Protein AF-0000000080636414 (afdb_homodimer)

Radius of gyration: 21.63 Å; Cα contacts (8 Å, |Δi|>4): 622; chains: 2; bounding box: 52×54×67 Å

Sequence (386 aa):
MEDKDYEIRQLVVDENSPLFDRKGMFYKEFPSDLRQVRYFTLLIVQKAPPEIREVNLLEQQISELIINAIKHGNKGDINKKVKVWYRFTPELAHLIVEDEGEGFKNLEKWNEFHRIRTEAFLRQDFDTLEKYISFRTEESDEMDGGNALFAAIEYWNGGMVYNEKRNAVAVLKTFPKRHRGITIEEIQKMASIMEDKDYEIRQLVVDENSPLFDRKGMFYKEFPSDLRQVRYFTLLIVQKAPPEIREVNLLEQQISELIINAIKHGNKGDINKKVKVWYRFTPELAHLIVEDEGEGFKNLEKWNEFHRIRTEAFLRQDFDTLEKYISFRTEESDEMDGGNALFAAIEYWNGGMVYNEKRNAVAVLKTFPKRHRGITIEEIQKMASI

Structure (mmCIF, N/CA/C/O backbone):
data_AF-0000000080636414-model_v1
#
loop_
_entity.id
_entity.type
_entity.pdbx_description
1 polymer 'ATP-binding region ATPase domain protein'
#
loop_
_atom_site.group_PDB
_atom_site.id
_atom_site.type_symbol
_atom_site.label_atom_id
_atom_site.label_alt_id
_atom_site.label_comp_id
_atom_site.label_asym_id
_atom_site.label_entity_id
_atom_site.label_seq_id
_atom_site.pdbx_PDB_ins_code
_atom_site.Cartn_x
_atom_site.Cartn_y
_atom_site.Cartn_z
_atom_site.occupancy
_atom_site.B_iso_or_equiv
_atom_site.auth_seq_id
_atom_site.auth_comp_id
_atom_site.auth_asym_id
_atom_site.auth_atom_id
_atom_site.pdbx_PDB_model_num
ATOM 1 N N . MET A 1 1 ? 31.141 3.15 15.43 1 27.42 1 MET A N 1
ATOM 2 C CA . MET A 1 1 ? 29.703 3.025 15.188 1 27.42 1 MET A CA 1
ATOM 3 C C . MET A 1 1 ? 29.391 1.775 14.375 1 27.42 1 MET A C 1
ATOM 5 O O . MET A 1 1 ? 29.859 1.633 13.242 1 27.42 1 MET A O 1
ATOM 9 N N . GLU A 1 2 ? 29.453 0.604 14.82 1 35.25 2 GLU A N 1
ATOM 10 C CA . GLU A 1 2 ? 29.453 -0.695 14.148 1 35.25 2 GLU A CA 1
ATOM 11 C C . GLU A 1 2 ? 28.391 -0.757 13.062 1 35.25 2 GLU A C 1
ATOM 13 O O . GLU A 1 2 ? 27.234 -0.375 13.297 1 35.25 2 GLU A O 1
ATOM 18 N N . ASP A 1 3 ? 28.578 -0.566 11.812 1 41.91 3 ASP A N 1
ATOM 19 C CA . ASP A 1 3 ? 27.828 -0.556 10.555 1 41.91 3 ASP A CA 1
ATOM 20 C C . ASP A 1 3 ? 26.734 -1.615 10.57 1 41.91 3 ASP A C 1
ATOM 22 O O . ASP A 1 3 ? 27.016 -2.803 10.383 1 41.91 3 ASP A O 1
ATOM 26 N N . LYS A 1 4 ? 25.875 -1.701 11.555 1 45.22 4 LYS A N 1
ATOM 27 C CA . LYS A 1 4 ? 24.844 -2.721 11.688 1 45.22 4 LYS A CA 1
ATOM 28 C C . LYS A 1 4 ? 24.344 -3.191 10.32 1 45.22 4 LYS A C 1
ATOM 30 O O . LYS A 1 4 ? 24.109 -2.377 9.422 1 45.22 4 LYS A O 1
ATOM 35 N N . ASP A 1 5 ? 24.797 -4.336 9.781 1 53.28 5 ASP A N 1
ATOM 36 C CA . ASP A 1 5 ? 24.703 -5.113 8.547 1 53.28 5 ASP A CA 1
ATOM 37 C C . ASP A 1 5 ? 23.297 -5.059 7.961 1 53.28 5 ASP A C 1
ATOM 39 O O . ASP A 1 5 ? 22.406 -5.809 8.383 1 53.28 5 ASP A O 1
ATOM 43 N N . TYR A 1 6 ? 22.812 -3.863 7.629 1 65.44 6 TYR A N 1
ATOM 44 C CA . TYR A 1 6 ? 21.547 -3.744 6.898 1 65.44 6 TYR A CA 1
ATOM 45 C C . TYR A 1 6 ? 21.594 -4.527 5.594 1 65.44 6 TYR A C 1
ATOM 47 O O . TYR A 1 6 ? 22.469 -4.277 4.746 1 65.44 6 TYR A O 1
ATOM 55 N N . GLU A 1 7 ? 21.172 -5.738 5.641 1 79.25 7 GLU A N 1
ATOM 56 C CA . GLU A 1 7 ? 21.047 -6.496 4.398 1 79.25 7 GLU A CA 1
ATOM 57 C C . GLU A 1 7 ? 19.938 -5.938 3.518 1 79.25 7 GLU A C 1
ATOM 59 O O . GLU A 1 7 ? 18.781 -5.875 3.938 1 79.25 7 GLU A O 1
ATOM 64 N N . ILE A 1 8 ? 20.344 -5.367 2.373 1 91.75 8 ILE A N 1
ATOM 65 C CA . ILE A 1 8 ? 19.391 -4.859 1.387 1 91.75 8 ILE A CA 1
ATOM 66 C C . ILE A 1 8 ? 18.766 -6.027 0.624 1 91.75 8 ILE A C 1
ATOM 68 O O . ILE A 1 8 ? 19.469 -6.773 -0.066 1 91.75 8 ILE A O 1
ATOM 72 N N . ARG A 1 9 ? 17.547 -6.164 0.746 1 92.69 9 ARG A N 1
ATOM 73 C CA . ARG A 1 9 ? 16.844 -7.242 0.067 1 92.69 9 ARG A CA 1
ATOM 74 C C . ARG A 1 9 ? 16.859 -7.047 -1.446 1 92.69 9 ARG A C 1
ATOM 76 O O . ARG A 1 9 ? 16.859 -5.914 -1.932 1 92.69 9 ARG A O 1
ATOM 83 N N . GLN A 1 10 ? 16.922 -8.172 -2.102 1 94.44 10 GLN A N 1
ATOM 84 C CA . GLN A 1 10 ? 16.922 -8.148 -3.561 1 94.44 10 GLN A CA 1
ATOM 85 C C . GLN A 1 10 ? 15.93 -9.164 -4.129 1 94.44 10 GLN A C 1
ATOM 87 O O . GLN A 1 10 ? 15.617 -10.164 -3.48 1 94.44 10 GLN A O 1
ATOM 92 N N . LEU A 1 11 ? 15.414 -8.812 -5.328 1 96.69 11 LEU A N 1
ATOM 93 C CA . LEU A 1 11 ? 14.672 -9.812 -6.082 1 96.69 11 LEU A CA 1
ATOM 94 C C . LEU A 1 11 ? 15.609 -10.922 -6.57 1 96.69 11 LEU A C 1
ATOM 96 O O . LEU A 1 11 ? 16.703 -10.641 -7.055 1 96.69 11 LEU A O 1
ATOM 100 N N . VAL A 1 12 ? 15.133 -12.133 -6.418 1 97.25 12 VAL A N 1
ATOM 101 C CA . VAL A 1 12 ? 15.969 -13.281 -6.773 1 97.25 12 VAL A CA 1
ATOM 102 C C . VAL A 1 12 ? 15.281 -14.094 -7.863 1 97.25 12 VAL A C 1
ATOM 104 O O . VAL A 1 12 ? 14.055 -14.195 -7.898 1 97.25 12 VAL A O 1
ATOM 107 N N . VAL A 1 13 ? 16.125 -14.641 -8.75 1 98.56 13 VAL A N 1
ATOM 108 C CA . VAL A 1 13 ? 15.641 -15.586 -9.742 1 98.56 13 VAL A CA 1
ATOM 109 C C . VAL A 1 13 ? 16.094 -17 -9.383 1 98.56 13 VAL A C 1
ATOM 111 O O . VAL A 1 13 ? 17.297 -17.281 -9.352 1 98.56 13 VAL A O 1
ATOM 114 N N . ASP A 1 14 ? 15.117 -17.812 -9.062 1 98.56 14 ASP A N 1
ATOM 115 C CA . ASP A 1 14 ? 15.406 -19.203 -8.68 1 98.56 14 ASP A CA 1
ATOM 116 C C . ASP A 1 14 ? 14.203 -20.094 -8.938 1 98.56 14 ASP A C 1
ATOM 118 O O . ASP A 1 14 ? 13.305 -20.203 -8.102 1 98.56 14 ASP A O 1
ATOM 122 N N . GLU A 1 15 ? 14.227 -20.844 -10.023 1 97 15 GLU A N 1
ATOM 123 C CA . GLU A 1 15 ? 13.133 -21.719 -10.43 1 97 15 GLU A CA 1
ATOM 124 C C . GLU A 1 15 ? 12.906 -22.844 -9.406 1 97 15 GLU A C 1
ATOM 126 O O . GLU A 1 15 ? 11.805 -23.375 -9.297 1 97 15 GLU A O 1
ATOM 131 N N . ASN A 1 16 ? 13.906 -23.156 -8.672 1 97.62 16 ASN A N 1
ATOM 132 C CA . ASN A 1 16 ? 13.852 -24.297 -7.766 1 97.62 16 ASN A CA 1
ATOM 133 C C . ASN A 1 16 ? 13.594 -23.859 -6.328 1 97.62 16 ASN A C 1
ATOM 135 O O . ASN A 1 16 ? 13.656 -24.672 -5.406 1 97.62 16 ASN A O 1
ATOM 139 N N . SER A 1 17 ? 13.359 -22.609 -6.164 1 98.38 17 SER A N 1
ATOM 140 C CA . SER A 1 17 ? 13.031 -22.141 -4.824 1 98.38 17 SER A CA 1
ATOM 141 C C . SER A 1 17 ? 11.859 -22.922 -4.23 1 98.38 17 SER A C 1
ATOM 143 O O . SER A 1 17 ? 10.883 -23.219 -4.922 1 98.38 17 SER A O 1
ATOM 145 N N . PRO A 1 18 ? 11.945 -23.25 -2.904 1 98 18 PRO A N 1
ATOM 146 C CA . PRO A 1 18 ? 10.812 -23.891 -2.244 1 98 18 PRO A CA 1
ATOM 147 C C . PRO A 1 18 ? 9.539 -23.047 -2.289 1 98 18 PRO A C 1
ATOM 149 O O . PRO A 1 18 ? 8.438 -23.578 -2.105 1 98 18 PRO A O 1
ATOM 152 N N . LEU A 1 19 ? 9.633 -21.781 -2.561 1 98.5 19 LEU A N 1
ATOM 153 C CA . LEU A 1 19 ? 8.469 -20.906 -2.619 1 98.5 19 LEU A CA 1
ATOM 154 C C . LEU A 1 19 ? 7.613 -21.219 -3.842 1 98.5 19 LEU A C 1
ATOM 156 O O . LEU A 1 19 ? 6.465 -20.781 -3.928 1 98.5 19 LEU A O 1
ATOM 160 N N . PHE A 1 20 ? 8.141 -22 -4.762 1 98.69 20 PHE A N 1
ATOM 161 C CA . PHE A 1 20 ? 7.348 -22.359 -5.93 1 98.69 20 PHE A CA 1
ATOM 162 C C . PHE A 1 20 ? 6.66 -23.703 -5.719 1 98.69 20 PHE A C 1
ATOM 164 O O . PHE A 1 20 ? 6.023 -24.234 -6.633 1 98.69 20 PHE A O 1
ATOM 171 N N . ASP A 1 21 ? 6.824 -24.281 -4.504 1 98.19 21 ASP A N 1
ATOM 172 C CA . ASP A 1 21 ? 6.059 -25.484 -4.172 1 98.19 21 ASP A CA 1
ATOM 173 C C . ASP A 1 21 ? 4.57 -25.156 -4.047 1 98.19 21 ASP A C 1
ATOM 175 O O . ASP A 1 21 ? 4.156 -24.438 -3.143 1 98.19 21 ASP A O 1
ATOM 179 N N . ARG A 1 22 ? 3.734 -25.703 -4.828 1 98.38 22 ARG A N 1
ATOM 180 C CA . ARG A 1 22 ? 2.316 -25.375 -4.914 1 98.38 22 ARG A CA 1
ATOM 181 C C . ARG A 1 22 ? 1.474 -26.359 -4.109 1 98.38 22 ARG A C 1
ATOM 183 O O . ARG A 1 22 ? 0.245 -26.25 -4.086 1 98.38 22 ARG A O 1
ATOM 190 N N . LYS A 1 23 ? 2.125 -27.266 -3.494 1 97.38 23 LYS A N 1
ATOM 191 C CA . LYS A 1 23 ? 1.395 -28.297 -2.766 1 97.38 23 LYS A CA 1
ATOM 192 C C . LYS A 1 23 ? 0.493 -27.688 -1.699 1 97.38 23 LYS A C 1
ATOM 194 O O . LYS A 1 23 ? 0.948 -26.891 -0.881 1 97.38 23 LYS A O 1
ATOM 199 N N . GLY A 1 24 ? -0.764 -28.094 -1.68 1 97.31 24 GLY A N 1
ATOM 200 C CA . GLY A 1 24 ? -1.71 -27.672 -0.661 1 97.31 24 GLY A CA 1
ATOM 201 C C . GLY A 1 24 ? -2.205 -26.25 -0.861 1 97.31 24 GLY A C 1
ATOM 202 O O . GLY A 1 24 ? -2.912 -25.703 -0.01 1 97.31 24 GLY A O 1
ATOM 203 N N . MET A 1 25 ? -1.861 -25.672 -1.931 1 98.5 25 MET A N 1
ATOM 204 C CA . MET A 1 25 ? -2.281 -24.297 -2.168 1 98.5 25 MET A CA 1
ATOM 205 C C . MET A 1 25 ? -3.623 -24.25 -2.893 1 98.5 25 MET A C 1
ATOM 207 O O . MET A 1 25 ? -3.93 -25.141 -3.693 1 98.5 25 MET A O 1
ATOM 211 N N . PHE A 1 26 ? -4.414 -23.234 -2.541 1 98.75 26 PHE A N 1
ATOM 212 C CA . PHE A 1 26 ? -5.57 -22.906 -3.367 1 98.75 26 PHE A CA 1
ATOM 213 C C . PHE A 1 26 ? -5.129 -22.328 -4.703 1 98.75 26 PHE A C 1
ATOM 215 O O . PHE A 1 26 ? -3.99 -21.875 -4.848 1 98.75 26 PHE A O 1
ATOM 222 N N . TYR A 1 27 ? -6.043 -22.359 -5.68 1 98.75 27 TYR A N 1
ATOM 223 C CA . TYR A 1 27 ? -5.734 -21.875 -7.023 1 98.75 27 TYR A CA 1
ATOM 224 C C . TYR A 1 27 ? -6.906 -21.094 -7.605 1 98.75 27 TYR A C 1
ATOM 226 O O . TYR A 1 27 ? -8.062 -21.484 -7.438 1 98.75 27 TYR A O 1
ATOM 234 N N . LYS A 1 28 ? -6.59 -19.938 -8.258 1 98.62 28 LYS A N 1
ATOM 235 C CA . LYS A 1 28 ? -7.543 -19.172 -9.055 1 98.62 28 LYS A CA 1
ATOM 236 C C . LYS A 1 28 ? -6.867 -18.562 -10.281 1 98.62 28 LYS A C 1
ATOM 238 O O . LYS A 1 28 ? -5.664 -18.312 -10.266 1 98.62 28 LYS A O 1
ATOM 243 N N . GLU A 1 29 ? -7.523 -18.344 -11.32 1 98.38 29 GLU A N 1
ATOM 244 C CA . GLU A 1 29 ? -7.035 -17.594 -12.477 1 98.38 29 GLU A CA 1
ATOM 245 C C . GLU A 1 29 ? -8.039 -16.547 -12.922 1 98.38 29 GLU A C 1
ATOM 247 O O . GLU A 1 29 ? -9.25 -16.719 -12.75 1 98.38 29 GLU A O 1
ATOM 252 N N . PHE A 1 30 ? -7.605 -15.508 -13.406 1 98 30 PHE A N 1
ATOM 253 C CA . PHE A 1 30 ? -8.406 -14.336 -13.734 1 98 30 PHE A CA 1
ATOM 254 C C . PHE A 1 30 ? -8.008 -13.773 -15.094 1 98 30 PHE A C 1
ATOM 256 O O . PHE A 1 30 ? -6.848 -13.867 -15.5 1 98 30 PHE A O 1
ATOM 263 N N . PRO A 1 31 ? -9 -13.195 -15.828 1 98.12 31 PRO A N 1
ATOM 264 C CA . PRO A 1 31 ? -8.609 -12.43 -17 1 98.12 31 PRO A CA 1
ATOM 265 C C . PRO A 1 31 ? -7.801 -11.18 -16.656 1 98.12 31 PRO A C 1
ATOM 267 O O . PRO A 1 31 ? -7.879 -10.688 -15.523 1 98.12 31 PRO A O 1
ATOM 270 N N . SER A 1 32 ? -7.047 -10.711 -17.609 1 98.06 32 SER A N 1
ATOM 271 C CA . SER A 1 32 ? -6.262 -9.508 -17.391 1 98.06 32 SER A CA 1
ATOM 272 C C . SER A 1 32 ? -7.125 -8.25 -17.516 1 98.06 32 SER A C 1
ATOM 274 O O . SER A 1 32 ? -6.934 -7.449 -18.438 1 98.06 32 SER A O 1
ATOM 276 N N . ASP A 1 33 ? -8 -8.078 -16.562 1 95.56 33 ASP A N 1
ATOM 277 C CA . ASP A 1 33 ? -8.914 -6.941 -16.484 1 95.56 33 ASP A CA 1
ATOM 278 C C . ASP A 1 33 ? -8.656 -6.105 -15.234 1 95.56 33 ASP A C 1
ATOM 280 O O . ASP A 1 33 ? -9.023 -6.496 -14.125 1 95.56 33 ASP A O 1
ATOM 284 N N . LEU A 1 34 ? -8.102 -4.895 -15.492 1 92.25 34 LEU A N 1
ATOM 285 C CA . LEU A 1 34 ? -7.719 -4.027 -14.383 1 92.25 34 LEU A CA 1
ATOM 286 C C . LEU A 1 34 ? -8.938 -3.611 -13.57 1 92.25 34 LEU A C 1
ATOM 288 O O . LEU A 1 34 ? -8.836 -3.357 -12.367 1 92.25 34 LEU A O 1
ATOM 292 N N . ARG A 1 35 ? -10.102 -3.615 -14.211 1 90.19 35 ARG A N 1
ATOM 293 C CA . ARG A 1 35 ? -11.32 -3.152 -13.547 1 90.19 35 ARG A CA 1
ATOM 294 C C . ARG A 1 35 ? -11.805 -4.172 -12.523 1 90.19 35 ARG A C 1
ATOM 296 O O . ARG A 1 35 ? -12.656 -3.859 -11.688 1 90.19 35 ARG A O 1
ATOM 303 N N . GLN A 1 36 ? -11.258 -5.359 -12.531 1 93.25 36 GLN A N 1
ATOM 304 C CA . GLN A 1 36 ? -11.766 -6.426 -11.68 1 93.25 36 GLN A CA 1
ATOM 305 C C . GLN A 1 36 ? -10.734 -6.844 -10.641 1 93.25 36 GLN A C 1
ATOM 307 O O . GLN A 1 36 ? -10.914 -7.848 -9.945 1 93.25 36 GLN A O 1
ATOM 312 N N . VAL A 1 37 ? -9.719 -6.133 -10.508 1 94.44 37 VAL A N 1
ATOM 313 C CA . VAL A 1 37 ? -8.617 -6.531 -9.641 1 94.44 37 VAL A CA 1
ATOM 314 C C . VAL A 1 37 ? -9.102 -6.605 -8.195 1 94.44 37 VAL A C 1
ATOM 316 O O . VAL A 1 37 ? -8.742 -7.527 -7.457 1 94.44 37 VAL A O 1
ATOM 319 N N . ARG A 1 38 ? -9.906 -5.668 -7.797 1 92.31 38 ARG A N 1
ATOM 320 C CA . ARG A 1 38 ? -10.391 -5.668 -6.422 1 92.31 38 ARG A CA 1
ATOM 321 C C . ARG A 1 38 ? -11.219 -6.914 -6.133 1 92.31 38 ARG A C 1
ATOM 323 O O . ARG A 1 38 ? -11.133 -7.488 -5.047 1 92.31 38 ARG A O 1
ATOM 330 N N . TYR A 1 39 ? -11.992 -7.227 -7.055 1 93.19 39 TYR A N 1
ATOM 331 C CA . TYR A 1 39 ? -12.789 -8.445 -6.914 1 93.19 39 TYR A CA 1
ATOM 332 C C . TYR A 1 39 ? -11.891 -9.672 -6.867 1 93.19 39 TYR A C 1
ATOM 334 O O . TYR A 1 39 ? -12.062 -10.547 -6.012 1 93.19 39 TYR A O 1
ATOM 342 N N . PHE A 1 40 ? -10.914 -9.758 -7.777 1 95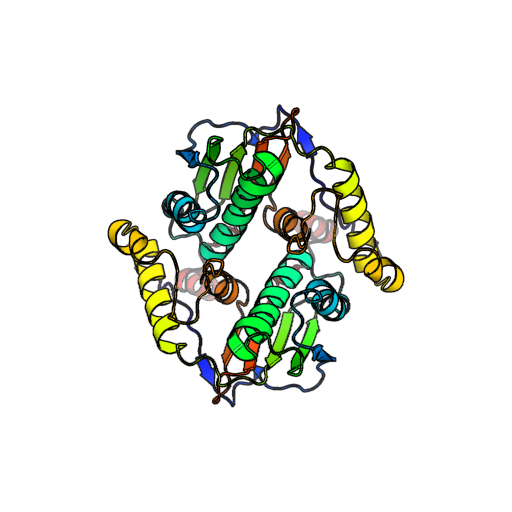.81 40 PHE A N 1
ATOM 343 C CA . PHE A 1 40 ? -9.977 -10.875 -7.812 1 95.81 40 PHE A CA 1
ATOM 344 C C . PHE A 1 40 ? -9.258 -11.023 -6.48 1 95.81 40 PHE A C 1
ATOM 346 O O . PHE A 1 40 ? -9.164 -12.125 -5.938 1 95.81 40 PHE A O 1
ATOM 353 N N . THR A 1 41 ? -8.844 -9.914 -5.977 1 96.5 41 THR A N 1
ATOM 354 C CA . THR A 1 41 ? -8.07 -9.93 -4.734 1 96.5 41 THR A CA 1
ATOM 355 C C . THR A 1 41 ? -8.945 -10.367 -3.564 1 96.5 41 THR A C 1
ATOM 357 O O . THR A 1 41 ? -8.492 -11.102 -2.688 1 96.5 41 THR A O 1
ATOM 360 N N . LEU A 1 42 ? -10.188 -9.93 -3.557 1 95.31 42 LEU A N 1
ATOM 361 C CA . LEU A 1 42 ? -11.117 -10.359 -2.514 1 95.31 42 LEU A CA 1
ATOM 362 C C . LEU A 1 42 ? -11.305 -11.867 -2.533 1 95.31 42 LEU A C 1
ATOM 364 O O . LEU A 1 42 ? -11.312 -12.516 -1.481 1 95.31 42 LEU A O 1
ATOM 368 N N . LEU A 1 43 ? -11.438 -12.453 -3.748 1 97.06 43 LEU A N 1
ATOM 369 C CA . LEU A 1 43 ? -11.633 -13.891 -3.889 1 97.06 43 LEU A CA 1
ATOM 370 C C . LEU A 1 43 ? -10.445 -14.664 -3.314 1 97.06 43 LEU A C 1
ATOM 372 O O . LEU A 1 43 ? -10.594 -15.805 -2.877 1 97.06 43 LEU A O 1
ATOM 376 N N . ILE A 1 44 ? -9.344 -14.031 -3.256 1 98.25 44 ILE A N 1
ATOM 377 C CA . ILE A 1 44 ? -8.133 -14.664 -2.734 1 98.25 44 ILE A CA 1
ATOM 378 C C . ILE A 1 44 ? -8.07 -14.477 -1.22 1 98.25 44 ILE A C 1
ATOM 380 O O . ILE A 1 44 ? -7.977 -15.453 -0.471 1 98.25 44 ILE A O 1
ATOM 384 N N . VAL A 1 45 ? -8.234 -13.25 -0.752 1 97 45 VAL A N 1
ATOM 385 C CA . VAL A 1 45 ? -7.934 -12.906 0.635 1 97 45 VAL A CA 1
ATOM 386 C C . VAL A 1 45 ? -9.039 -13.43 1.546 1 97 45 VAL A C 1
ATOM 388 O O . VAL A 1 45 ? -8.852 -13.555 2.758 1 97 45 VAL A O 1
ATOM 391 N N . GLN A 1 46 ? -10.172 -13.734 0.967 1 95.94 46 GLN A N 1
ATOM 392 C CA . GLN A 1 46 ? -11.273 -14.242 1.781 1 95.94 46 GLN A CA 1
ATOM 393 C C . GLN A 1 46 ? -10.906 -15.57 2.43 1 95.94 46 GLN A C 1
ATOM 395 O O . GLN A 1 46 ? -11.547 -15.992 3.395 1 95.94 46 GLN A O 1
ATOM 400 N N . LYS A 1 47 ? -9.883 -16.25 1.924 1 96.88 47 LYS A N 1
ATOM 401 C CA . LYS A 1 47 ? -9.453 -17.531 2.482 1 96.88 47 LYS A CA 1
ATOM 402 C C . LYS A 1 47 ? -8.5 -17.312 3.66 1 96.88 47 LYS A C 1
ATOM 404 O O . LYS A 1 47 ? -8.141 -18.281 4.348 1 96.88 47 LYS A O 1
ATOM 409 N N . ALA A 1 48 ? -8.102 -16.094 3.912 1 97.31 48 ALA A N 1
ATOM 410 C CA . ALA A 1 48 ? -7.199 -15.82 5.031 1 97.31 48 ALA A CA 1
ATOM 411 C C . ALA A 1 48 ? -7.91 -16.016 6.367 1 97.31 48 ALA A C 1
ATOM 413 O O . ALA A 1 48 ? -9.078 -15.648 6.512 1 97.31 48 ALA A O 1
ATOM 414 N N . PRO A 1 49 ? -7.234 -16.609 7.355 1 96.19 49 PRO A N 1
ATOM 415 C CA . PRO A 1 49 ? -7.852 -16.734 8.68 1 96.19 49 PRO A CA 1
ATOM 416 C C . PRO A 1 49 ? -7.98 -15.398 9.406 1 96.19 49 PRO A C 1
ATOM 418 O O . PRO A 1 49 ? -7.188 -14.484 9.164 1 96.19 49 PRO A O 1
ATOM 421 N N . PRO A 1 50 ? -8.969 -15.312 10.305 1 93.25 50 PRO A N 1
ATOM 422 C CA . PRO A 1 50 ? -9.227 -14.047 11 1 93.25 50 PRO A CA 1
ATOM 423 C C . PRO A 1 50 ? -8.078 -13.625 11.914 1 93.25 50 PRO A C 1
ATOM 425 O O . PRO A 1 50 ? -8.016 -12.469 12.336 1 93.25 50 PRO A O 1
ATOM 428 N N . GLU A 1 51 ? -7.172 -14.5 12.203 1 91.88 51 GLU A N 1
ATOM 429 C CA . GLU A 1 51 ? -6.027 -14.195 13.055 1 91.88 51 GLU A CA 1
ATOM 430 C C . GLU A 1 51 ? -5.082 -13.211 12.383 1 91.88 51 GLU A C 1
ATOM 432 O O . GLU A 1 51 ? -4.281 -12.555 13.055 1 91.88 51 GLU A O 1
ATOM 437 N N . ILE A 1 52 ? -5.156 -13.156 11.047 1 92.75 52 ILE A N 1
ATOM 438 C CA . ILE A 1 52 ? -4.375 -12.148 10.344 1 92.75 52 ILE A CA 1
ATOM 439 C C . ILE A 1 52 ? -5.035 -10.781 10.5 1 92.75 52 ILE A C 1
ATOM 441 O O . ILE A 1 52 ? -6.07 -10.508 9.891 1 92.75 52 ILE A O 1
ATOM 445 N N . ARG A 1 53 ? -4.441 -9.898 11.242 1 87.62 53 ARG A N 1
ATOM 446 C CA . ARG A 1 53 ? -5.07 -8.656 11.68 1 87.62 53 ARG A CA 1
ATOM 447 C C . ARG A 1 53 ? -4.809 -7.535 10.68 1 87.62 53 ARG A C 1
ATOM 449 O O . ARG A 1 53 ? -5.324 -6.426 10.836 1 87.62 53 ARG A O 1
ATOM 456 N N . GLU A 1 54 ? -3.975 -7.789 9.734 1 93.31 54 GLU A N 1
ATOM 457 C CA . GLU A 1 54 ? -3.693 -6.789 8.711 1 93.31 54 GLU A CA 1
ATOM 458 C C . GLU A 1 54 ? -4.16 -7.262 7.336 1 93.31 54 GLU A C 1
ATOM 460 O O . GLU A 1 54 ? -3.414 -7.18 6.359 1 93.31 54 GLU A O 1
ATOM 465 N N . VAL A 1 55 ? -5.328 -7.742 7.25 1 94.75 55 VAL A N 1
ATOM 466 C CA . VAL A 1 55 ? -5.82 -8.391 6.035 1 94.75 55 VAL A CA 1
ATOM 467 C C . VAL A 1 55 ? -5.965 -7.352 4.922 1 94.75 55 VAL A C 1
ATOM 469 O O . VAL A 1 55 ? -5.758 -7.66 3.748 1 94.75 55 VAL A O 1
ATOM 472 N N . ASN A 1 56 ? -6.289 -6.133 5.27 1 95.19 56 ASN A N 1
ATOM 473 C CA . ASN A 1 56 ? -6.43 -5.105 4.242 1 95.19 56 ASN A CA 1
ATOM 474 C C . ASN A 1 56 ? -5.074 -4.688 3.674 1 95.19 56 ASN A C 1
ATOM 476 O O . ASN A 1 56 ? -4.961 -4.395 2.484 1 95.19 56 ASN A O 1
ATOM 480 N N . LEU A 1 57 ? -4.09 -4.633 4.531 1 95.06 57 LEU A N 1
ATOM 481 C CA . LEU A 1 57 ? -2.736 -4.398 4.043 1 95.06 57 LEU A CA 1
ATOM 482 C C . LEU A 1 57 ? -2.271 -5.547 3.156 1 95.06 57 LEU A C 1
ATOM 484 O O . LEU A 1 57 ? -1.674 -5.32 2.102 1 95.06 57 LEU A O 1
ATOM 488 N N . LEU A 1 58 ? -2.541 -6.75 3.59 1 97.19 58 LEU A N 1
ATOM 489 C CA . LEU A 1 58 ? -2.262 -7.934 2.783 1 97.19 58 LEU A CA 1
ATOM 490 C C . LEU A 1 58 ? -2.953 -7.84 1.426 1 97.19 58 LEU A C 1
ATOM 492 O O . LEU A 1 58 ? -2.33 -8.086 0.39 1 97.19 58 LEU A O 1
ATOM 496 N N . GLU A 1 59 ? -4.164 -7.465 1.446 1 96.94 59 GLU A N 1
ATOM 497 C CA . GLU A 1 59 ? -4.953 -7.32 0.227 1 96.94 59 GLU A CA 1
ATOM 498 C C . GLU A 1 59 ? -4.324 -6.301 -0.72 1 96.94 59 GLU A C 1
ATOM 500 O O . GLU A 1 59 ? -4.242 -6.539 -1.928 1 96.94 59 GLU A O 1
ATOM 505 N N . GLN A 1 60 ? -3.914 -5.219 -0.227 1 95.25 60 GLN A N 1
ATOM 506 C CA . GLN A 1 60 ? -3.256 -4.191 -1.028 1 95.25 60 GLN A CA 1
ATOM 507 C C . GLN A 1 60 ? -2.004 -4.742 -1.706 1 95.25 60 GLN A C 1
ATOM 509 O O . GLN A 1 60 ? -1.77 -4.484 -2.889 1 95.25 60 GLN A O 1
ATOM 514 N N . GLN A 1 61 ? -1.262 -5.465 -0.945 1 96.81 61 GLN A N 1
ATOM 515 C CA . GLN A 1 61 ? -0.005 -5.969 -1.489 1 96.81 61 GLN A CA 1
ATOM 516 C C . GLN A 1 61 ? -0.253 -7.086 -2.5 1 96.81 61 GLN A C 1
ATOM 518 O O . GLN A 1 61 ? 0.492 -7.223 -3.473 1 96.81 61 GLN A O 1
ATOM 523 N N . ILE A 1 62 ? -1.279 -7.879 -2.318 1 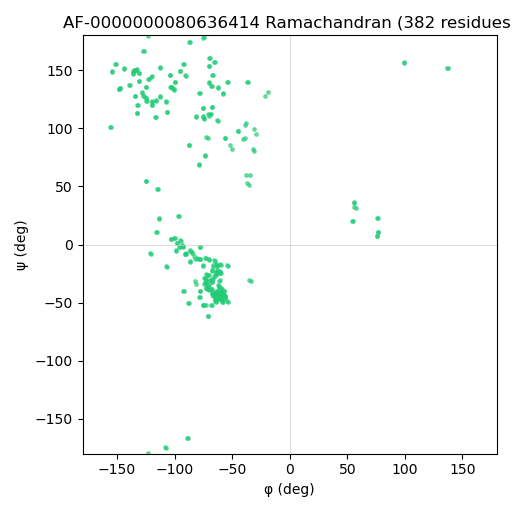98 62 ILE A N 1
ATOM 524 C CA . ILE A 1 62 ? -1.656 -8.891 -3.303 1 98 62 ILE A CA 1
ATOM 525 C C . ILE A 1 62 ? -2.115 -8.203 -4.59 1 98 62 ILE A C 1
ATOM 527 O O . ILE A 1 62 ? -1.735 -8.617 -5.688 1 98 62 ILE A O 1
ATOM 531 N N . SER A 1 63 ? -2.881 -7.195 -4.426 1 95.94 63 SER A N 1
ATOM 532 C CA . SER A 1 63 ? -3.367 -6.461 -5.59 1 95.94 63 SER A CA 1
ATOM 533 C C . SER A 1 63 ? -2.213 -5.902 -6.414 1 95.94 63 SER A C 1
ATOM 535 O O . SER A 1 63 ? -2.287 -5.852 -7.641 1 95.94 63 SER A O 1
ATOM 537 N N . GLU A 1 64 ? -1.185 -5.449 -5.727 1 94.44 64 GLU A N 1
ATOM 538 C CA . GLU A 1 64 ? -0.015 -4.918 -6.422 1 94.44 64 GLU A CA 1
ATOM 539 C C . GLU A 1 64 ? 0.622 -5.977 -7.316 1 94.44 64 GLU A C 1
ATOM 541 O O . GLU A 1 64 ? 1.024 -5.684 -8.445 1 94.44 64 GLU A O 1
ATOM 546 N N . LEU A 1 65 ? 0.706 -7.188 -6.863 1 97.62 65 LEU A N 1
ATOM 547 C CA . LEU A 1 65 ? 1.278 -8.273 -7.652 1 97.62 65 LEU A CA 1
ATOM 548 C C . LEU A 1 65 ? 0.397 -8.594 -8.859 1 97.62 65 LEU A C 1
ATOM 550 O O . LEU A 1 65 ? 0.899 -8.797 -9.961 1 97.62 65 LEU A O 1
ATOM 554 N N . ILE A 1 66 ? -0.876 -8.609 -8.609 1 97.62 66 ILE A N 1
ATOM 555 C CA . ILE A 1 66 ? -1.82 -8.914 -9.68 1 97.62 66 ILE A CA 1
ATOM 556 C C . ILE A 1 66 ? -1.798 -7.801 -10.727 1 97.62 66 ILE A C 1
ATOM 558 O O . ILE A 1 66 ? -1.787 -8.07 -11.93 1 97.62 66 ILE A O 1
ATOM 562 N N . ILE A 1 67 ? -1.792 -6.586 -10.32 1 94.75 67 ILE A N 1
ATOM 563 C CA . ILE A 1 67 ? -1.748 -5.441 -11.227 1 94.75 67 ILE A CA 1
ATOM 564 C C . ILE A 1 67 ? -0.482 -5.508 -12.078 1 94.75 67 ILE A C 1
ATOM 566 O O . ILE A 1 67 ? -0.528 -5.277 -13.289 1 94.75 67 ILE A O 1
ATOM 570 N N . ASN A 1 68 ? 0.678 -5.785 -11.453 1 94.88 68 ASN A N 1
ATOM 571 C CA . ASN A 1 68 ? 1.919 -5.918 -12.211 1 94.88 68 ASN A CA 1
ATOM 572 C C . ASN A 1 68 ? 1.815 -7.012 -13.273 1 94.88 68 ASN A C 1
ATOM 574 O O . ASN A 1 68 ? 2.275 -6.836 -14.398 1 94.88 68 ASN A O 1
ATOM 578 N N . ALA A 1 69 ? 1.224 -8.117 -12.914 1 97.56 69 ALA A N 1
ATOM 579 C CA . ALA A 1 69 ? 1.028 -9.227 -13.844 1 97.56 69 ALA A CA 1
ATOM 580 C C . ALA A 1 69 ? 0.171 -8.797 -15.031 1 97.56 69 ALA A C 1
ATOM 582 O O . ALA A 1 69 ? 0.469 -9.133 -16.172 1 97.56 69 ALA A O 1
ATOM 583 N N . ILE A 1 70 ? -0.881 -8.023 -14.781 1 96.62 70 ILE A N 1
ATOM 584 C CA . ILE A 1 70 ? -1.806 -7.59 -15.82 1 96.62 70 ILE A CA 1
ATOM 585 C C . ILE A 1 70 ? -1.147 -6.512 -16.672 1 96.62 70 ILE A C 1
ATOM 587 O O . ILE A 1 70 ? -1.09 -6.637 -17.906 1 96.62 70 ILE A O 1
ATOM 591 N N . LYS A 1 71 ? -0.615 -5.477 -16.031 1 93.5 71 LYS A N 1
ATOM 592 C CA . LYS A 1 71 ? -0.135 -4.289 -16.734 1 93.5 71 LYS A CA 1
ATOM 593 C C . LYS A 1 71 ? 1.2 -4.559 -17.422 1 93.5 71 LYS A C 1
ATOM 595 O O . LYS A 1 71 ? 1.358 -4.281 -18.625 1 93.5 71 LYS A O 1
ATOM 600 N N . HIS A 1 72 ? 2.156 -5.066 -16.703 1 93.44 72 HIS A N 1
ATOM 601 C CA . HIS A 1 72 ? 3.516 -5.223 -17.219 1 93.44 72 HIS A CA 1
ATOM 602 C C . HIS A 1 72 ? 3.715 -6.602 -17.828 1 93.44 72 HIS A C 1
ATOM 604 O O . HIS A 1 72 ? 4.355 -6.727 -18.875 1 93.44 72 HIS A O 1
ATOM 610 N N . GLY A 1 73 ? 3.178 -7.605 -17.219 1 96.62 73 GLY A N 1
ATOM 611 C CA . GLY A 1 73 ? 3.312 -8.953 -17.734 1 96.62 73 GLY A CA 1
ATOM 612 C C . GLY A 1 73 ? 2.502 -9.195 -19 1 96.62 73 GLY A C 1
ATOM 613 O O . GLY A 1 73 ? 3.064 -9.414 -20.062 1 96.62 73 GLY A O 1
ATOM 614 N N . ASN A 1 74 ? 1.163 -9.023 -18.797 1 97.81 74 ASN A N 1
ATOM 615 C CA . ASN A 1 74 ? 0.257 -9.367 -19.891 1 97.81 74 ASN A CA 1
ATOM 616 C C . ASN A 1 74 ? -0.055 -8.148 -20.766 1 97.81 74 ASN A C 1
ATOM 618 O O . ASN A 1 74 ? -0.797 -8.258 -21.734 1 97.81 74 ASN A O 1
ATOM 622 N N . LYS A 1 75 ? 0.486 -7.004 -20.406 1 94.69 75 LYS A N 1
ATOM 623 C CA . LYS A 1 75 ? 0.38 -5.762 -21.172 1 94.69 75 LYS A CA 1
ATOM 624 C C . LYS A 1 75 ? -1.079 -5.375 -21.391 1 94.69 75 LYS A C 1
ATOM 626 O O . LYS A 1 75 ? -1.445 -4.898 -22.469 1 94.69 75 LYS A O 1
ATOM 631 N N . GLY A 1 76 ? -1.89 -5.723 -20.438 1 94.38 76 GLY A N 1
ATOM 632 C CA . GLY A 1 76 ? -3.281 -5.305 -20.469 1 94.38 76 GLY A CA 1
ATOM 633 C C . GLY A 1 76 ? -4.125 -6.098 -21.453 1 94.38 76 GLY A C 1
ATOM 634 O O . GLY A 1 76 ? -5.258 -5.719 -21.75 1 94.38 76 GLY A O 1
ATOM 635 N N . ASP A 1 77 ? -3.582 -7.227 -22.016 1 97.5 77 ASP A N 1
ATOM 636 C CA . ASP A 1 77 ? -4.344 -8.078 -22.922 1 97.5 77 ASP A CA 1
ATOM 637 C C . ASP A 1 77 ? -5.371 -8.914 -22.156 1 97.5 77 ASP A C 1
ATOM 639 O O . ASP A 1 77 ? -5.016 -9.891 -21.5 1 97.5 77 ASP A O 1
ATOM 643 N N . ILE A 1 78 ? -6.609 -8.602 -22.312 1 96.44 78 ILE A N 1
ATOM 644 C CA . ILE A 1 78 ? -7.703 -9.172 -21.547 1 96.44 78 ILE A CA 1
ATOM 645 C C . ILE A 1 78 ? -7.805 -10.672 -21.812 1 96.44 78 ILE A C 1
ATOM 647 O O . ILE A 1 78 ? -8.391 -11.422 -21.031 1 96.44 78 ILE A O 1
ATOM 651 N N . ASN A 1 79 ? -7.289 -11.141 -22.922 1 97.38 79 ASN A N 1
ATOM 652 C CA . ASN A 1 79 ? -7.363 -12.547 -23.297 1 97.38 79 ASN A CA 1
ATOM 653 C C . ASN A 1 79 ? -6.301 -13.375 -22.578 1 97.38 79 ASN A C 1
ATOM 655 O O . ASN A 1 79 ? -6.359 -14.609 -22.578 1 97.38 79 ASN A O 1
ATOM 659 N N . LYS A 1 80 ? -5.414 -12.703 -21.984 1 98.56 80 LYS A N 1
ATOM 660 C CA . LYS A 1 80 ? -4.402 -13.391 -21.188 1 98.56 80 LYS A CA 1
ATOM 661 C C . LYS A 1 80 ? -4.832 -13.508 -19.719 1 98.56 80 LYS A C 1
ATOM 663 O O . LYS A 1 80 ? -5.613 -12.688 -19.234 1 98.56 80 LYS A O 1
ATOM 668 N N . LYS A 1 81 ? -4.277 -14.477 -19.109 1 98.75 81 LYS A N 1
ATOM 669 C CA . LYS A 1 81 ? -4.723 -14.773 -17.75 1 98.75 81 LYS A CA 1
ATOM 670 C C . LYS A 1 81 ? -3.621 -14.477 -16.734 1 98.75 81 LYS A C 1
ATOM 672 O O . LYS A 1 81 ? -2.438 -14.461 -17.078 1 98.75 81 LYS A O 1
ATOM 677 N N . VAL A 1 82 ? -4.062 -14.164 -15.555 1 98.88 82 VAL A N 1
ATOM 678 C CA . VAL A 1 82 ? -3.219 -14.172 -14.367 1 98.88 82 VAL A CA 1
ATOM 679 C C . VAL A 1 82 ? -3.59 -15.359 -13.477 1 98.88 82 VAL A C 1
ATOM 681 O O . VAL A 1 82 ? -4.754 -15.523 -13.102 1 98.88 82 VAL A O 1
ATOM 684 N N . LYS A 1 83 ? -2.617 -16.203 -13.188 1 98.94 83 LYS A N 1
ATOM 685 C CA . LYS A 1 83 ? -2.801 -17.359 -12.328 1 98.94 83 LYS A CA 1
ATOM 686 C C . LYS A 1 83 ? -2.234 -17.109 -10.93 1 98.94 83 LYS A C 1
ATOM 688 O O . LYS A 1 83 ? -1.121 -16.609 -10.789 1 98.94 83 LYS A O 1
ATOM 693 N N . VAL A 1 84 ? -3.029 -17.5 -9.945 1 98.94 84 VAL A N 1
ATOM 694 C CA 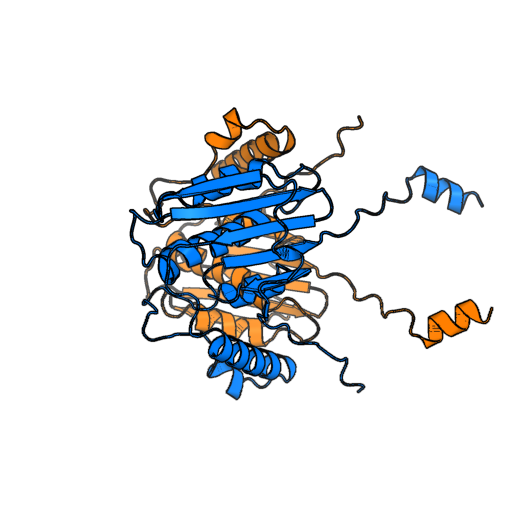. VAL A 1 84 ? -2.602 -17.234 -8.57 1 98.94 84 VAL A CA 1
ATOM 695 C C . VAL A 1 84 ? -2.766 -18.5 -7.73 1 98.94 84 VAL A C 1
ATOM 697 O O . VAL A 1 84 ? -3.855 -19.078 -7.664 1 98.94 84 VAL A O 1
ATOM 700 N N . TRP A 1 85 ? -1.688 -18.969 -7.176 1 98.94 85 TRP A N 1
ATOM 701 C CA . TRP A 1 85 ? -1.699 -19.953 -6.094 1 98.94 85 TRP A CA 1
ATOM 702 C C . TRP A 1 85 ? -1.492 -19.266 -4.742 1 98.94 85 TRP A C 1
ATOM 704 O O . TRP A 1 85 ? -0.698 -18.328 -4.629 1 98.94 85 TRP A O 1
ATOM 714 N N . TYR A 1 86 ? -2.229 -19.734 -3.742 1 98.88 86 TYR A N 1
ATOM 715 C CA . TYR A 1 86 ? -2.135 -19.016 -2.477 1 98.88 86 TYR A CA 1
ATOM 716 C C . TYR A 1 86 ? -2.463 -19.938 -1.303 1 98.88 86 TYR A C 1
ATOM 718 O O . TYR A 1 86 ? -3.25 -20.875 -1.441 1 98.88 86 TYR A O 1
ATOM 726 N N . ARG A 1 87 ? -1.846 -19.641 -0.214 1 98.62 87 ARG A N 1
ATOM 727 C CA . ARG A 1 87 ? -2.072 -20.312 1.063 1 98.62 87 ARG A CA 1
ATOM 728 C C . ARG A 1 87 ? -1.851 -19.344 2.229 1 98.62 87 ARG A C 1
ATOM 730 O O . ARG A 1 87 ? -0.862 -18.609 2.254 1 98.62 87 ARG A O 1
ATOM 737 N N . PHE A 1 88 ? -2.834 -19.422 3.145 1 98.25 88 PHE A N 1
ATOM 738 C CA . PHE A 1 88 ? -2.748 -18.578 4.332 1 98.25 88 PHE A CA 1
ATOM 739 C C . PHE A 1 88 ? -2.832 -19.422 5.602 1 98.25 88 PHE A C 1
ATOM 741 O O . PHE A 1 88 ? -3.613 -20.375 5.668 1 98.25 88 PHE A O 1
ATOM 748 N N . THR A 1 89 ? -2.01 -19.156 6.539 1 97 89 THR A N 1
ATOM 749 C CA . THR A 1 89 ? -2.121 -19.562 7.934 1 97 89 THR A CA 1
ATOM 750 C C . THR A 1 89 ? -2.012 -18.359 8.867 1 97 89 THR A C 1
ATOM 752 O O . THR A 1 89 ? -1.717 -17.25 8.422 1 97 89 THR A O 1
ATOM 755 N N . PRO A 1 90 ? -2.365 -18.516 10.148 1 94.81 90 PRO A N 1
ATOM 756 C CA . PRO A 1 90 ? -2.199 -17.391 11.07 1 94.81 90 PRO A CA 1
ATOM 757 C C . PRO A 1 90 ? -0.777 -16.828 11.07 1 94.81 90 PRO A C 1
ATOM 759 O O . PRO A 1 90 ? -0.572 -15.656 11.375 1 94.81 90 PRO A O 1
ATOM 762 N N . GLU A 1 91 ? 0.216 -17.656 10.539 1 94.81 91 GLU A N 1
ATOM 763 C CA . GLU A 1 91 ? 1.616 -17.266 10.672 1 94.81 91 GLU A CA 1
ATOM 764 C C . GLU A 1 91 ? 2.182 -16.797 9.336 1 94.81 91 GLU A C 1
ATOM 766 O O . GLU A 1 91 ? 3.229 -16.141 9.289 1 94.81 91 GLU A O 1
ATOM 771 N N . LEU A 1 92 ? 1.522 -17.156 8.32 1 96.94 92 LEU A N 1
ATOM 772 C CA . LEU A 1 92 ? 2.176 -16.812 7.062 1 96.94 92 LEU A CA 1
ATOM 773 C C . LEU A 1 92 ? 1.147 -16.609 5.957 1 96.94 92 LEU A C 1
ATOM 775 O O . LEU A 1 92 ? 0.016 -17.078 6.055 1 96.94 92 LEU A O 1
ATOM 779 N N . ALA A 1 93 ? 1.479 -15.859 4.953 1 98.69 93 ALA A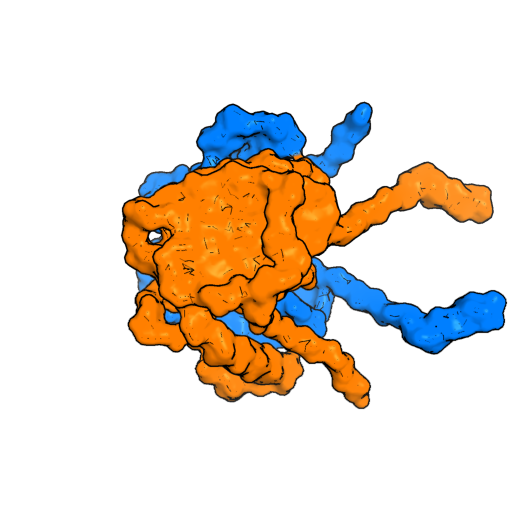 N 1
ATOM 780 C CA . ALA A 1 93 ? 0.849 -15.758 3.639 1 98.69 93 ALA A CA 1
ATOM 781 C C . ALA A 1 93 ? 1.828 -16.125 2.529 1 98.69 93 ALA A C 1
ATOM 783 O O . ALA A 1 93 ? 2.918 -15.555 2.438 1 98.69 93 ALA A O 1
ATOM 784 N N . HIS A 1 94 ? 1.517 -17.125 1.761 1 98.88 94 HIS A N 1
ATOM 785 C CA . HIS A 1 94 ? 2.316 -17.625 0.649 1 98.88 94 HIS A CA 1
ATOM 786 C C . HIS A 1 94 ? 1.548 -17.547 -0.665 1 98.88 94 HIS A C 1
ATOM 788 O O . HIS A 1 94 ? 0.442 -18.078 -0.775 1 98.88 94 HIS A O 1
ATOM 794 N N . LEU A 1 95 ? 2.113 -16.844 -1.682 1 98.94 95 LEU A N 1
ATOM 795 C CA . LEU A 1 95 ? 1.44 -16.688 -2.967 1 98.94 95 LEU A CA 1
ATOM 796 C C . LEU A 1 95 ? 2.416 -16.906 -4.121 1 98.94 95 LEU A C 1
ATOM 798 O O . LEU A 1 95 ? 3.609 -16.625 -3.99 1 98.94 95 LEU A O 1
ATOM 802 N N . ILE A 1 96 ? 1.917 -17.391 -5.168 1 98.94 96 ILE A N 1
ATOM 803 C CA . ILE A 1 96 ? 2.568 -17.391 -6.473 1 98.94 96 ILE A CA 1
ATOM 804 C C . ILE A 1 96 ? 1.67 -16.719 -7.504 1 98.94 96 ILE A C 1
ATOM 806 O O . ILE A 1 96 ? 0.5 -17.078 -7.648 1 98.94 96 ILE A O 1
ATOM 810 N N . VAL A 1 97 ? 2.123 -15.727 -8.164 1 98.94 97 VAL A N 1
ATOM 811 C CA . VAL A 1 97 ? 1.396 -15.031 -9.219 1 98.94 97 VAL A CA 1
ATOM 812 C C . VAL A 1 97 ? 2.123 -15.211 -10.555 1 98.94 97 VAL A C 1
ATOM 814 O O . VAL A 1 97 ? 3.312 -14.906 -10.664 1 98.94 97 VAL A O 1
ATOM 817 N N . GLU A 1 98 ? 1.45 -15.703 -11.5 1 98.94 98 GLU A N 1
ATOM 818 C CA . GLU A 1 98 ? 2.029 -15.992 -12.812 1 98.94 98 GLU A CA 1
ATOM 819 C C . GLU A 1 98 ? 1.217 -15.352 -13.93 1 98.94 98 GLU A C 1
ATOM 821 O O . GLU A 1 98 ? -0.01 -15.469 -13.961 1 98.94 98 GLU A O 1
ATOM 826 N N . ASP A 1 99 ? 1.862 -14.625 -14.781 1 98.81 99 ASP A N 1
ATOM 827 C CA . ASP A 1 99 ? 1.233 -14.062 -15.969 1 98.81 99 ASP A CA 1
ATOM 828 C C . ASP A 1 99 ? 1.702 -14.781 -17.234 1 98.81 99 ASP A C 1
ATOM 830 O O . ASP A 1 99 ? 2.375 -15.812 -17.156 1 98.81 99 ASP A O 1
ATOM 834 N N . GLU A 1 100 ? 1.273 -14.281 -18.391 1 98.81 100 GLU A N 1
ATOM 835 C CA . GLU A 1 100 ? 1.595 -14.93 -19.656 1 98.81 100 GLU A CA 1
ATOM 836 C C . GLU A 1 100 ? 2.516 -14.055 -20.5 1 98.81 100 GLU A C 1
ATOM 838 O O . GLU A 1 100 ? 2.48 -14.117 -21.734 1 98.81 100 GLU A O 1
ATOM 843 N N . GLY A 1 101 ? 3.191 -13.195 -19.844 1 98.19 101 GLY A N 1
ATOM 844 C CA . GLY A 1 101 ? 4.047 -12.266 -20.562 1 98.19 101 GLY A CA 1
ATOM 845 C C . GLY A 1 101 ? 5.449 -12.797 -20.797 1 98.19 101 GLY A C 1
ATOM 846 O O . GLY A 1 101 ? 5.703 -13.992 -20.609 1 98.19 101 GLY A O 1
ATOM 847 N N . GLU A 1 102 ? 6.383 -11.867 -21.203 1 97.12 102 GLU A N 1
ATOM 848 C CA . GLU A 1 102 ? 7.742 -12.242 -21.594 1 97.12 102 GLU A CA 1
ATOM 849 C C . GLU A 1 102 ? 8.664 -12.297 -20.375 1 97.12 102 GLU A C 1
ATOM 851 O O . GLU A 1 102 ? 9.805 -12.758 -20.484 1 97.12 102 GLU A O 1
ATOM 856 N N . GLY A 1 103 ? 8.195 -11.938 -19.266 1 97.88 103 GLY A N 1
ATOM 857 C CA . GLY A 1 103 ? 9.008 -11.945 -18.062 1 97.88 103 GLY A CA 1
ATOM 858 C C . GLY A 1 103 ? 9.562 -10.578 -17.703 1 97.88 103 GLY A C 1
ATOM 859 O O . GLY A 1 103 ? 9.711 -9.719 -18.578 1 97.88 103 GLY A O 1
ATOM 860 N N . PHE A 1 104 ? 9.867 -10.398 -16.438 1 96.19 104 PHE A N 1
ATOM 861 C CA . PHE A 1 104 ? 10.438 -9.156 -15.945 1 96.19 104 PHE A CA 1
ATOM 862 C C . PHE A 1 104 ? 11.875 -8.992 -16.406 1 96.19 104 PHE A C 1
ATOM 864 O O . PHE A 1 104 ? 12.812 -9.328 -15.688 1 96.19 104 PHE A O 1
ATOM 871 N N . LYS A 1 105 ? 12.109 -8.352 -17.516 1 94.44 105 LYS A N 1
ATOM 872 C CA . LYS A 1 105 ? 13.398 -8.25 -18.188 1 94.44 105 LYS A CA 1
ATOM 873 C C . LYS A 1 105 ? 14.336 -7.301 -17.453 1 94.44 105 LYS A C 1
ATOM 875 O O . LYS A 1 105 ? 15.555 -7.465 -17.484 1 94.44 105 LYS A O 1
ATOM 880 N N . ASN A 1 106 ? 13.789 -6.332 -16.781 1 94.06 106 ASN A N 1
ATOM 881 C CA . ASN A 1 106 ? 14.602 -5.297 -16.141 1 94.06 106 ASN A CA 1
ATOM 882 C C . ASN A 1 106 ? 14.852 -5.594 -14.672 1 94.06 106 ASN A C 1
ATOM 884 O O . ASN A 1 106 ? 15.125 -4.684 -13.891 1 94.06 106 ASN A O 1
ATOM 888 N N . LEU A 1 107 ? 14.789 -6.879 -14.289 1 96.38 107 LEU A N 1
ATOM 889 C CA . LEU A 1 107 ? 14.891 -7.281 -12.891 1 96.38 107 LEU A CA 1
ATOM 890 C C . LEU A 1 107 ? 16.219 -6.84 -12.289 1 96.38 107 LEU A C 1
ATOM 892 O O . LEU A 1 107 ? 16.266 -6.25 -11.211 1 96.38 107 LEU A O 1
ATOM 896 N N . GLU A 1 108 ? 17.344 -7.07 -12.984 1 96.88 108 GLU A N 1
ATOM 897 C CA . GLU A 1 108 ? 18.656 -6.695 -12.477 1 96.88 108 GLU A CA 1
ATOM 898 C C . GLU A 1 108 ? 18.797 -5.18 -12.383 1 96.88 108 GLU A C 1
ATOM 900 O O . GLU A 1 108 ? 19.391 -4.668 -11.43 1 96.88 108 GLU A O 1
ATOM 905 N N . LYS A 1 109 ? 18.328 -4.531 -13.383 1 95.69 109 LYS A N 1
ATOM 906 C CA . LYS A 1 109 ? 18.359 -3.072 -13.344 1 95.69 109 LYS A CA 1
ATOM 907 C C . LYS A 1 109 ? 17.562 -2.537 -12.156 1 95.69 109 LYS A C 1
ATOM 909 O O . LYS A 1 109 ? 18 -1.586 -11.5 1 95.69 109 LYS A O 1
ATOM 914 N N . TRP A 1 110 ? 16.422 -3.123 -11.906 1 96 110 TRP A N 1
ATOM 915 C CA . TRP A 1 110 ? 15.617 -2.73 -10.758 1 96 110 TRP A CA 1
ATOM 916 C C . TRP A 1 110 ? 16.359 -2.986 -9.453 1 96 110 TRP A C 1
ATOM 918 O O . TRP A 1 110 ? 16.359 -2.141 -8.555 1 96 110 TRP A O 1
ATOM 928 N N . ASN A 1 111 ? 17 -4.16 -9.312 1 96.81 111 ASN A N 1
ATOM 929 C CA . ASN A 1 111 ? 17.781 -4.484 -8.125 1 96.81 111 ASN A CA 1
ATOM 930 C C . ASN A 1 111 ? 18.875 -3.453 -7.883 1 96.81 111 ASN A C 1
ATOM 932 O O . ASN A 1 111 ? 19.109 -3.039 -6.742 1 96.81 111 ASN A O 1
ATOM 936 N N . GLU A 1 112 ? 19.5 -3.111 -8.938 1 97.12 112 GLU A N 1
ATOM 937 C CA . GLU A 1 112 ? 20.547 -2.105 -8.812 1 97.12 112 GLU A CA 1
ATOM 938 C C . GLU A 1 112 ? 19.984 -0.762 -8.367 1 97.12 112 GLU A C 1
ATOM 940 O O . GLU A 1 112 ? 20.531 -0.114 -7.477 1 97.12 112 GLU A O 1
ATOM 945 N N . PHE A 1 113 ? 18.938 -0.342 -9.023 1 96.81 113 PHE A N 1
ATOM 946 C CA . PHE A 1 113 ? 18.266 0.894 -8.656 1 96.81 113 PHE A CA 1
ATOM 947 C C . PHE A 1 113 ? 17.875 0.885 -7.184 1 96.81 113 PHE A C 1
ATOM 949 O O . PHE A 1 113 ? 18.172 1.836 -6.457 1 96.81 113 PHE A O 1
ATOM 956 N N . HIS A 1 114 ? 17.266 -0.182 -6.773 1 96.12 114 HIS A N 1
ATOM 957 C CA . HIS A 1 114 ? 16.812 -0.34 -5.391 1 96.12 114 HIS A CA 1
ATOM 958 C C . HIS A 1 114 ? 18 -0.292 -4.422 1 96.12 114 HIS A C 1
ATOM 960 O O . HIS A 1 114 ? 17.906 0.319 -3.357 1 96.12 114 HIS A O 1
ATOM 966 N N . ARG A 1 115 ? 19.016 -0.972 -4.766 1 96.38 115 ARG A N 1
ATOM 967 C CA . ARG A 1 115 ? 20.203 -0.984 -3.922 1 96.38 115 ARG A CA 1
ATOM 968 C C . ARG A 1 115 ? 20.75 0.426 -3.723 1 96.38 115 ARG A C 1
ATOM 970 O O . ARG A 1 115 ? 21.016 0.84 -2.594 1 96.38 115 ARG A O 1
ATOM 977 N N . ILE A 1 116 ? 20.922 1.165 -4.82 1 97.31 116 ILE A N 1
ATOM 978 C CA . ILE A 1 116 ? 21.484 2.51 -4.758 1 97.31 116 ILE A CA 1
ATOM 979 C C . ILE A 1 116 ? 20.562 3.42 -3.955 1 97.31 116 ILE A C 1
ATOM 981 O O . ILE A 1 116 ? 21.016 4.168 -3.088 1 97.31 116 ILE A O 1
ATOM 985 N N . ARG A 1 117 ? 19.328 3.34 -4.223 1 95.69 117 ARG A N 1
ATOM 986 C CA . ARG A 1 117 ? 18.344 4.145 -3.508 1 95.69 117 ARG A CA 1
ATOM 987 C C . ARG A 1 117 ? 18.375 3.861 -2.012 1 95.69 117 ARG A C 1
ATOM 989 O O . ARG A 1 117 ? 18.406 4.789 -1.197 1 95.69 117 ARG A O 1
ATOM 996 N N . THR A 1 118 ? 18.406 2.582 -1.687 1 95.19 118 THR A N 1
ATOM 997 C CA . THR A 1 118 ? 18.406 2.168 -0.288 1 95.19 118 THR A CA 1
ATOM 998 C C . THR A 1 118 ? 19.672 2.629 0.412 1 95.19 118 THR A C 1
ATOM 1000 O O . THR A 1 118 ? 19.625 3.135 1.535 1 95.19 118 THR A O 1
ATOM 1003 N N . GLU A 1 119 ? 20.766 2.471 -0.244 1 96 119 GLU A N 1
ATOM 1004 C CA . GLU A 1 119 ? 22.031 2.922 0.322 1 96 119 GLU A CA 1
ATOM 1005 C C . GLU A 1 119 ? 22.031 4.43 0.543 1 96 119 GLU A C 1
ATOM 1007 O O . GLU A 1 119 ? 22.516 4.914 1.575 1 96 119 GLU A O 1
ATOM 1012 N N . ALA A 1 120 ? 21.562 5.133 -0.485 1 96.75 120 ALA A N 1
ATOM 1013 C CA . ALA A 1 120 ? 21.484 6.586 -0.364 1 96.75 120 ALA A CA 1
ATOM 1014 C C . ALA A 1 120 ? 20.641 6.992 0.839 1 96.75 120 ALA A C 1
ATOM 1016 O O . ALA A 1 120 ? 21 7.918 1.57 1 96.75 120 ALA A O 1
ATOM 1017 N N . PHE A 1 121 ? 19.578 6.305 1.075 1 95.94 121 PHE A N 1
ATOM 1018 C CA . PHE A 1 121 ? 18.719 6.574 2.221 1 95.94 121 PHE A CA 1
ATOM 1019 C C . PHE A 1 121 ? 19.453 6.293 3.527 1 95.94 121 PHE A C 1
ATOM 1021 O O . PHE A 1 121 ? 19.453 7.121 4.441 1 95.94 121 PHE A O 1
ATOM 1028 N N . LEU A 1 122 ? 20.078 5.137 3.611 1 94.31 122 LEU A N 1
ATOM 1029 C CA . LEU A 1 122 ? 20.781 4.723 4.824 1 94.31 122 LEU A CA 1
ATOM 1030 C C . LEU A 1 122 ? 21.906 5.703 5.168 1 94.31 122 LEU A C 1
ATOM 1032 O O . LEU A 1 122 ? 22.156 5.961 6.348 1 94.31 122 LEU A O 1
ATOM 1036 N N . ARG A 1 123 ? 22.453 6.281 4.152 1 95.19 123 ARG A N 1
ATOM 1037 C CA . ARG A 1 123 ? 23.562 7.199 4.352 1 95.19 123 ARG A CA 1
ATOM 1038 C C . ARG A 1 123 ? 23.078 8.641 4.457 1 95.19 123 ARG A C 1
ATOM 1040 O O . ARG A 1 123 ? 23.891 9.562 4.617 1 95.19 123 ARG A O 1
ATOM 1047 N N . GLN A 1 124 ? 21.797 8.859 4.336 1 94.81 124 GLN A N 1
ATOM 1048 C CA . GLN A 1 124 ? 21.188 10.188 4.348 1 94.81 124 GLN A CA 1
ATOM 1049 C C . GLN A 1 124 ? 21.812 11.086 3.283 1 94.81 124 GLN A C 1
ATOM 1051 O O . GLN A 1 124 ? 22.141 12.242 3.555 1 94.81 124 GLN A O 1
ATOM 1056 N N . ASP A 1 125 ? 22.109 10.398 2.176 1 96.56 125 ASP A N 1
ATOM 1057 C CA . ASP A 1 125 ? 22.625 11.086 0.992 1 96.56 125 ASP A CA 1
ATOM 1058 C C . ASP A 1 125 ? 21.484 11.586 0.11 1 96.56 125 ASP A C 1
ATOM 1060 O O . ASP A 1 125 ? 21.141 10.945 -0.883 1 96.56 125 ASP A O 1
ATOM 1064 N N . PHE A 1 126 ? 21.016 12.727 0.43 1 93.75 126 PHE A N 1
ATOM 1065 C CA . PHE A 1 126 ? 19.812 13.266 -0.19 1 93.75 126 PHE A CA 1
ATOM 1066 C C . PHE A 1 126 ? 20.078 13.617 -1.651 1 93.75 126 PHE A C 1
ATOM 1068 O O . PHE A 1 126 ? 19.172 13.492 -2.49 1 93.75 126 PHE A O 1
ATOM 1075 N N . ASP A 1 127 ? 21.25 14 -2.012 1 96.25 127 ASP A N 1
ATOM 1076 C CA . ASP A 1 127 ? 21.594 14.328 -3.395 1 96.25 127 ASP A CA 1
ATOM 1077 C C . ASP A 1 127 ? 21.406 13.109 -4.305 1 96.25 127 ASP A C 1
ATOM 1079 O O . ASP A 1 127 ? 20.828 13.227 -5.391 1 96.25 127 ASP A O 1
ATOM 1083 N N . THR A 1 128 ? 21.875 12.008 -3.848 1 97.06 128 THR A N 1
ATOM 1084 C CA . THR A 1 128 ? 21.719 10.773 -4.613 1 97.06 128 THR A CA 1
ATOM 1085 C C . THR A 1 128 ? 20.25 10.328 -4.617 1 97.06 128 THR A C 1
ATOM 1087 O O . THR A 1 128 ? 19.734 9.906 -5.652 1 97.06 128 THR A O 1
ATOM 1090 N N . LEU A 1 129 ? 19.609 10.477 -3.521 1 95.19 129 LEU A N 1
ATOM 1091 C CA . LEU A 1 129 ? 18.234 10.016 -3.383 1 95.19 129 LEU A CA 1
ATOM 1092 C C . LEU A 1 129 ? 17.312 10.727 -4.371 1 95.19 129 LEU A C 1
ATOM 1094 O O . LEU A 1 129 ? 16.406 10.117 -4.938 1 95.19 129 LEU A O 1
ATOM 1098 N N . GLU A 1 130 ? 17.609 11.961 -4.598 1 94.38 130 GLU A N 1
ATOM 1099 C CA . GLU A 1 130 ? 16.766 12.773 -5.48 1 94.38 130 GLU A CA 1
ATOM 1100 C C . GLU A 1 130 ? 16.828 12.273 -6.918 1 94.38 130 GLU A C 1
ATOM 1102 O O . GLU A 1 130 ? 15.961 12.578 -7.73 1 94.38 130 GLU A O 1
ATOM 1107 N N . LYS A 1 131 ? 17.859 11.484 -7.219 1 94.56 131 LYS A N 1
ATOM 1108 C CA . LYS A 1 131 ? 18.016 10.938 -8.562 1 94.56 131 LYS A CA 1
ATOM 1109 C C . LYS A 1 131 ? 17.328 9.578 -8.688 1 94.56 131 LYS A C 1
ATOM 1111 O O . LYS A 1 131 ? 17.203 9.047 -9.789 1 94.56 131 LYS A O 1
ATOM 1116 N N . TYR A 1 132 ? 16.875 9.07 -7.574 1 94.62 132 TYR A N 1
ATOM 1117 C CA . TYR A 1 132 ? 16.281 7.734 -7.551 1 94.62 132 TYR A CA 1
ATOM 1118 C C . TYR A 1 132 ? 14.875 7.773 -6.965 1 94.62 132 TYR A C 1
ATOM 1120 O O . TYR A 1 132 ? 14.547 6.992 -6.07 1 94.62 132 TYR A O 1
ATOM 1128 N N . ILE A 1 133 ? 14.031 8.594 -7.516 1 92 133 ILE A N 1
ATOM 1129 C CA . ILE A 1 133 ? 12.672 8.844 -7.047 1 92 133 ILE A CA 1
ATOM 1130 C C . ILE A 1 133 ? 11.758 7.695 -7.48 1 92 133 ILE A C 1
ATOM 1132 O O . ILE A 1 133 ? 10.969 7.184 -6.68 1 92 133 ILE A O 1
ATOM 1136 N N . SER A 1 134 ? 11.938 7.332 -8.773 1 89.88 134 SER A N 1
ATOM 1137 C CA . SER A 1 134 ? 11.07 6.316 -9.367 1 89.88 134 SER A CA 1
ATOM 1138 C C . SER A 1 134 ? 11.82 5.488 -10.406 1 89.88 134 SER A C 1
ATOM 1140 O O . SER A 1 134 ? 12.641 6.02 -11.156 1 89.88 134 SER A O 1
ATOM 1142 N N . PHE A 1 135 ? 11.586 4.176 -10.273 1 91.56 135 PHE A N 1
ATOM 1143 C CA . PHE A 1 135 ? 12.133 3.295 -11.305 1 91.56 135 PHE A CA 1
ATOM 1144 C C . PHE A 1 135 ? 11.234 3.277 -12.531 1 91.56 135 PHE A C 1
ATOM 1146 O O . PHE A 1 135 ? 10.109 2.762 -12.484 1 91.56 135 PHE A O 1
ATOM 1153 N N . ARG A 1 136 ? 11.703 3.863 -13.625 1 85.81 136 ARG A N 1
ATOM 1154 C CA . ARG A 1 136 ? 10.93 3.943 -14.859 1 85.81 136 ARG A CA 1
ATOM 1155 C C . ARG A 1 136 ? 11.688 3.32 -16.031 1 85.81 136 ARG A C 1
ATOM 1157 O O . ARG A 1 136 ? 12.914 3.381 -16.078 1 85.81 136 ARG A O 1
ATOM 1164 N N . THR A 1 137 ? 10.922 2.695 -16.812 1 84.25 137 THR A N 1
ATOM 1165 C CA . THR A 1 137 ? 11.461 2.145 -18.062 1 84.25 137 THR A CA 1
ATOM 1166 C C . THR A 1 137 ? 10.703 2.689 -19.266 1 84.25 137 THR A C 1
ATOM 1168 O O . THR A 1 137 ? 9.781 3.494 -19.109 1 84.25 137 THR A O 1
ATOM 1171 N N . GLU A 1 138 ? 11.062 2.285 -20.438 1 79.5 138 GLU A N 1
ATOM 1172 C CA . GLU A 1 138 ? 10.398 2.713 -21.656 1 79.5 138 GLU A CA 1
ATOM 1173 C C . GLU A 1 138 ? 8.945 2.25 -21.703 1 79.5 138 GLU A C 1
ATOM 1175 O O . GLU A 1 138 ? 8.117 2.844 -22.391 1 79.5 138 GLU A O 1
ATOM 1180 N N . GLU A 1 139 ? 8.625 1.273 -20.859 1 77.5 139 GLU A N 1
ATOM 1181 C CA . GLU A 1 139 ? 7.281 0.704 -20.875 1 77.5 139 GLU A CA 1
ATOM 1182 C C . GLU A 1 139 ? 6.402 1.359 -19.812 1 77.5 139 GLU A C 1
ATOM 1184 O O . GLU A 1 139 ? 5.199 1.094 -19.734 1 77.5 139 GLU A O 1
ATOM 1189 N N . SER A 1 140 ? 7.031 2.303 -19.031 1 79.81 140 SER A N 1
ATOM 1190 C CA . SER A 1 140 ? 6.281 2.943 -17.969 1 79.81 140 SER A CA 1
ATOM 1191 C C . SER A 1 140 ? 5.355 4.027 -18.5 1 79.81 140 SER A C 1
ATOM 1193 O O . SER A 1 140 ? 5.734 4.785 -19.391 1 79.81 140 SER A O 1
ATOM 1195 N N . ASP A 1 141 ? 4.125 3.869 -18 1 72.31 141 ASP A N 1
ATOM 1196 C CA . ASP A 1 141 ? 3.229 4.965 -18.359 1 72.31 141 ASP A CA 1
ATOM 1197 C C . ASP A 1 141 ? 3.32 6.105 -17.359 1 72.31 141 ASP A C 1
ATOM 1199 O O . ASP A 1 141 ? 4.109 6.043 -16.406 1 72.31 141 ASP A O 1
ATOM 1203 N N . GLU A 1 142 ? 2.635 7.152 -17.688 1 67.12 142 GLU A N 1
ATOM 1204 C CA . GLU A 1 142 ? 2.713 8.375 -16.891 1 67.12 142 GLU A CA 1
ATOM 1205 C C . GLU A 1 142 ? 2.26 8.125 -15.453 1 67.12 142 GLU A C 1
ATOM 1207 O O . GLU A 1 142 ? 2.703 8.812 -14.531 1 67.12 142 GLU A O 1
ATOM 1212 N N . MET A 1 143 ? 1.449 7.105 -15.328 1 62.44 143 MET A N 1
ATOM 1213 C CA . MET A 1 143 ? 0.869 6.887 -14.008 1 62.44 143 MET A CA 1
ATOM 1214 C C . MET A 1 143 ? 1.635 5.805 -13.25 1 62.44 143 MET A C 1
ATOM 1216 O O . MET A 1 143 ? 1.337 5.527 -12.086 1 62.44 143 MET A O 1
ATOM 1220 N N . ASP A 1 144 ? 2.584 5.277 -14.055 1 65.31 144 ASP A N 1
ATOM 1221 C CA . ASP A 1 144 ? 3.42 4.27 -13.406 1 65.31 144 ASP A CA 1
ATOM 1222 C C . ASP A 1 144 ? 4.352 4.91 -12.383 1 65.31 144 ASP A C 1
ATOM 1224 O O . ASP A 1 144 ? 5.109 5.824 -12.703 1 65.31 144 ASP A O 1
ATOM 1228 N N . GLY A 1 145 ? 4.117 4.621 -11.148 1 64.38 145 GLY A N 1
ATOM 1229 C CA . GLY A 1 145 ? 4.934 5.234 -10.109 1 64.38 145 GLY A CA 1
ATOM 1230 C C . GLY A 1 145 ? 6.25 4.516 -9.891 1 64.38 145 GLY A C 1
ATOM 1231 O O . GLY A 1 145 ? 7.195 5.098 -9.352 1 64.38 145 GLY A O 1
ATOM 1232 N N . GLY A 1 146 ? 6.395 3.27 -10.484 1 72.5 146 GLY A N 1
ATOM 1233 C CA . GLY A 1 146 ? 7.613 2.477 -10.398 1 72.5 146 GLY A CA 1
ATOM 1234 C C . GLY A 1 146 ? 8.062 2.232 -8.969 1 72.5 146 GLY A C 1
ATOM 1235 O O . GLY A 1 146 ? 9.203 1.837 -8.727 1 72.5 146 GLY A O 1
ATOM 1236 N N . ASN A 1 147 ? 7.047 2.41 -8.062 1 81.69 147 ASN A N 1
ATOM 1237 C CA . ASN A 1 147 ? 7.504 2.412 -6.676 1 81.69 147 ASN A CA 1
ATOM 1238 C C . ASN A 1 147 ? 6.82 1.32 -5.855 1 81.69 147 ASN A C 1
ATOM 1240 O O . ASN A 1 147 ? 7.219 1.047 -4.723 1 81.69 147 ASN A O 1
ATOM 1244 N N . ALA A 1 148 ? 5.852 0.703 -6.492 1 89.44 148 ALA A N 1
ATOM 1245 C CA . ALA A 1 148 ? 5.059 -0.267 -5.738 1 89.44 148 ALA A CA 1
ATOM 1246 C C . ALA A 1 148 ? 5.902 -1.479 -5.348 1 89.44 148 ALA A C 1
ATOM 1248 O O . ALA A 1 148 ? 5.719 -2.047 -4.27 1 89.44 148 ALA A O 1
ATOM 1249 N N . LEU A 1 149 ? 6.895 -1.783 -6.176 1 93.69 149 LEU A N 1
ATOM 1250 C CA . LEU A 1 149 ? 7.719 -2.959 -5.918 1 93.69 149 LEU A CA 1
ATOM 1251 C C . LEU A 1 149 ? 8.641 -2.723 -4.727 1 93.69 149 LEU A C 1
ATOM 1253 O O . LEU A 1 149 ? 9.023 -3.67 -4.035 1 93.69 149 LEU A O 1
ATOM 1257 N N . PHE A 1 150 ? 8.977 -1.448 -4.453 1 94.5 150 PHE A N 1
ATOM 1258 C CA . PHE A 1 150 ? 9.812 -1.129 -3.309 1 94.5 150 PHE A CA 1
ATOM 1259 C C . PHE A 1 150 ? 9.102 -1.464 -2.002 1 94.5 150 PHE A C 1
ATOM 1261 O O . PHE A 1 150 ? 9.711 -2.018 -1.083 1 94.5 150 PHE A O 1
ATOM 1268 N N . ALA A 1 151 ? 7.852 -1.131 -1.999 1 95.75 151 ALA A N 1
ATOM 1269 C CA . ALA A 1 151 ? 7.059 -1.475 -0.822 1 95.75 151 ALA A CA 1
ATOM 1270 C C . ALA A 1 151 ? 6.84 -2.982 -0.728 1 95.75 151 ALA A C 1
ATOM 1272 O O . ALA A 1 151 ? 6.902 -3.557 0.361 1 95.75 151 ALA A O 1
ATOM 1273 N N . ALA A 1 152 ? 6.633 -3.596 -1.883 1 96.75 152 ALA A N 1
ATOM 1274 C CA . ALA A 1 152 ? 6.344 -5.027 -1.918 1 96.75 152 ALA A CA 1
ATOM 1275 C C . ALA A 1 152 ? 7.5 -5.836 -1.339 1 96.75 152 ALA A C 1
ATOM 1277 O O . ALA A 1 152 ? 7.285 -6.746 -0.537 1 96.75 152 ALA A O 1
ATOM 1278 N N . ILE A 1 153 ? 8.719 -5.512 -1.749 1 95.88 153 ILE A N 1
ATOM 1279 C CA . ILE A 1 153 ? 9.859 -6.309 -1.319 1 95.88 153 ILE A CA 1
ATOM 1280 C C . ILE A 1 153 ? 10.047 -6.172 0.19 1 95.88 153 ILE A C 1
ATOM 1282 O O . ILE A 1 153 ? 10.586 -7.07 0.84 1 95.88 153 ILE A O 1
ATOM 1286 N N . GLU A 1 154 ? 9.633 -5.066 0.782 1 94.62 154 GLU A N 1
ATOM 1287 C CA . GLU A 1 154 ? 9.695 -4.879 2.229 1 94.62 154 GLU A CA 1
ATOM 1288 C C . GLU A 1 154 ? 8.562 -5.625 2.932 1 94.62 154 GLU A C 1
ATOM 1290 O O . GLU A 1 154 ? 8.766 -6.199 4.004 1 94.62 154 GLU A O 1
ATOM 1295 N N . TYR A 1 155 ? 7.406 -5.594 2.357 1 96.44 155 TYR A N 1
ATOM 1296 C CA . TYR A 1 155 ? 6.246 -6.227 2.967 1 96.44 155 TYR A CA 1
ATOM 1297 C C . TYR A 1 155 ? 6.395 -7.742 2.977 1 96.44 155 TYR A C 1
ATOM 1299 O O . TYR A 1 155 ? 6.113 -8.398 3.986 1 96.44 155 TYR A O 1
ATOM 1307 N N . TRP A 1 156 ? 6.688 -8.305 1.792 1 97.62 156 TRP A N 1
ATOM 1308 C CA . TRP A 1 156 ? 6.875 -9.75 1.677 1 97.62 156 TRP A CA 1
ATOM 1309 C C . TRP A 1 156 ? 8.211 -10.172 2.281 1 97.62 156 TRP A C 1
ATOM 1311 O O . TRP A 1 156 ? 9.102 -10.641 1.569 1 97.62 156 TRP A O 1
ATOM 1321 N N . ASN A 1 157 ? 8.234 -10.219 3.611 1 94.56 157 ASN A N 1
ATOM 1322 C CA . ASN A 1 157 ? 9.461 -10.281 4.395 1 94.56 157 ASN A CA 1
ATOM 1323 C C . ASN A 1 157 ? 10.055 -11.688 4.402 1 94.56 157 ASN A C 1
ATOM 1325 O O . ASN A 1 157 ? 11.203 -11.883 4.809 1 94.56 157 ASN A O 1
ATOM 1329 N N . GLY A 1 158 ? 9.352 -12.703 3.967 1 95.31 158 GLY A N 1
ATOM 1330 C CA . GLY A 1 158 ? 9.867 -14.062 3.863 1 95.31 158 GLY A CA 1
ATOM 1331 C C . GLY A 1 158 ? 10.57 -14.336 2.547 1 95.31 158 GLY A C 1
ATOM 1332 O O . GLY A 1 158 ? 11.203 -15.375 2.381 1 95.31 158 GLY A O 1
ATOM 1333 N N . GLY A 1 159 ? 10.32 -13.383 1.603 1 96.06 159 GLY A N 1
ATOM 1334 C CA . GLY A 1 159 ? 11.031 -13.516 0.342 1 96.06 159 GLY A CA 1
ATOM 1335 C C . GLY A 1 159 ? 10.156 -13.266 -0.87 1 96.06 159 GLY A C 1
ATOM 1336 O O . GLY A 1 159 ? 8.938 -13.453 -0.814 1 96.06 159 GLY A O 1
ATOM 1337 N N . MET A 1 160 ? 10.75 -12.812 -1.954 1 98.06 160 MET A N 1
ATOM 1338 C CA . MET A 1 160 ? 10.18 -12.625 -3.283 1 98.06 160 MET A CA 1
ATOM 1339 C C . MET A 1 160 ? 11.094 -13.195 -4.359 1 98.06 160 MET A C 1
ATOM 1341 O O . MET A 1 160 ? 12.195 -12.695 -4.574 1 98.06 160 MET A O 1
ATOM 1345 N N . VAL A 1 161 ? 10.641 -14.234 -5.02 1 98.75 161 VAL A N 1
ATOM 1346 C CA . VAL A 1 161 ? 11.484 -14.992 -5.938 1 98.75 161 VAL A CA 1
ATOM 1347 C C . VAL A 1 161 ? 10.781 -15.133 -7.285 1 98.75 161 VAL A C 1
ATOM 1349 O O . VAL A 1 161 ? 9.594 -15.453 -7.348 1 98.75 161 VAL A O 1
ATOM 1352 N N . TYR A 1 162 ? 11.492 -14.828 -8.305 1 98.88 162 TYR A N 1
ATOM 1353 C CA . TYR A 1 162 ? 10.984 -15.023 -9.656 1 98.88 162 TYR A CA 1
ATOM 1354 C C . TYR A 1 162 ? 11.461 -16.359 -10.219 1 98.88 162 TYR A C 1
ATOM 1356 O O . TYR A 1 162 ? 12.531 -16.859 -9.852 1 98.88 162 TYR A O 1
ATOM 1364 N N . ASN A 1 163 ? 10.617 -16.938 -11.102 1 98.81 163 ASN A N 1
ATOM 1365 C CA . ASN A 1 163 ? 11.07 -18.125 -11.812 1 98.81 163 ASN A CA 1
ATOM 1366 C C . ASN A 1 163 ? 12.07 -17.766 -12.906 1 98.81 163 ASN A C 1
ATOM 1368 O O . ASN A 1 163 ? 12.438 -16.609 -13.07 1 98.81 163 ASN A O 1
ATOM 1372 N N . GLU A 1 164 ? 12.594 -18.703 -13.602 1 98.44 164 GLU A N 1
ATOM 1373 C CA . GLU A 1 164 ? 13.641 -18.5 -14.594 1 98.44 164 GLU A CA 1
ATOM 1374 C C . GLU A 1 164 ? 13.164 -17.562 -15.711 1 98.44 164 GLU A C 1
ATOM 1376 O O . GLU A 1 164 ? 13.883 -16.656 -16.125 1 98.44 164 GLU A O 1
ATOM 1381 N N . LYS A 1 165 ? 11.984 -17.797 -16.172 1 98.38 165 LYS A N 1
ATOM 1382 C CA . LYS A 1 165 ? 11.422 -16.953 -17.234 1 98.38 165 LYS A CA 1
ATOM 1383 C C . LYS A 1 165 ? 11.086 -15.57 -16.703 1 98.38 165 LYS A C 1
ATOM 1385 O O . LYS A 1 165 ? 10.922 -14.625 -17.484 1 98.38 165 LYS A O 1
ATOM 1390 N N . ARG A 1 166 ? 10.805 -15.438 -15.406 1 98.56 166 ARG A N 1
ATOM 1391 C CA . ARG A 1 166 ? 10.508 -14.203 -14.68 1 98.56 166 ARG A CA 1
ATOM 1392 C C . ARG A 1 166 ? 9.094 -13.727 -14.969 1 98.56 166 ARG A C 1
ATOM 1394 O O . ARG A 1 166 ? 8.82 -12.523 -14.945 1 98.56 166 ARG A O 1
ATOM 1401 N N . ASN A 1 167 ? 8.266 -14.641 -15.375 1 98.81 167 ASN A N 1
ATOM 1402 C CA . ASN A 1 167 ? 6.863 -14.273 -15.547 1 98.81 167 ASN A CA 1
ATOM 1403 C C . ASN A 1 167 ? 6.008 -14.789 -14.391 1 98.81 167 ASN A C 1
ATOM 1405 O O . ASN A 1 167 ? 4.777 -14.75 -14.453 1 98.81 167 ASN A O 1
ATOM 1409 N N . ALA A 1 168 ? 6.664 -15.375 -13.391 1 98.94 168 ALA A N 1
ATOM 1410 C CA . ALA A 1 168 ? 6.02 -15.75 -12.133 1 98.94 168 ALA A CA 1
ATOM 1411 C C . ALA A 1 168 ? 6.82 -15.258 -10.938 1 98.94 168 ALA A C 1
ATOM 1413 O O . ALA A 1 168 ? 8.055 -15.312 -10.938 1 98.94 168 ALA A O 1
ATOM 1414 N N . VAL A 1 169 ? 6.125 -14.805 -9.961 1 98.88 169 VAL A N 1
ATOM 1415 C CA . VAL A 1 169 ? 6.773 -14.383 -8.719 1 98.88 169 VAL A CA 1
ATOM 1416 C C . VAL A 1 169 ? 6.156 -15.125 -7.535 1 98.88 169 VAL A C 1
ATOM 1418 O O . VAL A 1 169 ? 4.934 -15.227 -7.43 1 98.88 169 VAL A O 1
ATOM 1421 N N . ALA A 1 170 ? 6.961 -15.766 -6.742 1 98.94 170 ALA A N 1
ATOM 1422 C CA . ALA A 1 170 ? 6.562 -16.375 -5.473 1 98.94 170 ALA A CA 1
ATOM 1423 C C . ALA A 1 170 ? 6.945 -15.484 -4.293 1 98.94 170 ALA A C 1
ATOM 1425 O O . ALA A 1 170 ? 8.07 -14.984 -4.227 1 98.94 170 ALA A O 1
ATOM 1426 N N . VAL A 1 171 ? 5.996 -15.312 -3.393 1 98.81 171 VAL A N 1
ATOM 1427 C CA . VAL A 1 171 ? 6.238 -14.398 -2.285 1 98.81 171 VAL A CA 1
ATOM 1428 C C . VAL A 1 171 ? 5.789 -15.039 -0.974 1 98.81 171 VAL A C 1
ATOM 1430 O O . VAL A 1 171 ? 4.891 -15.883 -0.965 1 98.81 171 VAL A O 1
ATOM 1433 N N . LEU A 1 172 ? 6.469 -14.648 0.09 1 98.69 172 LEU A N 1
ATOM 1434 C CA . LEU A 1 172 ? 6.148 -15.133 1.427 1 98.69 172 LEU A CA 1
ATOM 1435 C C . LEU A 1 172 ? 6.129 -13.992 2.434 1 98.69 172 LEU A C 1
ATOM 1437 O O . LEU A 1 172 ? 7.031 -13.148 2.441 1 98.69 172 LEU A O 1
ATOM 1441 N N . LYS A 1 173 ? 5.062 -13.883 3.18 1 98.12 173 LYS A N 1
ATOM 1442 C CA . LYS A 1 173 ? 4.941 -13 4.34 1 98.12 173 LYS A CA 1
ATOM 1443 C C . LYS A 1 173 ? 4.828 -13.805 5.629 1 98.12 173 LYS A C 1
ATOM 1445 O O . LYS A 1 173 ? 4.008 -14.719 5.727 1 98.12 173 LYS A O 1
ATOM 1450 N N . THR A 1 174 ? 5.656 -13.5 6.598 1 96.38 174 THR A N 1
ATOM 1451 C CA . THR A 1 174 ? 5.516 -14.078 7.93 1 96.38 174 THR A CA 1
ATOM 1452 C C . THR A 1 174 ? 4.922 -13.055 8.898 1 96.38 174 THR A C 1
ATOM 1454 O O . THR A 1 174 ? 5.273 -11.875 8.859 1 96.38 174 THR A O 1
ATOM 1457 N N . PHE A 1 175 ? 3.986 -13.484 9.695 1 92.94 175 PHE A N 1
ATOM 1458 C CA . PHE A 1 175 ? 3.344 -12.664 10.719 1 92.94 175 PHE A CA 1
ATOM 1459 C C . PHE A 1 175 ? 3.869 -13.016 12.102 1 92.94 175 PHE A C 1
ATOM 1461 O O . PHE A 1 175 ? 4.262 -14.156 12.359 1 92.94 175 PHE A O 1
ATOM 1468 N N . PRO A 1 176 ? 3.959 -11.953 13.023 1 81.62 176 PRO A N 1
ATOM 1469 C CA . PRO A 1 176 ? 4.438 -12.258 14.375 1 81.62 176 PRO A CA 1
ATOM 1470 C C . PRO A 1 176 ? 3.521 -13.227 15.125 1 81.62 176 PRO A C 1
ATOM 1472 O O . PRO A 1 176 ? 2.303 -13.203 14.93 1 81.62 176 PRO A O 1
ATOM 1475 N N . LYS A 1 177 ? 4.191 -14.219 15.773 1 71 177 LYS A N 1
ATOM 1476 C CA . LYS A 1 177 ? 3.424 -15.156 16.594 1 71 177 LYS A CA 1
ATOM 1477 C C . LYS A 1 177 ? 2.734 -14.445 17.75 1 71 177 LYS A C 1
ATOM 1479 O O . LYS A 1 177 ? 3.307 -13.539 18.359 1 71 177 LYS A O 1
ATOM 1484 N N . ARG A 1 178 ? 1.533 -14.281 17.688 1 57.78 178 ARG A N 1
ATOM 1485 C CA . ARG A 1 178 ? 0.848 -13.711 18.844 1 57.78 178 ARG A CA 1
ATOM 1486 C C . ARG A 1 178 ? 1.224 -14.453 20.125 1 57.78 178 ARG A C 1
ATOM 1488 O O . ARG A 1 178 ? 1.167 -15.688 20.172 1 57.78 178 ARG A O 1
ATOM 1495 N N . HIS A 1 179 ? 2.363 -14.07 20.672 1 42.28 179 HIS A N 1
ATOM 1496 C CA . HIS A 1 179 ? 2.559 -14.656 22 1 42.28 179 HIS A CA 1
ATOM 1497 C C . HIS A 1 179 ? 1.246 -14.719 22.781 1 42.28 179 HIS A C 1
ATOM 1499 O O . HIS A 1 179 ? 0.451 -13.773 22.734 1 42.28 179 HIS A O 1
ATOM 1505 N N . ARG A 1 180 ? 0.648 -15.867 22.906 1 40.03 180 ARG A N 1
ATOM 1506 C CA . ARG A 1 180 ? -0.339 -16.016 23.969 1 40.03 180 ARG A CA 1
ATOM 1507 C C . ARG A 1 180 ? 0.021 -15.156 25.172 1 40.03 180 ARG A C 1
ATOM 1509 O O . ARG A 1 180 ? 1.123 -15.266 25.719 1 40.03 180 ARG A O 1
ATOM 1516 N N . GLY A 1 181 ? -0.331 -13.836 25.125 1 35.84 181 GLY A N 1
ATOM 1517 C CA . GLY A 1 181 ? -0.169 -13.102 26.37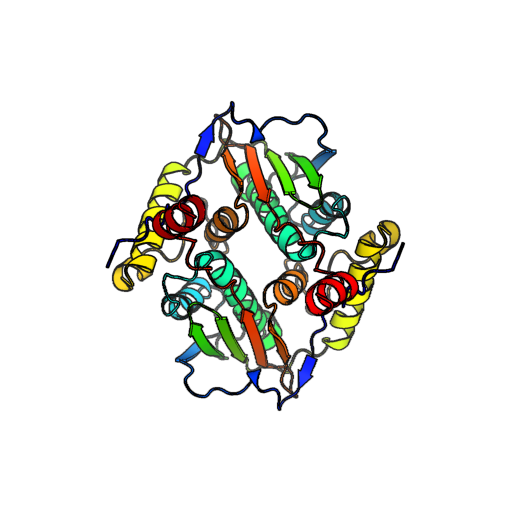5 1 35.84 181 GLY A CA 1
ATOM 1518 C C . GLY A 1 181 ? -0.082 -13.992 27.594 1 35.84 181 GLY A C 1
ATOM 1519 O O . GLY A 1 181 ? -0.603 -15.109 27.594 1 35.84 181 GLY A O 1
ATOM 1520 N N . ILE A 1 182 ? 0.912 -13.773 28.453 1 36.06 182 ILE A N 1
ATOM 1521 C CA . ILE A 1 182 ? 0.805 -14.141 29.859 1 36.06 182 ILE A CA 1
ATOM 1522 C C . ILE A 1 182 ? -0.592 -13.812 30.375 1 36.06 182 ILE A C 1
ATOM 1524 O O . ILE A 1 182 ? -1.066 -12.68 30.219 1 36.06 182 ILE A O 1
ATOM 1528 N N . THR A 1 183 ? -1.509 -14.688 30.312 1 37.66 183 THR A N 1
ATOM 1529 C CA . THR A 1 183 ? -2.834 -14.484 30.891 1 37.66 183 THR A CA 1
ATOM 1530 C C . THR A 1 183 ? -2.742 -13.695 32.188 1 37.66 183 THR A C 1
ATOM 1532 O O . THR A 1 183 ? -1.687 -13.656 32.844 1 37.66 183 THR A O 1
ATOM 1535 N N . ILE A 1 184 ? -3.65 -12.844 32.312 1 35.34 184 ILE A N 1
ATOM 1536 C CA . ILE A 1 184 ? -3.717 -12.312 33.688 1 35.34 184 ILE A CA 1
ATOM 1537 C C . ILE A 1 184 ? -3.348 -13.398 34.688 1 35.34 184 ILE A C 1
ATOM 1539 O O . ILE A 1 184 ? -2.754 -13.117 35.719 1 35.34 184 ILE A O 1
ATOM 1543 N N . GLU A 1 185 ? -3.678 -14.57 34.312 1 38.06 185 GLU A N 1
ATOM 1544 C CA . GLU A 1 185 ? -3.395 -15.703 35.188 1 38.06 185 GLU A CA 1
ATOM 1545 C C . GLU A 1 185 ? -1.896 -15.977 35.25 1 38.06 185 GLU A C 1
ATOM 1547 O O . GLU A 1 185 ? -1.375 -16.281 36.344 1 38.06 185 GLU A O 1
ATOM 1552 N N . GLU A 1 186 ? -1.256 -15.758 34.156 1 37.09 186 GLU A N 1
ATOM 1553 C CA . GLU A 1 186 ? 0.17 -16.062 34.219 1 37.09 186 GLU A CA 1
ATOM 1554 C C . GLU A 1 186 ? 0.96 -14.922 34.844 1 37.09 186 GLU A C 1
ATOM 1556 O O . GLU A 1 186 ? 1.958 -15.156 35.531 1 37.09 186 GLU A O 1
ATOM 1561 N N . ILE A 1 187 ? 0.522 -13.758 34.656 1 36.03 187 ILE A N 1
ATOM 1562 C CA . ILE A 1 187 ? 1.051 -12.625 35.406 1 36.03 187 ILE A CA 1
ATOM 1563 C C . ILE A 1 187 ? 0.736 -12.797 36.875 1 36.03 187 ILE A C 1
ATOM 1565 O O . ILE A 1 187 ? 1.593 -12.562 37.75 1 36.03 187 ILE A O 1
ATOM 1569 N N . GLN A 1 188 ? -0.428 -13.195 37.156 1 35.09 188 GLN A N 1
ATOM 1570 C CA . GLN A 1 188 ? -0.8 -13.492 38.562 1 35.09 188 GLN A CA 1
ATOM 1571 C C . GLN A 1 188 ? 0.067 -14.609 39.125 1 35.09 188 GLN A C 1
ATOM 1573 O O . GLN A 1 188 ? 0.465 -14.555 40.281 1 35.09 188 GLN A O 1
ATOM 1578 N N . LYS A 1 189 ? 0.399 -15.531 38.406 1 42.75 189 LYS A N 1
ATOM 1579 C CA . LYS A 1 189 ? 1.234 -16.641 38.875 1 42.75 189 LYS A CA 1
ATOM 1580 C C . LYS A 1 189 ? 2.674 -16.172 39.094 1 42.75 189 LYS A C 1
ATOM 1582 O O . LYS A 1 189 ? 3.322 -16.594 40.062 1 42.75 189 LYS A O 1
ATOM 1587 N N . MET A 1 190 ? 3.119 -15.344 38.25 1 36.47 190 MET A N 1
ATOM 1588 C CA . MET A 1 190 ? 4.48 -14.836 38.406 1 36.47 190 MET A CA 1
ATOM 1589 C C . MET A 1 190 ? 4.559 -13.844 39.562 1 36.47 190 MET A C 1
ATOM 1591 O O . MET A 1 190 ? 5.621 -13.672 40.156 1 36.47 190 MET A O 1
ATOM 1595 N N . ALA A 1 191 ? 3.504 -13.148 39.75 1 37.28 191 ALA A N 1
ATOM 1596 C CA . ALA A 1 191 ? 3.443 -12.273 40.938 1 37.28 191 ALA A CA 1
ATOM 1597 C C . ALA A 1 191 ? 3.258 -13.086 42.219 1 37.28 191 ALA A C 1
ATOM 1599 O O . ALA A 1 191 ? 3.57 -12.609 43.312 1 37.28 191 ALA A O 1
ATOM 1600 N N . SER A 1 192 ? 2.58 -14.203 42 1 37.41 192 SER A N 1
ATOM 1601 C CA . SER A 1 192 ? 2.357 -15 43.219 1 37.41 192 SER A CA 1
ATOM 1602 C C . SER A 1 192 ? 3.613 -15.773 43.594 1 37.41 192 SER A C 1
ATOM 1604 O O . SER A 1 192 ? 3.602 -16.547 44.562 1 37.41 192 SER A O 1
ATOM 1606 N N . ILE A 1 193 ? 4.637 -15.656 42.781 1 32.72 193 ILE A N 1
ATOM 1607 C CA . ILE A 1 193 ? 5.82 -16.266 43.344 1 32.72 193 ILE A CA 1
ATOM 1608 C C . ILE A 1 193 ? 6.629 -15.227 44.125 1 32.72 193 ILE A C 1
ATOM 1610 O O . ILE A 1 193 ? 6.809 -14.102 43.656 1 32.72 193 ILE A O 1
ATOM 1614 N N . MET B 1 1 ? -15.469 -20.594 23.141 1 27.38 1 MET B N 1
ATOM 1615 C CA . MET B 1 1 ? -14.492 -20 22.234 1 27.38 1 MET B CA 1
ATOM 1616 C C . MET B 1 1 ? -14.375 -18.5 22.469 1 27.38 1 MET B C 1
ATOM 1618 O O . MET B 1 1 ? -15.352 -17.766 22.297 1 27.38 1 MET B O 1
ATOM 1622 N N . GLU B 1 2 ? -13.836 -18 23.469 1 35.25 2 GLU B N 1
ATOM 1623 C CA . GLU B 1 2 ? -13.867 -16.641 24 1 35.25 2 GLU B CA 1
ATOM 1624 C C . GLU B 1 2 ? -13.664 -15.609 22.891 1 35.25 2 GLU B C 1
ATOM 1626 O O . GLU B 1 2 ? -12.734 -15.742 22.094 1 35.25 2 GLU B O 1
ATOM 1631 N N . ASP B 1 3 ? -14.609 -14.977 22.297 1 41.75 3 ASP B N 1
ATOM 1632 C CA . ASP B 1 3 ? -14.781 -13.984 21.234 1 41.75 3 ASP B CA 1
ATOM 1633 C C . ASP B 1 3 ? -13.656 -12.953 21.266 1 41.75 3 ASP B C 1
ATOM 1635 O O . ASP B 1 3 ? -13.625 -12.078 22.141 1 41.75 3 ASP B O 1
ATOM 1639 N N . LYS B 1 4 ? -12.414 -13.352 21.25 1 44.41 4 LYS B N 1
ATOM 1640 C CA . LYS B 1 4 ? -11.25 -12.469 21.328 1 44.41 4 LYS B CA 1
ATOM 1641 C C . LYS B 1 4 ? -11.555 -11.102 20.719 1 44.41 4 LYS B C 1
ATOM 1643 O O . LYS B 1 4 ? -12.141 -11.016 19.641 1 44.41 4 LYS B O 1
ATOM 1648 N N . ASP B 1 5 ? -11.945 -10.062 21.469 1 53.47 5 ASP B N 1
ATOM 1649 C CA . ASP B 1 5 ? -12.359 -8.672 21.344 1 53.47 5 ASP B CA 1
ATOM 1650 C C . ASP B 1 5 ? -11.617 -7.969 20.219 1 53.47 5 ASP B C 1
ATOM 1652 O O . ASP B 1 5 ? -10.5 -7.492 20.406 1 53.47 5 ASP B O 1
ATOM 1656 N N . TYR B 1 6 ? -11.742 -8.453 18.984 1 64.75 6 TYR B N 1
ATOM 1657 C CA . TYR B 1 6 ? -11.227 -7.73 17.828 1 64.75 6 TYR B CA 1
ATOM 1658 C C . TYR B 1 6 ? -11.812 -6.324 17.75 1 64.75 6 TYR B C 1
ATOM 1660 O O . TYR B 1 6 ? -13.031 -6.16 17.688 1 64.75 6 TYR B O 1
ATOM 1668 N N . GLU B 1 7 ? -11.133 -5.395 18.328 1 78.94 7 GLU B N 1
ATOM 1669 C CA . GLU B 1 7 ? -11.562 -4.012 18.172 1 78.94 7 GLU B CA 1
ATOM 1670 C C . GLU B 1 7 ? -11.344 -3.533 16.734 1 78.94 7 GLU B C 1
ATOM 1672 O O . GLU B 1 7 ? -10.227 -3.555 16.219 1 78.94 7 GLU B O 1
ATOM 1677 N N . ILE B 1 8 ? -12.469 -3.295 16.031 1 91.69 8 ILE B N 1
ATOM 1678 C CA . ILE B 1 8 ? -12.43 -2.756 14.68 1 91.69 8 ILE B CA 1
ATOM 1679 C C . ILE B 1 8 ? -12.094 -1.268 14.727 1 91.69 8 ILE B C 1
ATOM 1681 O O . ILE B 1 8 ? -12.844 -0.469 15.289 1 91.69 8 ILE B O 1
ATOM 1685 N N . ARG B 1 9 ? -11.031 -0.936 14.172 1 92.56 9 ARG B N 1
ATOM 1686 C CA . ARG B 1 9 ? -10.594 0.456 14.148 1 92.56 9 ARG B CA 1
ATOM 1687 C C . ARG B 1 9 ? -11.531 1.311 13.305 1 92.56 9 ARG B C 1
ATOM 1689 O O . ARG B 1 9 ? -12.086 0.835 12.312 1 92.56 9 ARG B O 1
ATOM 1696 N N . GLN B 1 10 ? -11.664 2.523 13.766 1 94.25 10 GLN B N 1
ATOM 1697 C CA . GLN B 1 10 ? -12.508 3.469 13.039 1 94.25 10 GLN B CA 1
ATOM 1698 C C . GLN B 1 10 ? -11.812 4.812 12.867 1 94.25 10 GLN B C 1
ATOM 1700 O O . GLN B 1 10 ? -10.938 5.168 13.656 1 94.25 10 GLN B O 1
ATOM 1705 N N . LEU B 1 11 ? -12.188 5.477 11.75 1 96.62 11 LEU B N 1
ATOM 1706 C CA . LEU B 1 11 ? -11.797 6.879 11.633 1 96.62 11 LEU B CA 1
ATOM 1707 C C . LEU B 1 11 ? -12.516 7.738 12.664 1 96.62 11 LEU B C 1
ATOM 1709 O O . LEU B 1 11 ? -13.719 7.578 12.883 1 96.62 11 LEU B O 1
ATOM 1713 N N . VAL B 1 12 ? -11.75 8.617 13.266 1 97.25 12 VAL B N 1
ATOM 1714 C CA . VAL B 1 12 ? -12.305 9.445 14.336 1 97.25 12 VAL B CA 1
ATOM 1715 C C . VAL B 1 12 ? -12.188 10.922 13.961 1 97.25 12 VAL B C 1
ATOM 1717 O O . VAL B 1 12 ? -11.227 11.328 13.305 1 97.25 12 VAL B O 1
ATOM 1720 N N . VAL B 1 13 ? -13.211 11.664 14.375 1 98.5 13 VAL B N 1
ATOM 1721 C CA . VAL B 1 13 ? -13.156 13.117 14.242 1 98.5 13 VAL B CA 1
ATOM 1722 C C . VAL B 1 13 ? -12.945 13.758 15.609 1 98.5 13 VAL B C 1
ATOM 1724 O O . VAL B 1 13 ? -13.789 13.633 16.5 1 98.5 13 VAL B O 1
ATOM 1727 N N . ASP B 1 14 ? -11.797 14.383 15.758 1 98.5 14 ASP B N 1
ATOM 1728 C CA . ASP B 1 14 ? -11.445 15.031 17.016 1 98.5 14 ASP B CA 1
ATOM 1729 C C . ASP B 1 14 ? -10.422 16.141 16.797 1 98.5 14 ASP B C 1
ATOM 1731 O O . ASP B 1 14 ? -9.219 15.883 16.766 1 98.5 14 ASP B O 1
ATOM 1735 N N . GLU B 1 15 ? -10.875 17.375 16.781 1 96.94 15 GLU B N 1
ATOM 1736 C CA . GLU B 1 15 ? -10.031 18.531 16.531 1 96.94 15 GLU B CA 1
ATOM 1737 C C . GLU B 1 15 ? -8.992 18.703 17.625 1 96.94 15 GLU B C 1
ATOM 1739 O O . GLU B 1 15 ? -7.93 19.297 17.406 1 96.94 15 GLU B O 1
ATOM 1744 N N . ASN B 1 16 ? -9.266 18.203 18.766 1 97.62 16 ASN B N 1
ATOM 1745 C CA . ASN B 1 16 ? -8.406 18.422 19.938 1 97.62 16 ASN B CA 1
ATOM 1746 C C . ASN B 1 16 ? -7.492 17.219 20.188 1 97.62 16 ASN B C 1
ATOM 1748 O O . ASN B 1 16 ? -6.801 17.172 21.203 1 97.62 16 ASN B O 1
ATOM 1752 N N . SER B 1 17 ? -7.527 16.297 19.312 1 98.38 17 SER B N 1
ATOM 1753 C CA . SER B 1 17 ? -6.625 15.156 19.453 1 98.38 17 SER B CA 1
ATOM 1754 C C . SER B 1 17 ? -5.176 15.609 19.594 1 98.38 17 SER B C 1
ATOM 1756 O O . SER B 1 17 ? -4.742 16.516 18.875 1 98.38 17 SER B O 1
ATOM 1758 N N . PRO B 1 18 ? -4.406 14.938 20.484 1 98 18 PRO B N 1
ATOM 1759 C CA . PRO B 1 18 ? -2.979 15.258 20.578 1 98 18 PRO B CA 1
ATOM 1760 C C . PRO B 1 18 ? -2.234 15.016 19.266 1 98 18 PRO B C 1
ATOM 1762 O O . PRO B 1 18 ? -1.14 15.547 19.062 1 98 18 PRO B O 1
ATOM 1765 N N . LEU B 1 19 ? -2.789 14.281 18.344 1 98.5 19 LEU B N 1
ATOM 1766 C CA . LEU B 1 19 ? -2.143 14 17.062 1 98.5 19 LEU B CA 1
ATOM 1767 C C . LEU B 1 19 ? -2.1 15.25 16.203 1 98.5 19 LEU B C 1
ATOM 1769 O O . LEU B 1 19 ? -1.368 15.297 15.203 1 98.5 19 LEU B O 1
ATOM 1773 N N . PHE B 1 20 ? -2.844 16.281 16.562 1 98.75 20 PHE B N 1
ATOM 1774 C CA . PHE B 1 20 ? -2.807 17.5 15.789 1 98.75 20 PHE B CA 1
ATOM 1775 C C . PHE B 1 20 ? -1.808 18.484 16.375 1 98.75 20 PHE B C 1
ATOM 1777 O O . PHE B 1 20 ? -1.701 19.625 15.922 1 98.75 20 PHE B O 1
ATOM 1784 N N . ASP B 1 21 ? -1.085 18.047 17.453 1 98.19 21 ASP B N 1
ATOM 1785 C CA . ASP B 1 21 ? 0.007 18.875 17.953 1 98.19 21 ASP B CA 1
ATOM 1786 C C . ASP B 1 21 ? 1.152 18.953 16.953 1 98.19 21 ASP B C 1
ATOM 1788 O O . ASP B 1 21 ? 1.797 17.938 16.656 1 98.19 21 ASP B O 1
ATOM 1792 N N . ARG B 1 22 ? 1.492 20.078 16.453 1 98.38 22 ARG B N 1
ATOM 1793 C CA . ARG B 1 22 ? 2.457 20.266 15.375 1 98.38 22 ARG B CA 1
ATOM 1794 C C . ARG B 1 22 ? 3.828 20.641 15.922 1 98.38 22 ARG B C 1
ATOM 1796 O O . ARG B 1 22 ? 4.77 20.859 15.156 1 98.38 22 ARG B O 1
ATOM 1803 N N . LYS B 1 23 ? 3.908 20.703 17.203 1 97.38 23 LYS B N 1
ATOM 1804 C CA . LYS B 1 23 ? 5.16 21.141 17.828 1 97.38 23 LYS B CA 1
ATOM 1805 C C . LYS B 1 23 ? 6.316 20.234 17.406 1 97.38 23 LYS B C 1
ATOM 1807 O O . LYS B 1 23 ? 6.227 19.016 17.547 1 97.38 23 LYS B O 1
ATOM 1812 N N . GLY B 1 24 ? 7.414 20.828 16.953 1 97.31 24 GLY B N 1
ATOM 1813 C CA . GLY B 1 24 ? 8.625 20.094 16.625 1 97.31 24 GLY B CA 1
ATOM 1814 C C . GLY B 1 24 ? 8.531 19.344 15.305 1 97.31 24 GLY B C 1
ATOM 1815 O O . GLY B 1 24 ? 9.43 18.594 14.945 1 97.31 24 GLY B O 1
ATOM 1816 N N . MET B 1 25 ? 7.5 19.562 14.602 1 98.56 25 MET B N 1
ATOM 1817 C CA . MET B 1 25 ? 7.336 18.844 13.336 1 98.56 25 MET B CA 1
ATOM 1818 C C . MET B 1 25 ? 7.949 19.641 12.188 1 98.56 25 MET B C 1
ATOM 1820 O O . MET B 1 25 ? 7.953 20.875 12.211 1 98.56 25 MET B O 1
ATOM 1824 N N . PHE B 1 26 ? 8.5 18.906 11.234 1 98.75 26 PHE B N 1
ATOM 1825 C CA . PHE B 1 26 ? 8.836 19.531 9.953 1 98.75 26 PHE B CA 1
ATOM 1826 C C . PHE B 1 26 ? 7.578 19.875 9.172 1 98.75 26 PHE B C 1
ATOM 1828 O O . PHE B 1 26 ? 6.496 19.359 9.461 1 98.75 26 PHE B O 1
ATOM 1835 N N . TYR B 1 27 ? 7.742 20.781 8.211 1 98.75 27 TYR B N 1
ATOM 1836 C CA . TYR B 1 27 ? 6.605 21.25 7.422 1 98.75 27 TYR B CA 1
ATOM 1837 C C . TYR B 1 27 ? 6.98 21.391 5.949 1 98.75 27 TYR B C 1
ATOM 1839 O O . TYR B 1 27 ? 8.078 21.859 5.621 1 98.75 27 TYR B O 1
ATOM 1847 N N . LYS B 1 28 ? 6.062 20.938 5.055 1 98.62 28 LYS B N 1
ATOM 1848 C CA . LYS B 1 28 ? 6.148 21.156 3.613 1 98.62 28 LYS B CA 1
ATOM 1849 C C . LYS B 1 28 ? 4.766 21.375 3.006 1 98.62 28 LYS B C 1
ATOM 1851 O O . LYS B 1 28 ? 3.768 20.875 3.535 1 98.62 28 LYS B O 1
ATOM 1856 N N . GLU B 1 29 ? 4.621 22.078 1.993 1 98.38 29 GLU B N 1
ATOM 1857 C CA . GLU B 1 29 ? 3.387 22.188 1.223 1 98.38 29 GLU B CA 1
ATOM 1858 C C . GLU B 1 29 ? 3.646 22 -0.268 1 98.38 29 GLU B C 1
ATOM 1860 O O . GLU B 1 29 ? 4.73 22.312 -0.762 1 98.38 29 GLU B O 1
ATOM 1865 N N . PHE B 1 30 ? 2.762 21.469 -0.938 1 98.06 30 PHE B N 1
ATOM 1866 C CA . PHE B 1 30 ? 2.896 21.062 -2.332 1 98.06 30 PHE B CA 1
ATOM 1867 C C . PHE B 1 30 ? 1.662 21.469 -3.133 1 98.06 30 PHE B C 1
ATOM 1869 O O . PHE B 1 30 ? 0.553 21.5 -2.598 1 98.06 30 PHE B O 1
ATOM 1876 N N . PRO B 1 31 ? 1.871 21.812 -4.438 1 98.19 31 PRO B N 1
ATOM 1877 C CA . PRO B 1 31 ? 0.688 21.938 -5.293 1 98.19 31 PRO B CA 1
ATOM 1878 C C . PRO B 1 31 ? -0.053 20.625 -5.484 1 98.19 31 PRO B C 1
ATOM 1880 O O . PRO B 1 31 ? 0.533 19.547 -5.316 1 98.19 31 PRO B O 1
ATOM 1883 N N . SER B 1 32 ? -1.307 20.719 -5.812 1 98.12 32 SER B N 1
ATOM 1884 C CA . SER B 1 32 ? -2.104 19.516 -6.051 1 98.12 32 SER B CA 1
ATOM 1885 C C . SER B 1 32 ? -1.829 18.938 -7.438 1 98.12 32 SER B C 1
ATOM 1887 O O . SER B 1 32 ? -2.715 18.922 -8.297 1 98.12 32 SER B O 1
ATOM 1889 N N . ASP B 1 33 ? -0.637 18.422 -7.594 1 95.69 33 ASP B N 1
ATOM 1890 C CA . ASP B 1 33 ? -0.176 17.797 -8.836 1 95.69 33 ASP B CA 1
ATOM 1891 C C . ASP B 1 33 ? 0.12 16.312 -8.641 1 95.69 33 ASP B C 1
ATOM 1893 O O . ASP B 1 33 ? 1.143 15.961 -8.055 1 95.69 33 ASP B O 1
ATOM 1897 N N . LEU B 1 34 ? -0.763 15.5 -9.258 1 92.31 34 LEU B N 1
ATOM 1898 C CA . LEU B 1 34 ? -0.647 14.062 -9.07 1 92.31 34 LEU B CA 1
ATOM 1899 C C . LEU B 1 34 ? 0.661 13.539 -9.656 1 92.31 34 LEU B C 1
ATOM 1901 O O . LEU B 1 34 ? 1.201 12.539 -9.188 1 92.31 34 LEU B O 1
ATOM 1905 N N . ARG B 1 35 ? 1.194 14.258 -10.633 1 90.38 35 ARG B N 1
ATOM 1906 C CA . ARG B 1 35 ? 2.4 13.812 -11.32 1 90.38 35 ARG B CA 1
ATOM 1907 C C . ARG B 1 35 ? 3.629 13.977 -10.43 1 90.38 35 ARG B C 1
ATOM 1909 O O . ARG B 1 35 ? 4.691 13.414 -10.719 1 90.38 35 ARG B O 1
ATOM 1916 N N . GLN B 1 36 ? 3.502 14.672 -9.328 1 93.38 36 GLN B N 1
ATOM 1917 C CA . GLN B 1 36 ? 4.664 14.992 -8.508 1 93.38 36 GLN B CA 1
ATOM 1918 C C . GLN B 1 36 ? 4.562 14.336 -7.133 1 93.38 36 GLN B C 1
ATOM 1920 O O . GLN B 1 36 ? 5.359 14.625 -6.238 1 93.38 36 GLN B O 1
ATOM 1925 N N . VAL B 1 37 ? 3.67 13.484 -6.961 1 94.56 37 VAL B N 1
ATOM 1926 C CA . VAL B 1 37 ? 3.414 12.906 -5.645 1 94.56 37 VAL B CA 1
ATOM 1927 C C . VAL B 1 37 ? 4.637 12.117 -5.18 1 94.56 37 VAL B C 1
ATOM 1929 O O . VAL B 1 37 ? 5.016 12.188 -4.008 1 94.56 37 VAL B O 1
ATOM 1932 N N . ARG B 1 38 ? 5.246 11.406 -6.074 1 92.56 38 ARG B N 1
ATOM 1933 C CA . ARG B 1 38 ? 6.414 10.617 -5.691 1 92.56 38 ARG B CA 1
ATOM 1934 C C . ARG B 1 38 ? 7.547 11.508 -5.207 1 92.56 38 ARG B C 1
ATOM 1936 O O . ARG B 1 38 ? 8.25 11.172 -4.25 1 92.56 38 ARG B O 1
ATOM 1943 N N . TYR B 1 39 ? 7.691 12.547 -5.883 1 93.38 39 TYR B N 1
ATOM 1944 C CA . TYR B 1 39 ? 8.703 13.516 -5.469 1 93.38 39 TYR B CA 1
ATOM 1945 C C . TYR B 1 39 ? 8.352 14.117 -4.117 1 93.38 39 TYR B C 1
ATOM 1947 O O . TYR B 1 39 ? 9.203 14.203 -3.227 1 93.38 39 TYR B O 1
ATOM 1955 N N . PHE B 1 40 ? 7.102 14.539 -3.924 1 96 40 PHE B N 1
ATOM 1956 C CA . PHE B 1 40 ? 6.645 15.109 -2.662 1 96 40 PHE B CA 1
ATOM 1957 C C . PHE B 1 40 ? 6.891 14.148 -1.51 1 96 40 PHE B C 1
ATOM 1959 O O . PHE B 1 40 ? 7.414 14.539 -0.465 1 96 40 PHE B O 1
ATOM 1966 N N . THR B 1 41 ? 6.562 12.922 -1.769 1 96.56 41 THR B N 1
ATOM 1967 C CA . THR B 1 41 ? 6.68 11.914 -0.723 1 96.56 41 THR B CA 1
ATOM 1968 C C . THR B 1 41 ? 8.148 11.672 -0.372 1 96.56 41 THR B C 1
ATOM 1970 O O . THR B 1 41 ? 8.484 11.492 0.799 1 96.56 41 THR B O 1
ATOM 1973 N N . LEU B 1 42 ? 9 11.68 -1.367 1 95.44 42 LEU B N 1
ATOM 1974 C CA . LEU B 1 42 ? 10.43 11.523 -1.118 1 95.44 42 LEU B CA 1
ATOM 1975 C C . LEU B 1 42 ? 10.953 12.656 -0.235 1 95.44 42 LEU B C 1
ATOM 1977 O O . LEU B 1 42 ? 11.734 12.414 0.69 1 95.44 42 LEU B O 1
ATOM 1981 N N . LEU B 1 43 ? 10.516 13.906 -0.515 1 97.19 43 LEU B N 1
ATOM 1982 C CA . LEU B 1 43 ? 10.953 15.062 0.258 1 97.19 43 LEU B CA 1
ATOM 1983 C C . LEU B 1 43 ? 10.555 14.922 1.724 1 97.19 43 LEU B C 1
ATOM 1985 O O . LEU B 1 43 ? 11.219 15.477 2.605 1 97.19 43 LEU B O 1
ATOM 1989 N N . ILE B 1 44 ? 9.57 14.141 1.979 1 98.31 44 ILE B N 1
ATOM 1990 C CA . ILE B 1 44 ? 9.094 13.93 3.344 1 98.31 44 ILE B CA 1
ATOM 1991 C C . ILE B 1 44 ? 9.867 12.781 3.986 1 98.31 44 ILE B C 1
ATOM 1993 O O . ILE B 1 44 ? 10.477 12.953 5.043 1 98.31 44 ILE B O 1
ATOM 1997 N N . VAL B 1 45 ? 9.945 11.656 3.309 1 97.12 45 VAL B N 1
ATOM 1998 C CA . VAL B 1 45 ? 10.43 10.422 3.92 1 97.12 45 VAL B CA 1
ATOM 1999 C C . VAL B 1 45 ? 11.945 10.469 4.07 1 97.12 45 VAL B C 1
ATOM 2001 O O . VAL B 1 45 ? 12.523 9.703 4.844 1 97.12 45 VAL B O 1
ATOM 2004 N N . GLN B 1 46 ? 12.562 11.359 3.334 1 96.06 46 GLN B N 1
ATOM 2005 C CA . GLN B 1 46 ? 14.016 11.461 3.432 1 96.06 46 GLN B CA 1
ATOM 2006 C C . GLN B 1 46 ? 14.445 11.883 4.836 1 96.06 46 GLN B C 1
ATOM 2008 O O . GLN B 1 46 ? 15.602 11.703 5.215 1 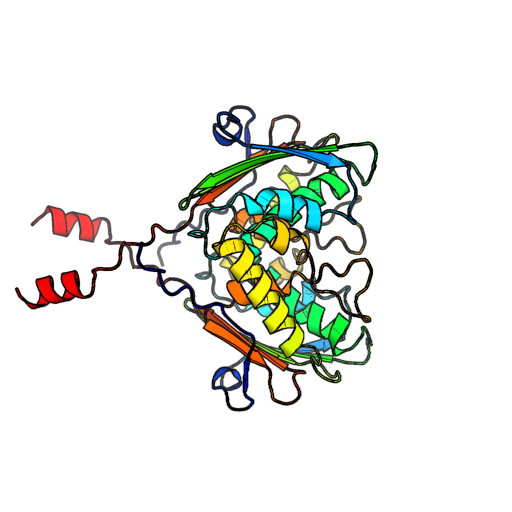96.06 46 GLN B O 1
ATOM 2013 N N . LYS B 1 47 ? 13.539 12.43 5.629 1 96.94 47 LYS B N 1
ATOM 2014 C CA . LYS B 1 47 ? 13.852 12.852 6.992 1 96.94 47 LYS B CA 1
ATOM 2015 C C . LYS B 1 47 ? 13.734 11.68 7.965 1 96.94 47 LYS B C 1
ATOM 2017 O O . LYS B 1 47 ? 14.094 11.812 9.141 1 96.94 47 LYS B O 1
ATOM 2022 N N . ALA B 1 48 ? 13.258 10.555 7.516 1 97.38 48 ALA B N 1
ATOM 2023 C CA . ALA B 1 48 ? 13.133 9.391 8.383 1 97.38 48 ALA B CA 1
ATOM 2024 C C . ALA B 1 48 ? 14.508 8.82 8.742 1 97.38 48 ALA B C 1
ATOM 2026 O O . ALA B 1 48 ? 15.398 8.773 7.898 1 97.38 48 ALA B O 1
ATOM 2027 N N . PRO B 1 49 ? 14.703 8.414 10.008 1 96.19 49 PRO B N 1
ATOM 2028 C CA . PRO B 1 49 ? 15.977 7.793 10.375 1 96.19 49 PRO B CA 1
ATOM 2029 C C . PRO B 1 49 ? 16.156 6.402 9.758 1 96.19 49 PRO B C 1
ATOM 2031 O O . PRO B 1 49 ? 15.164 5.715 9.492 1 96.19 49 PRO B O 1
ATOM 2034 N N . PRO B 1 50 ? 17.422 6.004 9.57 1 93.38 50 PRO B N 1
ATOM 2035 C CA . PRO B 1 50 ? 17.688 4.723 8.914 1 93.38 50 PRO B CA 1
ATOM 2036 C C . PRO B 1 50 ? 17.219 3.525 9.734 1 93.38 50 PRO B C 1
ATOM 2038 O O . PRO B 1 50 ? 17.125 2.412 9.219 1 93.38 50 PRO B O 1
ATOM 2041 N N . GLU B 1 51 ? 16.906 3.715 10.984 1 92 51 GLU B N 1
ATOM 2042 C CA . GLU B 1 51 ? 16.438 2.639 11.852 1 92 51 GLU B CA 1
ATOM 2043 C C . GLU B 1 51 ? 15.055 2.145 11.422 1 92 51 GLU B C 1
ATOM 2045 O O . GLU B 1 51 ? 14.648 1.033 11.766 1 92 51 GLU B O 1
ATOM 2050 N N . ILE B 1 52 ? 14.32 3.004 10.695 1 92.81 52 ILE B N 1
ATOM 2051 C CA . ILE B 1 52 ? 13.055 2.561 10.141 1 92.81 52 ILE B CA 1
ATOM 2052 C C . ILE B 1 52 ? 13.312 1.658 8.93 1 92.81 52 ILE B C 1
ATOM 2054 O O . ILE B 1 52 ? 13.695 2.135 7.863 1 92.81 52 ILE B O 1
ATOM 2058 N N . ARG B 1 53 ? 13.039 0.406 9.047 1 87.44 53 ARG B N 1
ATOM 2059 C CA . ARG B 1 53 ? 13.461 -0.594 8.078 1 87.44 53 ARG B CA 1
ATOM 2060 C C . ARG B 1 53 ? 12.398 -0.798 7.004 1 87.44 53 ARG B C 1
ATOM 2062 O O . ARG B 1 53 ? 12.609 -1.549 6.047 1 87.44 53 ARG B O 1
ATOM 2069 N N . GLU B 1 54 ? 11.266 -0.213 7.195 1 93.38 54 GLU B N 1
ATOM 2070 C CA . GLU B 1 54 ? 10.203 -0.311 6.199 1 93.38 54 GLU B CA 1
ATOM 2071 C C . GLU B 1 54 ? 9.898 1.052 5.582 1 93.38 54 GLU B C 1
ATOM 2073 O O . GLU B 1 54 ? 8.734 1.448 5.488 1 93.38 54 GLU B O 1
ATOM 2078 N N . VAL B 1 55 ? 10.875 1.753 5.191 1 94.81 55 VAL B N 1
ATOM 2079 C CA . VAL B 1 55 ? 10.727 3.137 4.75 1 94.81 55 VAL B CA 1
ATOM 2080 C C . VAL B 1 55 ? 9.938 3.18 3.445 1 94.81 55 VAL B C 1
ATOM 2082 O O . VAL B 1 55 ? 9.172 4.117 3.205 1 94.81 55 VAL B O 1
ATOM 2085 N N . ASN B 1 56 ? 10.078 2.168 2.613 1 95.25 56 ASN B N 1
ATOM 2086 C CA . ASN B 1 56 ? 9.328 2.16 1.359 1 95.25 56 ASN B CA 1
ATOM 2087 C C . ASN B 1 56 ? 7.848 1.891 1.591 1 95.25 56 ASN B C 1
ATOM 2089 O O . ASN B 1 56 ? 6.996 2.438 0.888 1 95.25 56 ASN B O 1
ATOM 2093 N N . LEU B 1 57 ? 7.559 1.034 2.533 1 95.12 57 LEU B N 1
ATOM 2094 C CA . LEU B 1 57 ? 6.168 0.841 2.922 1 95.12 57 LEU B CA 1
ATOM 2095 C C . LEU B 1 57 ? 5.586 2.119 3.521 1 95.12 57 LEU B C 1
ATOM 2097 O O . LEU B 1 57 ? 4.457 2.498 3.209 1 95.12 57 LEU B O 1
ATOM 2101 N N . LEU B 1 58 ? 6.352 2.746 4.371 1 97.25 58 LEU B N 1
ATOM 2102 C CA . LEU B 1 58 ? 5.969 4.039 4.926 1 97.25 58 LEU B CA 1
ATOM 2103 C C . LEU B 1 58 ? 5.703 5.051 3.814 1 97.25 58 LEU B C 1
ATOM 2105 O O . LEU B 1 58 ? 4.688 5.746 3.834 1 97.25 58 LEU B O 1
ATOM 2109 N N . GLU B 1 59 ? 6.559 5.094 2.873 1 97 59 GLU B N 1
ATOM 2110 C CA . GLU B 1 59 ? 6.434 6 1.736 1 97 59 GLU B CA 1
ATOM 2111 C C . GLU B 1 59 ? 5.141 5.746 0.968 1 97 59 GLU B C 1
ATOM 2113 O O . GLU B 1 59 ? 4.441 6.688 0.59 1 97 59 GLU B O 1
ATOM 2118 N N . GLN B 1 60 ? 4.832 4.555 0.729 1 95.31 60 GLN B N 1
ATOM 2119 C CA . GLN B 1 60 ? 3.6 4.188 0.041 1 95.31 60 GLN B CA 1
ATOM 2120 C C . GLN B 1 60 ? 2.377 4.699 0.797 1 95.31 60 GLN B C 1
ATOM 2122 O O . GLN B 1 60 ? 1.447 5.238 0.193 1 95.31 60 GLN B O 1
ATOM 2127 N N . GLN B 1 61 ? 2.422 4.512 2.074 1 96.88 61 GLN B N 1
ATOM 2128 C CA . GLN B 1 61 ? 1.261 4.906 2.867 1 96.88 61 GLN B CA 1
ATOM 2129 C C . GLN B 1 61 ? 1.155 6.422 2.975 1 96.88 61 GLN B C 1
ATOM 2131 O O . GLN B 1 61 ? 0.052 6.973 3.025 1 96.88 61 GLN B O 1
ATOM 2136 N N . ILE B 1 62 ? 2.264 7.129 3 1 98.06 62 ILE B N 1
ATOM 2137 C CA . ILE B 1 62 ? 2.25 8.586 2.977 1 98.06 62 ILE B CA 1
ATOM 2138 C C . ILE B 1 62 ? 1.692 9.078 1.642 1 98.06 62 ILE B C 1
ATOM 2140 O O . ILE B 1 62 ? 0.873 10 1.604 1 98.06 62 ILE B O 1
ATOM 2144 N N . SER B 1 63 ? 2.123 8.453 0.604 1 96.06 63 SER B N 1
ATOM 2145 C CA . SER B 1 63 ? 1.645 8.828 -0.722 1 96.06 63 SER B CA 1
ATOM 2146 C C . SER B 1 63 ? 0.13 8.68 -0.824 1 96.06 63 SER B C 1
ATOM 2148 O O . SER B 1 63 ? -0.533 9.477 -1.491 1 96.06 63 SER B O 1
ATOM 2150 N N . GLU B 1 64 ? -0.4 7.648 -0.198 1 94.44 64 GLU B N 1
ATOM 2151 C CA . GLU B 1 64 ? -1.844 7.434 -0.207 1 94.44 64 GLU B CA 1
ATOM 2152 C C . GLU B 1 64 ? -2.58 8.609 0.427 1 94.44 64 GLU B C 1
ATOM 2154 O O . GLU B 1 64 ? -3.617 9.047 -0.077 1 94.44 64 GLU B O 1
ATOM 2159 N N . LEU B 1 65 ? -2.074 9.141 1.492 1 97.62 65 LEU B N 1
ATOM 2160 C CA . LEU B 1 65 ? -2.695 10.281 2.158 1 97.62 65 LEU B CA 1
ATOM 2161 C C . LEU B 1 65 ? -2.617 11.531 1.284 1 97.62 65 LEU B C 1
ATOM 2163 O O . LEU B 1 65 ? -3.592 12.281 1.175 1 97.62 65 LEU B O 1
ATOM 2167 N N . ILE B 1 66 ? -1.483 11.711 0.673 1 97.62 66 ILE B N 1
ATOM 2168 C CA . ILE B 1 66 ? -1.284 12.875 -0.179 1 97.62 66 ILE B CA 1
ATOM 2169 C C . ILE B 1 66 ? -2.186 12.781 -1.407 1 97.62 66 ILE B C 1
ATOM 2171 O O . ILE B 1 66 ? -2.814 13.766 -1.803 1 97.62 66 ILE B O 1
ATOM 2175 N N . ILE B 1 67 ? -2.27 11.648 -2.008 1 94.69 67 ILE B N 1
ATOM 2176 C CA . ILE B 1 67 ? -3.117 11.43 -3.176 1 94.69 67 ILE B CA 1
ATOM 2177 C C . ILE B 1 67 ? -4.574 11.719 -2.816 1 94.69 67 ILE B C 1
ATOM 2179 O O . ILE B 1 67 ? -5.293 12.367 -3.576 1 94.69 67 ILE B O 1
ATOM 2183 N N . ASN B 1 68 ? -5.043 11.203 -1.661 1 94.81 68 ASN B N 1
ATOM 2184 C CA . ASN B 1 68 ? -6.406 11.477 -1.226 1 94.81 68 ASN B CA 1
ATOM 2185 C C . ASN B 1 68 ? -6.652 12.977 -1.071 1 94.81 68 ASN B C 1
ATOM 2187 O O . ASN B 1 68 ? -7.703 13.484 -1.469 1 94.81 68 ASN B O 1
ATOM 2191 N N . ALA B 1 69 ? -5.707 13.68 -0.509 1 97.5 69 ALA B N 1
ATO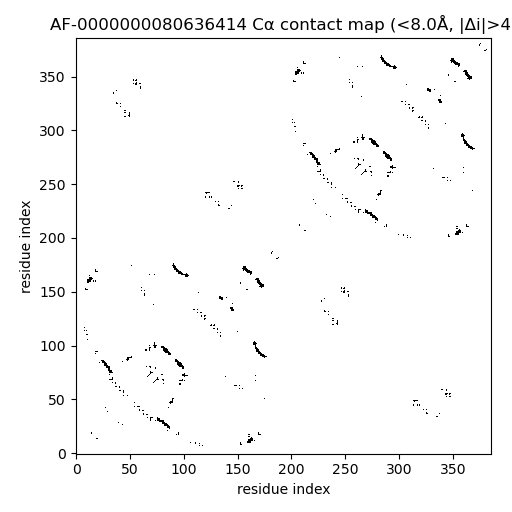M 2192 C CA . ALA B 1 69 ? -5.809 15.125 -0.34 1 97.5 69 ALA B CA 1
ATOM 2193 C C . ALA B 1 69 ? -5.938 15.828 -1.688 1 97.5 69 ALA B C 1
ATOM 2195 O O . ALA B 1 69 ? -6.738 16.75 -1.841 1 97.5 69 ALA B O 1
ATOM 2196 N N . ILE B 1 70 ? -5.168 15.391 -2.688 1 96.69 70 ILE B N 1
ATOM 2197 C CA . ILE B 1 70 ? -5.16 16 -4.008 1 96.69 70 ILE B CA 1
ATOM 2198 C C . ILE B 1 70 ? -6.438 15.648 -4.758 1 96.69 70 ILE B C 1
ATOM 2200 O O . ILE B 1 70 ? -7.16 16.531 -5.23 1 96.69 70 ILE B O 1
ATOM 2204 N N . LYS B 1 71 ? -6.754 14.352 -4.824 1 93.44 71 LYS B N 1
ATOM 2205 C CA . LYS B 1 71 ? -7.836 13.852 -5.668 1 93.44 71 LYS B CA 1
ATOM 2206 C C . LYS B 1 71 ? -9.195 14.156 -5.051 1 93.44 71 LYS B C 1
ATOM 2208 O O . LYS B 1 71 ? -10.078 14.711 -5.715 1 93.44 71 LYS B O 1
ATOM 2213 N N . HIS B 1 72 ? -9.391 13.789 -3.818 1 93.31 72 HIS B N 1
ATOM 2214 C CA . HIS B 1 72 ? -10.695 13.891 -3.178 1 93.31 72 HIS B CA 1
ATOM 2215 C C . HIS B 1 72 ? -10.852 15.219 -2.451 1 93.31 72 HIS B C 1
ATOM 2217 O O . HIS B 1 72 ? -11.922 15.828 -2.494 1 93.31 72 HIS B O 1
ATOM 2223 N N . GLY B 1 73 ? -9.82 15.656 -1.8 1 96.62 73 GLY B N 1
ATOM 2224 C CA . GLY B 1 73 ? -9.875 16.922 -1.077 1 96.62 73 GLY B CA 1
ATOM 2225 C C . GLY B 1 73 ? -9.914 18.125 -1.991 1 96.62 73 GLY B C 1
ATOM 2226 O O . GLY B 1 73 ? -10.906 18.859 -2.033 1 96.62 73 GLY B O 1
ATOM 2227 N N . ASN B 1 74 ? -8.805 18.219 -2.787 1 97.81 74 ASN B N 1
ATOM 2228 C CA . ASN B 1 74 ? -8.641 19.422 -3.605 1 97.81 74 ASN B CA 1
ATOM 2229 C C . ASN B 1 74 ? -9.203 19.219 -5.008 1 97.81 74 ASN B C 1
ATOM 2231 O O . ASN B 1 74 ? -9.164 20.125 -5.836 1 97.81 74 ASN B O 1
ATOM 2235 N N . LYS B 1 75 ? -9.727 18.047 -5.285 1 94.62 75 LYS B N 1
ATOM 2236 C CA . LYS B 1 75 ? -10.398 17.703 -6.531 1 94.62 75 LYS B CA 1
ATOM 2237 C C . LYS B 1 75 ? -9.5 17.953 -7.734 1 94.62 75 LYS B C 1
ATOM 2239 O O . LYS B 1 75 ? -9.961 18.422 -8.773 1 94.62 75 LYS B O 1
ATOM 2244 N N . GLY B 1 76 ? -8.227 17.781 -7.523 1 94.31 76 GLY B N 1
ATOM 2245 C CA . GLY B 1 76 ? -7.27 17.859 -8.617 1 94.31 76 GLY B CA 1
ATOM 2246 C C . GLY B 1 76 ? -6.973 19.281 -9.047 1 94.31 76 GLY B C 1
ATOM 2247 O O . GLY B 1 76 ? -6.363 19.5 -10.094 1 94.31 76 GLY B O 1
ATOM 2248 N N . ASP B 1 77 ? -7.43 20.312 -8.258 1 97.5 77 ASP B N 1
ATOM 2249 C CA . ASP B 1 77 ? -7.141 21.703 -8.562 1 97.5 77 ASP B CA 1
ATOM 2250 C C . ASP B 1 77 ? -5.688 22.047 -8.234 1 97.5 77 ASP B C 1
ATOM 2252 O O . ASP B 1 77 ? -5.328 22.203 -7.066 1 97.5 77 ASP B O 1
ATOM 2256 N N . ILE B 1 78 ? -4.895 22.234 -9.227 1 96.44 78 ILE B N 1
ATOM 2257 C CA . ILE B 1 78 ? -3.449 22.406 -9.102 1 96.44 78 ILE B CA 1
ATOM 2258 C C . ILE B 1 78 ? -3.145 23.672 -8.305 1 96.44 78 ILE B C 1
ATOM 2260 O O . ILE B 1 78 ? -2.045 23.828 -7.766 1 96.44 78 ILE B O 1
ATOM 2264 N N . ASN B 1 79 ? -4.055 24.625 -8.234 1 97.38 79 ASN B N 1
ATOM 2265 C CA . ASN B 1 79 ? -3.848 25.875 -7.527 1 97.38 79 ASN B CA 1
ATOM 2266 C C . ASN B 1 79 ? -4.043 25.703 -6.023 1 97.38 79 ASN B C 1
ATOM 2268 O O . ASN B 1 79 ? -3.682 26.594 -5.242 1 97.38 79 ASN B O 1
ATOM 2272 N N . LYS B 1 80 ? -4.578 24.609 -5.664 1 98.56 80 LYS B N 1
ATOM 2273 C CA . LYS B 1 80 ? -4.727 24.312 -4.242 1 98.56 80 LYS B CA 1
ATOM 2274 C C . LYS B 1 80 ? -3.525 23.531 -3.717 1 98.56 80 LYS B C 1
ATOM 2276 O O . LYS B 1 80 ? -2.852 22.828 -4.473 1 98.56 80 LYS B O 1
ATOM 2281 N N . LYS B 1 81 ? -3.348 23.672 -2.459 1 98.75 81 LYS B N 1
ATOM 2282 C CA . LYS B 1 81 ? -2.145 23.078 -1.868 1 98.75 81 LYS B CA 1
ATOM 2283 C C . LYS B 1 81 ? -2.496 21.922 -0.938 1 98.75 81 LYS B C 1
ATOM 2285 O O . LYS B 1 81 ? -3.619 21.844 -0.436 1 98.75 81 LYS B O 1
ATOM 2290 N N . VAL B 1 82 ? -1.556 21.031 -0.832 1 98.88 82 VAL B N 1
ATOM 2291 C CA . VAL B 1 82 ? -1.528 20.047 0.234 1 98.88 82 VAL B CA 1
ATOM 2292 C C . VAL B 1 82 ? -0.427 20.375 1.233 1 98.88 82 VAL B C 1
ATOM 2294 O O . VAL B 1 82 ? 0.734 20.547 0.854 1 98.88 82 VAL B O 1
ATOM 2297 N N . LYS B 1 83 ? -0.804 20.531 2.496 1 98.94 83 LYS B N 1
ATOM 2298 C CA . LYS B 1 83 ? 0.132 20.828 3.576 1 98.94 83 LYS B CA 1
ATOM 2299 C C . LYS B 1 83 ? 0.429 19.594 4.406 1 98.94 83 LYS B C 1
ATOM 2301 O O . LYS B 1 83 ? -0.487 18.844 4.781 1 98.94 83 LYS B O 1
ATOM 2306 N N . VAL B 1 84 ? 1.717 19.406 4.68 1 98.94 84 VAL B N 1
ATOM 2307 C CA . VAL B 1 84 ? 2.105 18.203 5.41 1 98.94 84 VAL B CA 1
ATOM 2308 C C . VAL B 1 84 ? 3.043 18.578 6.559 1 98.94 84 VAL B C 1
ATOM 2310 O O . VAL B 1 84 ? 4.078 19.203 6.34 1 98.94 84 VAL B O 1
ATOM 2313 N N . TRP B 1 85 ? 2.637 18.266 7.754 1 98.94 85 TRP B N 1
ATOM 2314 C CA . TRP B 1 85 ? 3.52 18.234 8.914 1 98.94 85 TRP B CA 1
ATOM 2315 C C . TRP B 1 85 ? 3.963 16.812 9.234 1 98.94 85 TRP B C 1
ATOM 2317 O O . TRP B 1 85 ? 3.172 15.875 9.125 1 98.94 85 TRP B O 1
ATOM 2327 N N . TYR B 1 86 ? 5.227 16.672 9.602 1 98.88 86 TYR B N 1
ATOM 2328 C CA . TYR B 1 86 ? 5.699 15.297 9.781 1 98.88 86 TYR B CA 1
ATOM 2329 C C . TYR B 1 86 ? 6.867 15.25 10.766 1 98.88 86 TYR B C 1
ATOM 2331 O O . TYR B 1 86 ? 7.641 16.203 10.867 1 98.88 86 TYR B O 1
ATOM 2339 N N . ARG B 1 87 ? 6.934 14.18 11.453 1 98.62 87 ARG B N 1
ATOM 2340 C CA . ARG B 1 87 ? 8.016 13.859 12.383 1 98.62 87 ARG B CA 1
ATOM 2341 C C . ARG B 1 87 ? 8.266 12.359 12.438 1 98.62 87 ARG B C 1
ATOM 2343 O O . ARG B 1 87 ? 7.328 11.57 12.539 1 98.62 87 ARG B O 1
ATOM 2350 N N . PHE B 1 88 ? 9.578 12.055 12.367 1 98.25 88 PHE B N 1
ATOM 2351 C CA . PHE B 1 88 ? 9.977 10.656 12.422 1 98.25 88 PHE B CA 1
ATOM 2352 C C . PHE B 1 88 ? 10.992 10.43 13.539 1 98.25 88 PHE B C 1
ATOM 2354 O O . PHE B 1 88 ? 11.891 11.25 13.75 1 98.25 88 PHE B O 1
ATOM 2361 N N . THR B 1 89 ? 10.82 9.398 14.289 1 97 89 THR B N 1
ATOM 2362 C CA . THR B 1 89 ? 11.812 8.805 15.172 1 97 89 THR B CA 1
ATOM 2363 C C . THR B 1 89 ? 11.953 7.309 14.891 1 97 89 THR B C 1
ATOM 2365 O O . THR B 1 89 ? 11.188 6.742 14.117 1 97 89 THR B O 1
ATOM 2368 N N . PRO B 1 90 ? 12.992 6.66 15.406 1 94.81 90 PRO B N 1
ATOM 2369 C CA . PRO B 1 90 ? 13.102 5.215 15.195 1 94.81 90 PRO B CA 1
ATOM 2370 C C . PRO B 1 90 ? 11.852 4.457 15.648 1 94.81 90 PRO B C 1
ATOM 2372 O O . PRO B 1 90 ? 11.562 3.373 15.133 1 94.81 90 PRO B O 1
ATOM 2375 N N . GLU B 1 91 ? 10.992 5.137 16.516 1 94.88 91 GLU B N 1
ATOM 2376 C CA . GLU B 1 91 ? 9.883 4.418 17.125 1 94.88 91 GLU B CA 1
ATOM 2377 C C . GLU B 1 91 ? 8.555 4.828 16.484 1 94.88 91 GLU B C 1
ATOM 2379 O O . GLU B 1 91 ? 7.547 4.125 16.641 1 94.88 91 GLU B O 1
ATOM 2384 N N . LEU B 1 92 ? 8.578 5.922 15.875 1 97 92 LEU B N 1
ATOM 2385 C CA . LEU B 1 92 ? 7.258 6.344 15.414 1 97 92 LEU B CA 1
ATOM 2386 C C . LEU B 1 92 ? 7.367 7.191 14.156 1 97 92 LEU B C 1
ATOM 2388 O O . LEU B 1 92 ? 8.422 7.762 13.875 1 97 92 LEU B O 1
ATOM 2392 N N . ALA B 1 93 ? 6.355 7.242 13.367 1 98.69 93 ALA B N 1
ATOM 2393 C CA . ALA B 1 93 ? 6.066 8.195 12.305 1 98.69 93 ALA B CA 1
ATOM 2394 C C . ALA B 1 93 ? 4.762 8.938 12.57 1 98.69 93 ALA B C 1
ATOM 2396 O O . ALA B 1 93 ? 3.715 8.32 12.773 1 98.69 93 ALA B O 1
ATOM 2397 N N . HIS B 1 94 ? 4.812 10.234 12.688 1 98.88 94 HIS B N 1
ATOM 2398 C CA . HIS B 1 94 ? 3.682 11.117 12.945 1 98.88 94 HIS B CA 1
ATOM 2399 C C . HIS B 1 94 ? 3.5 12.125 11.812 1 98.88 94 HIS B C 1
ATOM 2401 O O . HIS B 1 94 ? 4.434 12.859 11.477 1 98.88 94 HIS B O 1
ATOM 2407 N N . LEU B 1 95 ? 2.297 12.148 11.18 1 98.94 95 LEU B N 1
ATOM 2408 C CA . LEU B 1 95 ? 2.039 13.07 10.07 1 98.94 95 LEU B CA 1
ATOM 2409 C C . LEU B 1 95 ? 0.673 13.727 10.219 1 98.94 95 LEU B C 1
ATOM 2411 O O . LEU B 1 95 ? -0.251 13.133 10.781 1 98.94 95 LEU B O 1
ATOM 2415 N N . ILE B 1 96 ? 0.58 14.883 9.734 1 98.94 96 ILE B N 1
ATOM 2416 C CA . ILE B 1 96 ? -0.675 15.586 9.484 1 98.94 96 ILE B CA 1
ATOM 2417 C C . ILE B 1 96 ? -0.743 16.031 8.023 1 98.94 96 ILE B C 1
ATOM 2419 O O . ILE B 1 96 ? 0.175 16.672 7.523 1 98.94 96 ILE B O 1
ATOM 2423 N N . VAL B 1 97 ? -1.733 15.648 7.316 1 98.94 97 VAL B N 1
ATOM 2424 C CA . VAL B 1 97 ? -1.954 16.047 5.93 1 98.94 97 VAL B CA 1
ATOM 2425 C C . VAL B 1 97 ? -3.238 16.859 5.824 1 98.94 97 VAL B C 1
ATOM 2427 O O . VAL B 1 97 ? -4.305 16.422 6.25 1 98.94 97 VAL B O 1
ATOM 2430 N N . GLU B 1 98 ? -3.129 18.016 5.312 1 98.94 98 GLU B N 1
ATOM 2431 C CA . GLU B 1 98 ? -4.254 18.938 5.211 1 98.94 98 GLU B CA 1
ATOM 2432 C C . GLU B 1 98 ? -4.434 19.438 3.777 1 98.94 98 GLU B C 1
ATOM 2434 O O . GLU B 1 98 ? -3.465 19.844 3.133 1 98.94 98 GLU B O 1
ATOM 2439 N N . ASP B 1 99 ? -5.609 19.328 3.262 1 98.81 99 ASP B N 1
ATOM 2440 C CA . ASP B 1 99 ? -5.945 19.891 1.954 1 98.81 99 ASP B CA 1
ATOM 2441 C C . ASP B 1 99 ? -6.852 21.109 2.094 1 98.81 99 ASP B C 1
ATOM 2443 O O . ASP B 1 99 ? -7.066 21.609 3.201 1 98.81 99 ASP B O 1
ATOM 2447 N N . GLU B 1 100 ? -7.312 21.625 0.964 1 98.81 100 GLU B N 1
ATOM 2448 C CA . GLU B 1 100 ? -8.125 22.844 0.964 1 98.81 100 GLU B CA 1
ATOM 2449 C C . GLU B 1 100 ? -9.555 22.547 0.507 1 98.81 100 GLU B C 1
ATOM 2451 O O . GLU B 1 100 ? -10.219 23.422 -0.065 1 98.81 100 GLU B O 1
ATOM 2456 N N . GLY B 1 101 ? -9.914 21.328 0.645 1 98.12 101 GLY B N 1
ATOM 2457 C CA . GLY B 1 101 ? -11.234 20.938 0.175 1 98.12 101 GLY B CA 1
ATOM 2458 C C . GLY B 1 101 ? -12.312 21.094 1.229 1 98.12 101 GLY B C 1
ATOM 2459 O O . GLY B 1 101 ? -12.102 21.75 2.25 1 98.12 101 GLY B O 1
ATOM 2460 N N . GLU B 1 102 ? -13.523 20.469 0.959 1 97.12 102 GLU B N 1
ATOM 2461 C CA . GLU B 1 102 ? -14.703 20.641 1.799 1 97.12 102 GLU B CA 1
ATOM 2462 C C . GLU B 1 102 ? -14.711 19.641 2.953 1 97.12 102 GLU B C 1
ATOM 2464 O O . GLU B 1 102 ? -15.531 19.75 3.863 1 97.12 102 GLU B O 1
ATOM 2469 N N . GLY B 1 103 ? -13.797 18.766 2.973 1 97.88 103 GLY B N 1
ATOM 2470 C CA . GLY B 1 103 ? -13.727 17.766 4.027 1 97.88 103 GLY B CA 1
ATOM 2471 C C . GLY B 1 103 ? -14.312 16.438 3.615 1 97.88 103 GLY B C 1
ATOM 2472 O O . GLY B 1 103 ? -15.156 16.359 2.719 1 97.88 103 GLY B O 1
ATOM 2473 N N . PHE B 1 104 ? -13.883 15.391 4.289 1 96.06 104 PHE B N 1
ATOM 2474 C CA . PHE B 1 104 ? -14.359 14.031 4.031 1 96.06 104 PHE B CA 1
ATOM 2475 C C . PHE B 1 104 ? -15.781 13.859 4.531 1 96.06 104 PHE B C 1
ATOM 2477 O O . PHE B 1 104 ? -16 13.367 5.637 1 96.06 104 PHE B O 1
ATOM 2484 N N . LYS B 1 105 ? -16.75 14.078 3.695 1 94.31 105 LYS B N 1
ATOM 2485 C CA . LYS B 1 105 ? -18.172 14.117 4.051 1 94.31 105 LYS B CA 1
ATOM 2486 C C . LYS B 1 105 ? -18.703 12.719 4.312 1 94.31 105 LYS B C 1
ATOM 2488 O O . LYS B 1 105 ? -19.641 12.547 5.102 1 94.31 105 LYS B O 1
ATOM 2493 N N . ASN B 1 106 ? -18.141 11.742 3.691 1 93.88 106 ASN B N 1
ATOM 2494 C CA . ASN B 1 106 ? -18.672 10.383 3.77 1 93.88 106 ASN B CA 1
ATOM 2495 C C . ASN B 1 106 ? -17.938 9.547 4.816 1 93.88 106 ASN B C 1
ATOM 2497 O O . ASN B 1 106 ? -17.922 8.32 4.746 1 93.88 106 ASN B O 1
ATOM 2501 N N . LEU B 1 107 ? -17.344 10.219 5.816 1 96.25 107 LEU B N 1
ATOM 2502 C CA . LEU B 1 107 ? -16.516 9.547 6.812 1 96.25 107 LEU B CA 1
ATOM 2503 C C . LEU B 1 107 ? -17.328 8.5 7.574 1 96.25 107 LEU B C 1
ATOM 2505 O O . LEU B 1 107 ? -16.875 7.363 7.734 1 96.25 107 LEU B O 1
ATOM 2509 N N . GLU B 1 108 ? -18.531 8.836 8.047 1 96.81 108 GLU B N 1
ATOM 2510 C CA . GLU B 1 108 ? -19.359 7.895 8.797 1 96.81 108 GLU B CA 1
ATOM 2511 C C . GLU B 1 108 ? -19.812 6.723 7.93 1 96.81 108 GLU B C 1
ATOM 2513 O O . GLU B 1 108 ? -19.844 5.582 8.391 1 96.81 108 GLU B O 1
ATOM 2518 N N . LYS B 1 109 ? -20.188 7.047 6.742 1 95.5 109 LYS B N 1
ATOM 2519 C CA . LYS B 1 109 ? -20.562 5.984 5.812 1 95.5 109 LYS B CA 1
ATOM 2520 C C . LYS B 1 109 ? -19.391 5.023 5.578 1 95.5 109 LYS B C 1
ATOM 2522 O O . LYS B 1 109 ? -19.594 3.809 5.508 1 95.5 109 LYS B O 1
ATOM 2527 N N . TRP B 1 110 ? -18.203 5.562 5.418 1 95.81 110 TRP B N 1
ATOM 2528 C CA . TRP B 1 110 ? -17.016 4.734 5.25 1 95.81 110 TRP B CA 1
ATOM 2529 C C . TRP B 1 110 ? -16.781 3.861 6.477 1 95.81 110 TRP B C 1
ATOM 2531 O O . TRP B 1 110 ? -16.484 2.67 6.352 1 95.81 110 TRP B O 1
ATOM 2541 N N . ASN B 1 111 ? -16.906 4.438 7.688 1 96.75 111 ASN B N 1
ATOM 2542 C CA . ASN B 1 111 ? -16.75 3.68 8.922 1 96.75 111 ASN B CA 1
ATOM 2543 C C . ASN B 1 111 ? -17.719 2.506 8.992 1 96.75 111 ASN B C 1
ATOM 2545 O O . ASN B 1 111 ? -17.344 1.404 9.391 1 96.75 111 ASN B O 1
ATOM 2549 N N . GLU B 1 112 ? -18.891 2.801 8.609 1 97 112 GLU B N 1
ATOM 2550 C CA . GLU B 1 112 ? -19.906 1.741 8.609 1 97 112 GLU B CA 1
ATOM 2551 C C . GLU B 1 112 ? -19.547 0.645 7.613 1 97 112 GLU B C 1
ATOM 2553 O O . GLU B 1 112 ? -19.625 -0.543 7.934 1 97 112 GLU B O 1
ATOM 2558 N N . PHE B 1 113 ? -19.234 1.046 6.434 1 96.69 113 PHE B N 1
ATOM 2559 C CA . PHE B 1 113 ? -18.812 0.108 5.402 1 96.69 113 PHE B CA 1
ATOM 2560 C C . PHE B 1 113 ? -17.656 -0.762 5.895 1 96.69 113 PHE B C 1
ATOM 2562 O O . PHE B 1 113 ? -17.719 -1.988 5.781 1 96.69 113 PHE B O 1
ATOM 2569 N N . HIS B 1 114 ? -16.672 -0.115 6.438 1 96 114 HIS B N 1
ATOM 2570 C CA . HIS B 1 114 ? -15.484 -0.803 6.949 1 96 114 HIS B CA 1
ATOM 2571 C C . HIS B 1 114 ? -15.852 -1.78 8.062 1 96 114 HIS B C 1
ATOM 2573 O O . HIS B 1 114 ? -15.328 -2.893 8.117 1 96 114 HIS B O 1
ATOM 2579 N N . ARG B 1 115 ? -16.672 -1.339 8.938 1 96.38 115 ARG B N 1
ATOM 2580 C CA . ARG B 1 115 ? -17.109 -2.195 10.039 1 96.38 115 ARG B CA 1
ATOM 2581 C C . ARG B 1 115 ? -17.781 -3.461 9.516 1 96.38 115 ARG B C 1
ATOM 2583 O O . ARG B 1 115 ? -17.438 -4.57 9.938 1 96.38 115 ARG B O 1
ATOM 2590 N N . ILE B 1 116 ? -18.719 -3.301 8.594 1 97.25 116 ILE B N 1
ATOM 2591 C CA . ILE B 1 116 ? -19.469 -4.434 8.055 1 97.25 116 ILE B CA 1
ATOM 2592 C C . ILE B 1 116 ? -18.516 -5.367 7.305 1 97.25 116 ILE B C 1
ATOM 2594 O O . ILE B 1 116 ? -18.562 -6.586 7.488 1 97.25 116 ILE B O 1
ATOM 2598 N N . ARG B 1 117 ? -17.688 -4.816 6.523 1 95.56 117 ARG B N 1
ATOM 2599 C CA . ARG B 1 117 ? -16.719 -5.605 5.77 1 95.56 117 ARG B CA 1
ATOM 2600 C C . ARG B 1 117 ? -15.828 -6.41 6.703 1 95.56 117 ARG B C 1
ATOM 2602 O O . ARG B 1 117 ? -15.617 -7.605 6.488 1 95.56 117 ARG B O 1
ATOM 2609 N N . THR B 1 118 ? -15.328 -5.73 7.711 1 95.12 118 THR B N 1
ATOM 2610 C CA . THR B 1 118 ? -14.422 -6.367 8.656 1 95.12 118 THR B CA 1
ATOM 2611 C C . THR B 1 118 ? -15.125 -7.484 9.422 1 95.12 118 THR B C 1
ATOM 2613 O O . THR B 1 118 ? -14.578 -8.57 9.586 1 95.12 118 THR B O 1
ATOM 2616 N N . GLU B 1 119 ? -16.312 -7.211 9.844 1 95.94 119 GLU B N 1
ATOM 2617 C CA . GLU B 1 119 ? -17.094 -8.227 10.547 1 95.94 119 GLU B CA 1
ATOM 2618 C C . GLU B 1 119 ? -17.344 -9.438 9.648 1 95.94 119 GLU B C 1
ATOM 2620 O O . GLU B 1 119 ? -17.25 -10.578 10.102 1 95.94 119 GLU B O 1
ATOM 2625 N N . ALA B 1 120 ? -17.75 -9.125 8.406 1 96.62 120 ALA B N 1
ATOM 2626 C CA . ALA B 1 120 ? -17.984 -10.203 7.457 1 96.62 120 ALA B CA 1
ATOM 2627 C C . ALA B 1 120 ? -16.75 -11.07 7.281 1 96.62 120 ALA B C 1
ATOM 2629 O O . ALA B 1 120 ? -16.828 -12.297 7.227 1 96.62 120 ALA B O 1
ATOM 2630 N N . PHE B 1 121 ? -15.586 -10.492 7.234 1 95.94 121 PHE B N 1
ATOM 2631 C CA . PHE B 1 121 ? -14.328 -11.219 7.113 1 95.94 121 PHE B CA 1
ATOM 2632 C C . PHE B 1 121 ? -14.078 -12.078 8.352 1 95.94 121 PHE B C 1
ATOM 2634 O O . PHE B 1 121 ? -13.773 -13.266 8.234 1 95.94 121 PHE B O 1
ATOM 2641 N N . LEU B 1 122 ? -14.25 -11.469 9.523 1 94.19 122 LEU B N 1
ATOM 2642 C CA . LEU B 1 122 ? -13.992 -12.164 10.781 1 94.19 122 LEU B CA 1
ATOM 2643 C C . LEU B 1 122 ? -14.914 -13.367 10.938 1 94.19 122 LEU B C 1
ATOM 2645 O O . LEU B 1 122 ? -14.508 -14.398 11.484 1 94.19 122 LEU B O 1
ATOM 2649 N N . ARG B 1 123 ? -16.078 -13.242 10.391 1 95.19 123 ARG B N 1
ATOM 2650 C CA . ARG B 1 123 ? -17.078 -14.305 10.523 1 95.19 123 ARG B CA 1
ATOM 2651 C C . ARG B 1 123 ? -17 -15.266 9.336 1 95.19 123 ARG B C 1
ATOM 2653 O O . ARG B 1 123 ? -17.781 -16.234 9.266 1 95.19 123 ARG B O 1
ATOM 2660 N N . GLN B 1 124 ? -16.141 -15.008 8.391 1 94.75 124 GLN B N 1
ATOM 2661 C CA . GLN B 1 124 ? -16.016 -15.797 7.172 1 94.75 124 GLN B CA 1
ATOM 2662 C C . GLN B 1 124 ? -17.328 -15.883 6.422 1 94.75 124 GLN B C 1
ATOM 2664 O O . GLN B 1 124 ? -17.734 -16.969 5.98 1 94.75 124 GLN B O 1
ATOM 2669 N N . ASP B 1 125 ? -18.016 -14.742 6.52 1 96.44 125 ASP B N 1
ATOM 2670 C CA . ASP B 1 125 ? -19.266 -14.57 5.793 1 96.44 125 ASP B CA 1
ATOM 2671 C C . ASP B 1 125 ? -19.016 -14.039 4.379 1 96.44 125 ASP B C 1
ATOM 2673 O O . ASP B 1 125 ? -19.141 -12.844 4.129 1 96.44 125 ASP B O 1
ATOM 2677 N N . PHE B 1 126 ? -18.766 -14.945 3.506 1 93.69 126 PHE B N 1
ATOM 2678 C CA . PHE B 1 126 ? -18.328 -14.602 2.16 1 93.69 126 PHE B CA 1
ATOM 2679 C C . PHE B 1 126 ? -19.453 -13.945 1.371 1 93.69 126 PHE B C 1
ATOM 2681 O O . PHE B 1 126 ? -19.203 -13.07 0.538 1 93.69 126 PHE B O 1
ATOM 2688 N N . ASP B 1 127 ? -20.672 -14.266 1.624 1 96.19 127 ASP B N 1
ATOM 2689 C CA . ASP B 1 127 ? -21.812 -13.672 0.945 1 96.19 127 ASP B CA 1
ATOM 2690 C C . ASP B 1 127 ? -21.875 -12.164 1.199 1 96.19 127 ASP B C 1
ATOM 2692 O O . ASP B 1 127 ? -22.094 -11.383 0.272 1 96.19 127 ASP B O 1
ATOM 2696 N N . THR B 1 128 ? -21.703 -11.805 2.424 1 97.06 128 THR B N 1
ATOM 2697 C CA . THR B 1 128 ? -21.703 -10.391 2.777 1 97.06 128 THR B CA 1
ATOM 2698 C C . THR B 1 128 ? -20.453 -9.695 2.232 1 97.06 128 THR B C 1
ATOM 2700 O O . THR B 1 128 ? -20.531 -8.578 1.718 1 97.06 128 THR B O 1
ATOM 2703 N N . LEU B 1 129 ? -19.359 -10.367 2.283 1 95.12 129 LEU B N 1
ATOM 2704 C CA . LEU B 1 129 ? -18.094 -9.781 1.865 1 95.12 129 LEU B CA 1
ATOM 2705 C C . LEU B 1 129 ? -18.125 -9.398 0.391 1 95.12 129 LEU B C 1
ATOM 2707 O O . LEU B 1 129 ? -17.594 -8.359 0.003 1 95.12 129 LEU B O 1
ATOM 2711 N N . GLU B 1 130 ? -18.812 -10.188 -0.366 1 94.19 130 GLU B N 1
ATOM 2712 C CA . GLU B 1 130 ? -18.875 -9.953 -1.807 1 94.19 130 GLU B CA 1
ATOM 2713 C C . GLU B 1 130 ? -19.609 -8.664 -2.127 1 94.19 130 GLU B C 1
ATOM 2715 O O . GLU B 1 130 ? -19.484 -8.117 -3.221 1 94.19 130 GLU B O 1
ATOM 2720 N N . LYS B 1 131 ? -20.391 -8.18 -1.163 1 94.38 131 LYS B N 1
ATOM 2721 C CA . LYS B 1 131 ? -21.141 -6.945 -1.351 1 94.38 131 LYS B CA 1
ATOM 2722 C C . LYS B 1 131 ? -20.328 -5.73 -0.898 1 94.38 131 LYS B C 1
ATOM 2724 O O . LYS B 1 131 ? -20.719 -4.59 -1.15 1 94.38 131 LYS B O 1
ATOM 2729 N N . TYR B 1 132 ? -19.203 -5.988 -0.292 1 94.5 132 TYR B N 1
ATOM 2730 C CA . TYR B 1 132 ? -18.391 -4.914 0.273 1 94.5 132 TYR B CA 1
ATOM 2731 C C . TYR B 1 132 ? -16.969 -4.965 -0.271 1 94.5 132 TYR B C 1
ATOM 2733 O O . TYR B 1 132 ? -16 -4.922 0.495 1 94.5 132 TYR B O 1
ATOM 2741 N N . ILE B 1 133 ? -16.844 -4.961 -1.565 1 91.88 133 ILE B N 1
ATOM 2742 C CA . ILE B 1 133 ? -15.57 -5.098 -2.273 1 91.88 133 ILE B CA 1
ATOM 2743 C C . ILE B 1 133 ? -14.828 -3.766 -2.254 1 91.88 133 ILE B C 1
ATOM 2745 O O . ILE B 1 133 ? -13.625 -3.727 -1.985 1 91.88 133 ILE B O 1
ATOM 2749 N N . SER B 1 134 ? -15.617 -2.705 -2.539 1 89.56 134 SER B N 1
ATOM 2750 C CA . SER B 1 134 ? -15.023 -1.375 -2.66 1 89.56 134 SER B CA 1
ATOM 2751 C C . SER B 1 134 ? -15.992 -0.296 -2.184 1 89.56 134 SER B C 1
ATOM 2753 O O . SER B 1 134 ? -17.203 -0.387 -2.422 1 89.56 134 SER B O 1
ATOM 2755 N N . PHE B 1 135 ? -15.398 0.606 -1.385 1 91.31 135 PHE B N 1
ATOM 2756 C CA . PHE B 1 135 ? -16.188 1.765 -0.987 1 91.31 135 PHE B CA 1
ATOM 2757 C C . PHE B 1 135 ? -16.188 2.818 -2.088 1 91.31 135 PHE B C 1
ATOM 2759 O O . PHE B 1 135 ? -15.164 3.439 -2.367 1 91.31 135 PHE B O 1
ATOM 2766 N N . ARG B 1 136 ? -17.344 2.982 -2.738 1 85.44 136 ARG B N 1
ATOM 2767 C CA . ARG B 1 136 ? -17.469 3.936 -3.836 1 85.44 136 ARG B CA 1
ATOM 2768 C C . ARG B 1 136 ? -18.562 4.953 -3.553 1 85.44 136 ARG B C 1
ATOM 2770 O O . ARG B 1 136 ? -19.562 4.629 -2.916 1 85.44 136 ARG B O 1
ATOM 2777 N N . THR B 1 137 ? -18.266 6.125 -3.953 1 83.81 137 THR B N 1
ATOM 2778 C CA . THR B 1 137 ? -19.25 7.195 -3.881 1 83.81 137 THR B CA 1
ATOM 2779 C C . THR B 1 137 ? -19.484 7.801 -5.258 1 83.81 137 THR B C 1
ATOM 2781 O O . THR B 1 137 ? -18.891 7.371 -6.246 1 83.81 137 THR B O 1
ATOM 2784 N N . GLU B 1 138 ? -20.344 8.766 -5.352 1 79.12 138 GLU B N 1
ATOM 2785 C CA . GLU B 1 138 ? -20.641 9.438 -6.609 1 79.12 138 GLU B CA 1
ATOM 2786 C C . GLU B 1 138 ? -19.406 10.156 -7.16 1 79.12 138 GLU B C 1
ATOM 2788 O O . GLU B 1 138 ? -19.312 10.391 -8.367 1 79.12 138 GLU B O 1
ATOM 2793 N N . GLU B 1 139 ? -18.438 10.383 -6.301 1 77.12 139 GLU B N 1
ATOM 2794 C CA . GLU B 1 139 ? -17.234 11.125 -6.703 1 77.12 139 GLU B CA 1
ATOM 2795 C C . GLU B 1 139 ? -16.109 10.18 -7.121 1 77.12 139 GLU B C 1
ATOM 2797 O O . GLU B 1 139 ? -15.07 10.617 -7.602 1 77.12 139 GLU B O 1
ATOM 2802 N N . SER B 1 140 ? -16.406 8.852 -7.012 1 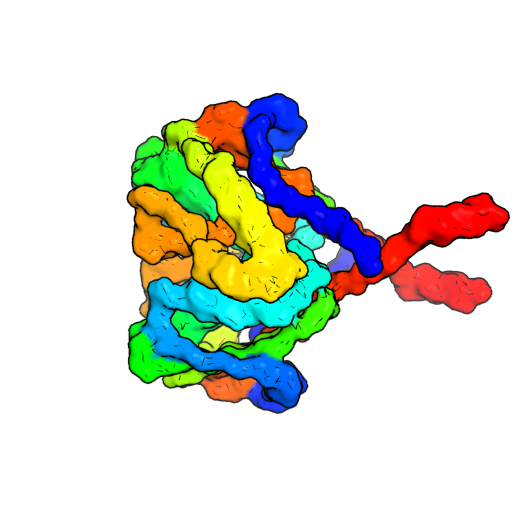79.62 140 SER B N 1
ATOM 2803 C CA . SER B 1 140 ? -15.375 7.875 -7.344 1 79.62 140 SER B CA 1
ATOM 2804 C C . SER B 1 140 ? -15.242 7.699 -8.852 1 79.62 140 SER B C 1
ATOM 2806 O O . SER B 1 140 ? -16.25 7.66 -9.57 1 79.62 140 SER B O 1
ATOM 2808 N N . ASP B 1 141 ? -13.945 7.805 -9.211 1 71.56 141 ASP B N 1
ATOM 2809 C CA . ASP B 1 141 ? -13.734 7.5 -10.617 1 71.56 141 ASP B CA 1
ATOM 2810 C C . ASP B 1 141 ? -13.523 6.004 -10.836 1 71.56 141 ASP B C 1
ATOM 2812 O O . ASP B 1 141 ? -13.586 5.219 -9.883 1 71.56 141 ASP B O 1
ATOM 2816 N N . GLU B 1 142 ? -13.453 5.652 -12.094 1 66.31 142 GLU B N 1
ATOM 2817 C CA . GLU B 1 142 ? -13.375 4.246 -12.469 1 66.31 142 GLU B CA 1
ATOM 2818 C C . GLU B 1 142 ? -12.141 3.582 -11.875 1 66.31 142 GLU B C 1
ATOM 2820 O O . GLU B 1 142 ? -12.133 2.375 -11.633 1 66.31 142 GLU B O 1
ATOM 2825 N N . MET B 1 143 ? -11.172 4.418 -11.609 1 61.75 143 MET B N 1
ATOM 2826 C CA . MET B 1 143 ? -9.906 3.842 -11.156 1 61.75 143 MET B CA 1
ATOM 2827 C C . MET B 1 143 ? -9.789 3.916 -9.641 1 61.75 143 MET B C 1
ATOM 2829 O O . MET B 1 143 ? -8.828 3.408 -9.062 1 61.75 143 MET B O 1
ATOM 2833 N N . ASP B 1 144 ? -10.844 4.621 -9.141 1 64.56 144 ASP B N 1
ATOM 2834 C CA . ASP B 1 144 ? -10.867 4.703 -7.684 1 64.56 144 ASP B CA 1
ATOM 2835 C C . ASP B 1 144 ? -11.195 3.346 -7.062 1 64.56 144 ASP B C 1
ATOM 2837 O O . ASP B 1 144 ? -12.227 2.746 -7.383 1 64.56 144 ASP B O 1
ATOM 2841 N N . GLY B 1 145 ? -10.242 2.762 -6.43 1 64.19 145 GLY B N 1
ATOM 2842 C CA . GLY B 1 145 ? -10.469 1.438 -5.871 1 64.19 145 GLY B CA 1
ATOM 2843 C C . GLY B 1 145 ? -11.156 1.47 -4.52 1 64.19 145 GLY B C 1
ATOM 2844 O O . GLY B 1 145 ? -11.734 0.472 -4.09 1 64.19 145 GLY B O 1
ATOM 2845 N N . GLY B 1 146 ? -11.281 2.727 -3.889 1 71.5 146 GLY B N 1
ATOM 2846 C CA . GLY B 1 146 ? -11.953 2.918 -2.615 1 71.5 146 GLY B CA 1
ATOM 2847 C C . GLY B 1 146 ? -11.414 2.021 -1.515 1 71.5 146 GLY B C 1
ATOM 2848 O O . GLY B 1 146 ? -12.047 1.857 -0.473 1 71.5 146 GLY B O 1
ATOM 2849 N N . ASN B 1 147 ? -10.172 1.546 -1.792 1 81.38 147 ASN B N 1
ATOM 2850 C CA . ASN B 1 147 ? -9.719 0.507 -0.87 1 81.38 147 ASN B CA 1
ATOM 2851 C C . ASN B 1 147 ? -8.438 0.913 -0.147 1 81.38 147 ASN B C 1
ATOM 2853 O O . ASN B 1 147 ? -8.031 0.257 0.813 1 81.38 147 ASN B O 1
ATOM 2857 N N . ALA B 1 148 ? -7.891 2.014 -0.596 1 89.12 148 ALA B N 1
ATOM 2858 C CA . ALA B 1 148 ? -6.59 2.398 -0.051 1 89.12 148 ALA B CA 1
ATOM 2859 C C . ALA B 1 148 ? -6.707 2.777 1.423 1 89.12 148 ALA B C 1
ATOM 2861 O O . ALA B 1 148 ? -5.797 2.51 2.211 1 89.12 148 ALA B O 1
ATOM 2862 N N . LEU B 1 149 ? -7.879 3.285 1.803 1 93.5 149 LEU B N 1
ATOM 2863 C CA . LEU B 1 149 ? -8.062 3.727 3.182 1 93.5 149 LEU B CA 1
ATOM 2864 C C . LEU B 1 149 ? -8.156 2.531 4.125 1 93.5 149 LEU B C 1
ATOM 2866 O O . LEU B 1 149 ? -7.805 2.641 5.305 1 93.5 149 LEU B O 1
ATOM 2870 N N . PHE B 1 150 ? -8.578 1.375 3.594 1 94.31 150 PHE B N 1
ATOM 2871 C CA . PHE B 1 150 ? -8.664 0.173 4.418 1 94.31 150 PHE B CA 1
ATOM 2872 C C . PHE B 1 150 ? -7.273 -0.272 4.859 1 94.31 150 PHE B C 1
ATOM 2874 O O . PHE B 1 150 ? -7.074 -0.646 6.016 1 94.31 150 PHE B O 1
ATOM 2881 N N . ALA B 1 151 ? -6.379 -0.187 3.93 1 95.62 151 ALA B N 1
ATOM 2882 C CA . ALA B 1 151 ? -5 -0.522 4.27 1 95.62 151 ALA B CA 1
ATOM 2883 C C . ALA B 1 151 ? -4.391 0.531 5.188 1 95.62 151 ALA B C 1
ATOM 2885 O O . ALA B 1 151 ? -3.664 0.199 6.129 1 95.62 151 ALA B O 1
ATOM 2886 N N . ALA B 1 152 ? -4.738 1.781 4.918 1 96.69 152 ALA B N 1
ATOM 2887 C CA . ALA B 1 152 ? -4.164 2.889 5.68 1 96.69 152 ALA B CA 1
ATOM 2888 C C . ALA B 1 152 ? -4.523 2.779 7.16 1 96.69 152 ALA B C 1
ATOM 2890 O O . ALA B 1 152 ? -3.664 2.949 8.031 1 96.69 152 ALA B O 1
ATOM 2891 N N . ILE B 1 153 ? -5.789 2.516 7.457 1 95.75 153 ILE B N 1
ATOM 2892 C CA . ILE B 1 153 ? -6.227 2.5 8.852 1 95.75 153 ILE B CA 1
ATOM 2893 C C . ILE B 1 153 ? -5.539 1.357 9.594 1 95.75 153 ILE B C 1
ATOM 2895 O O . ILE B 1 153 ? -5.344 1.428 10.812 1 95.75 153 ILE B O 1
ATOM 2899 N N . GLU B 1 154 ? -5.16 0.288 8.906 1 94.62 154 GLU B N 1
ATOM 2900 C CA . GLU B 1 154 ? -4.426 -0.817 9.516 1 94.62 154 GLU B CA 1
ATOM 2901 C C . GLU B 1 154 ? -2.951 -0.464 9.695 1 94.62 154 GLU B C 1
ATOM 2903 O O . GLU B 1 154 ? -2.34 -0.822 10.703 1 94.62 154 GLU B O 1
ATOM 2908 N N . TYR B 1 155 ? -2.398 0.191 8.727 1 96.44 155 TYR B N 1
ATOM 2909 C CA . TYR B 1 155 ? -0.982 0.535 8.773 1 96.44 155 TYR B CA 1
ATOM 2910 C C . TYR B 1 155 ? -0.702 1.559 9.867 1 96.44 155 TYR B C 1
ATOM 2912 O O . TYR B 1 155 ? 0.267 1.424 10.617 1 96.44 155 TYR B O 1
ATOM 2920 N N . TRP B 1 156 ? -1.462 2.666 9.844 1 97.62 156 TRP B N 1
ATOM 2921 C CA . TRP B 1 156 ? -1.303 3.713 10.844 1 97.62 156 TRP B CA 1
ATOM 2922 C C . TRP B 1 156 ? -1.878 3.271 12.188 1 97.62 156 TRP B C 1
ATOM 2924 O O . TRP B 1 156 ? -2.859 3.844 12.672 1 97.62 156 TRP B O 1
ATOM 2934 N N . ASN B 1 157 ? -1.122 2.412 12.875 1 94.5 157 ASN B N 1
ATOM 2935 C CA . ASN B 1 157 ? -1.607 1.625 14 1 94.5 157 ASN B CA 1
ATOM 2936 C C . ASN B 1 157 ? -1.696 2.465 15.273 1 94.5 157 ASN B C 1
ATOM 2938 O O . ASN B 1 157 ? -2.312 2.047 16.25 1 94.5 157 ASN B O 1
ATOM 2942 N N . GLY B 1 158 ? -1.128 3.65 15.32 1 95.31 158 GLY B N 1
ATOM 2943 C CA . GLY B 1 158 ? -1.235 4.547 16.469 1 95.31 158 GLY B CA 1
ATOM 2944 C C . GLY B 1 158 ? -2.473 5.426 16.422 1 95.31 158 GLY B C 1
ATOM 2945 O O . GLY B 1 158 ? -2.787 6.117 17.391 1 95.31 158 GLY B O 1
ATOM 2946 N N . GLY B 1 159 ? -3.07 5.445 15.188 1 96.06 159 GLY B N 1
ATOM 2947 C CA . GLY B 1 159 ? -4.316 6.188 15.086 1 96.06 159 GLY B CA 1
ATOM 2948 C C . GLY B 1 159 ? -4.402 7.031 13.828 1 96.06 159 GLY B C 1
ATOM 2949 O O . GLY B 1 159 ? -3.377 7.441 13.273 1 96.06 159 GLY B O 1
ATOM 2950 N N . MET B 1 160 ? -5.605 7.27 13.352 1 98.06 160 MET B N 1
ATOM 2951 C CA . MET B 1 160 ? -5.973 8.156 12.258 1 98.06 160 MET B CA 1
ATOM 2952 C C . MET B 1 160 ? -7.152 9.039 12.641 1 98.06 160 MET B C 1
ATOM 2954 O O . MET B 1 160 ? -8.266 8.547 12.844 1 98.06 160 MET B O 1
ATOM 2958 N N . VAL B 1 161 ? -6.906 10.328 12.742 1 98.69 161 VAL B N 1
ATOM 2959 C CA . VAL B 1 161 ? -7.895 11.25 13.289 1 98.69 161 VAL B CA 1
ATOM 2960 C C . VAL B 1 161 ? -8.094 12.422 12.328 1 98.69 161 VAL B C 1
ATOM 2962 O O . VAL B 1 161 ? -7.125 13 11.836 1 98.69 161 VAL B O 1
ATOM 2965 N N . TYR B 1 162 ? -9.305 12.703 12.055 1 98.88 162 TYR B N 1
ATOM 2966 C CA . TYR B 1 162 ? -9.648 13.867 11.242 1 98.88 162 TYR B CA 1
ATOM 2967 C C . TYR B 1 162 ? -9.992 15.062 12.125 1 98.88 162 TYR B C 1
ATOM 2969 O O . TYR B 1 162 ? -10.477 14.891 13.25 1 98.88 162 TYR B O 1
ATOM 2977 N N . ASN B 1 163 ? -9.688 16.266 11.594 1 98.81 163 ASN B N 1
ATOM 2978 C CA . ASN B 1 163 ? -10.141 17.453 12.297 1 98.81 163 ASN B CA 1
ATOM 2979 C C . ASN B 1 163 ? -11.641 17.672 12.125 1 98.81 163 ASN B C 1
ATOM 2981 O O . ASN B 1 163 ? -12.32 16.875 11.477 1 98.81 163 ASN B O 1
ATOM 2985 N N . GLU B 1 164 ? -12.203 18.656 12.711 1 98.38 164 GLU B N 1
ATOM 2986 C CA . GLU B 1 164 ? -13.641 18.906 12.695 1 98.38 164 GLU B CA 1
ATOM 2987 C C . GLU B 1 164 ? -14.156 19.109 11.273 1 98.38 164 GLU B C 1
ATOM 2989 O O . GLU B 1 164 ? -15.18 18.547 10.891 1 98.38 164 GLU B O 1
ATOM 2994 N N . LYS B 1 165 ? -13.445 19.891 10.523 1 98.38 165 LYS B N 1
ATOM 2995 C CA . LYS B 1 165 ? -13.836 20.141 9.141 1 98.38 165 LYS B CA 1
ATOM 2996 C C . LYS B 1 165 ? -13.625 18.891 8.273 1 98.38 165 LYS B C 1
ATOM 2998 O O . LYS B 1 165 ? -14.188 18.797 7.184 1 98.38 165 LYS B O 1
ATOM 3003 N N . ARG B 1 166 ? -12.703 18 8.648 1 98.56 166 ARG B N 1
ATOM 3004 C CA . ARG B 1 166 ? -12.383 16.734 8.008 1 98.56 166 ARG B CA 1
ATOM 3005 C C . ARG B 1 166 ? -11.57 16.953 6.734 1 98.56 166 ARG B C 1
ATOM 3007 O O . ARG B 1 166 ? -11.648 16.156 5.797 1 98.56 166 ARG B O 1
ATOM 3014 N N . ASN B 1 167 ? -10.922 18.078 6.672 1 98.81 167 ASN B N 1
ATOM 3015 C CA . ASN B 1 167 ? -10.031 18.297 5.543 1 98.81 167 ASN B CA 1
ATOM 3016 C C . ASN B 1 167 ? -8.57 18.109 5.941 1 98.81 167 ASN B C 1
ATOM 3018 O O . ASN B 1 167 ? -7.66 18.438 5.176 1 98.81 167 ASN B O 1
ATOM 3022 N N . ALA B 1 168 ? -8.352 17.688 7.18 1 98.94 168 ALA B N 1
ATOM 3023 C CA . ALA B 1 168 ? -7.027 17.297 7.664 1 98.94 168 ALA B CA 1
ATOM 3024 C C . ALA B 1 168 ? -7.086 15.945 8.375 1 98.94 168 ALA B C 1
ATOM 3026 O O . ALA B 1 168 ? -8.031 15.672 9.117 1 98.94 168 ALA B O 1
ATOM 3027 N N . VAL B 1 169 ? -6.098 15.148 8.156 1 98.88 169 VAL B N 1
ATOM 3028 C CA . VAL B 1 169 ? -5.992 13.867 8.844 1 98.88 169 VAL B CA 1
ATOM 3029 C C . VAL B 1 169 ? -4.645 13.773 9.555 1 98.88 169 VAL B C 1
ATOM 3031 O O . VAL B 1 169 ? -3.604 14.086 8.969 1 98.88 169 VAL B O 1
ATOM 3034 N N . ALA B 1 170 ? -4.656 13.492 10.828 1 98.94 170 ALA B N 1
ATOM 3035 C CA . ALA B 1 170 ? -3.465 13.188 11.609 1 98.94 170 ALA B CA 1
ATOM 3036 C C . ALA B 1 170 ? -3.311 11.68 11.812 1 98.94 170 ALA B C 1
ATOM 3038 O O . ALA B 1 170 ? -4.273 10.992 12.156 1 98.94 170 ALA B O 1
ATOM 3039 N N . VAL B 1 171 ? -2.09 11.203 11.578 1 98.81 171 VAL B N 1
ATOM 3040 C CA . VAL B 1 171 ? -1.874 9.766 11.641 1 98.81 171 VAL B CA 1
ATOM 3041 C C . VAL B 1 171 ? -0.606 9.469 12.438 1 98.81 171 VAL B C 1
ATOM 3043 O O . VAL B 1 171 ? 0.314 10.289 12.484 1 98.81 171 VAL B O 1
ATOM 3046 N N . LEU B 1 172 ? -0.634 8.312 13.086 1 98.69 172 LEU B N 1
ATOM 3047 C CA . LEU B 1 172 ? 0.51 7.855 13.867 1 98.69 172 LEU B CA 1
ATOM 3048 C C . LEU B 1 172 ? 0.81 6.387 13.586 1 98.69 172 LEU B C 1
ATOM 3050 O O . LEU B 1 172 ? -0.102 5.559 13.555 1 98.69 172 LEU B O 1
ATOM 3054 N N . LYS B 1 173 ? 2.043 6.094 13.258 1 98.12 173 LYS B N 1
ATOM 3055 C CA . LYS B 1 173 ? 2.58 4.742 13.164 1 98.12 173 LYS B CA 1
ATOM 3056 C C . LYS B 1 173 ? 3.615 4.48 14.25 1 98.12 173 LYS B C 1
ATOM 3058 O O . LYS B 1 173 ? 4.543 5.273 14.438 1 98.12 173 LYS B O 1
ATOM 3063 N N . THR B 1 174 ? 3.443 3.412 15 1 96.44 174 THR B N 1
ATOM 3064 C CA . THR B 1 174 ? 4.465 2.967 15.938 1 96.44 174 THR B CA 1
ATOM 3065 C C . THR B 1 174 ? 5.223 1.762 15.391 1 96.44 174 THR B C 1
ATOM 3067 O O . THR B 1 174 ? 4.621 0.865 14.797 1 96.44 174 THR B O 1
ATOM 3070 N N . PHE B 1 175 ? 6.52 1.761 15.516 1 93 175 PHE B N 1
ATOM 3071 C CA . PHE B 1 175 ? 7.391 0.671 15.094 1 93 175 PHE B CA 1
ATOM 3072 C C . PHE B 1 175 ? 7.871 -0.136 16.297 1 93 175 PHE B C 1
ATOM 3074 O O . PHE B 1 175 ? 8.008 0.401 17.391 1 93 175 PHE B O 1
ATOM 3081 N N . PRO B 1 176 ? 8.055 -1.499 16.094 1 81.56 176 PRO B N 1
ATOM 3082 C CA . PRO B 1 176 ? 8.547 -2.301 17.219 1 81.56 176 PRO B CA 1
ATOM 3083 C C . PRO B 1 176 ? 9.938 -1.876 17.688 1 81.56 176 PRO B C 1
ATOM 3085 O O . PRO B 1 176 ? 10.766 -1.451 16.875 1 81.56 176 PRO B O 1
ATOM 3088 N N . LYS B 1 177 ? 10.07 -1.791 19.031 1 71 177 LYS B N 1
ATOM 3089 C CA . LYS B 1 177 ? 11.383 -1.472 19.609 1 71 177 LYS B CA 1
ATOM 3090 C C . LYS B 1 177 ? 12.398 -2.566 19.281 1 71 177 LYS B C 1
ATOM 3092 O O . LYS B 1 177 ? 12.062 -3.754 19.312 1 71 177 LYS B O 1
ATOM 3097 N N . ARG B 1 178 ? 13.266 -2.301 18.453 1 57.91 178 ARG B N 1
ATOM 3098 C CA . ARG B 1 178 ? 14.312 -3.297 18.219 1 57.91 178 ARG B CA 1
ATOM 3099 C C . ARG B 1 178 ? 14.953 -3.719 19.547 1 57.91 178 ARG B C 1
ATOM 3101 O O . ARG B 1 178 ? 15.312 -2.871 20.359 1 57.91 178 ARG B O 1
ATOM 3108 N N . HIS B 1 179 ? 14.289 -4.695 20.172 1 43.66 179 HIS B N 1
ATOM 3109 C CA . HIS B 1 179 ? 15.047 -5.191 21.312 1 43.66 179 HIS B CA 1
ATOM 3110 C C . HIS B 1 179 ? 16.547 -5.262 20.984 1 43.66 179 HIS B C 1
ATOM 3112 O O . HIS B 1 179 ? 16.922 -5.699 19.906 1 43.66 179 HIS B O 1
ATOM 3118 N N . ARG B 1 180 ? 17.297 -4.316 21.469 1 39.47 180 ARG B N 1
ATOM 3119 C CA . ARG B 1 180 ? 18.734 -4.605 21.484 1 39.47 180 ARG B CA 1
ATOM 3120 C C . ARG B 1 180 ? 18.984 -6.102 21.672 1 39.47 180 ARG B C 1
ATOM 3122 O O . ARG B 1 180 ? 18.5 -6.707 22.625 1 39.47 180 ARG B O 1
ATOM 3129 N N . GLY B 1 181 ? 18.875 -6.863 20.609 1 35.38 181 GLY B N 1
ATOM 3130 C CA . GLY B 1 181 ? 19.266 -8.258 20.75 1 35.38 181 GLY B CA 1
ATOM 3131 C C . GLY B 1 181 ? 20.203 -8.508 21.922 1 35.38 181 GLY B C 1
ATOM 3132 O O . GLY B 1 181 ? 20.922 -7.602 22.344 1 35.38 181 GLY B O 1
ATOM 3133 N N . ILE B 1 182 ? 19.875 -9.453 22.766 1 35.84 182 ILE B N 1
ATOM 3134 C CA . ILE B 1 182 ? 20.875 -10.102 23.594 1 35.84 182 ILE B CA 1
ATOM 3135 C C . ILE B 1 182 ? 22.156 -10.32 22.797 1 35.84 182 ILE B C 1
ATOM 3137 O O . ILE B 1 182 ? 22.109 -10.891 21.703 1 35.84 182 ILE B O 1
ATOM 3141 N N . THR B 1 183 ? 23.047 -9.43 22.828 1 37.88 183 THR B N 1
ATOM 3142 C CA . THR B 1 183 ? 24.344 -9.609 22.172 1 37.88 183 THR B CA 1
ATOM 3143 C C . THR B 1 183 ? 24.828 -11.047 22.297 1 37.88 183 THR B C 1
ATOM 3145 O O . THR B 1 183 ? 24.391 -11.773 23.203 1 37.88 183 THR B O 1
ATOM 3148 N N . ILE B 1 184 ? 25.375 -11.523 21.266 1 34.59 184 ILE B N 1
ATOM 3149 C CA . ILE B 1 184 ? 26.062 -12.781 21.516 1 34.59 184 ILE B CA 1
ATOM 3150 C C . ILE B 1 184 ? 26.688 -12.773 22.906 1 34.59 184 ILE B C 1
ATOM 3152 O O . ILE B 1 184 ? 26.766 -13.812 23.562 1 34.59 184 ILE B O 1
ATOM 3156 N N . GLU B 1 185 ? 27.047 -11.617 23.312 1 37.97 185 GLU B N 1
ATOM 3157 C CA . GLU B 1 185 ? 27.688 -11.453 24.625 1 37.97 185 GLU B CA 1
ATOM 3158 C C . GLU B 1 185 ? 26.672 -11.68 25.75 1 37.97 185 GLU B C 1
ATOM 3160 O O . GLU B 1 185 ? 27 -12.305 26.766 1 37.97 185 GLU B O 1
ATOM 3165 N N . GLU B 1 186 ? 25.484 -11.258 25.469 1 36.91 186 GLU B N 1
ATOM 3166 C CA . GLU B 1 186 ? 24.516 -11.414 26.547 1 36.91 186 GLU B CA 1
ATOM 3167 C C . GLU B 1 186 ? 23.969 -12.836 26.594 1 36.91 186 GLU B C 1
ATOM 3169 O O . GLU B 1 186 ? 23.688 -13.367 27.672 1 36.91 186 GLU B O 1
ATOM 3174 N N . ILE B 1 187 ? 23.844 -13.43 25.484 1 36.09 187 ILE B N 1
ATOM 3175 C CA . ILE B 1 187 ? 23.547 -14.859 25.422 1 36.09 187 ILE B CA 1
ATOM 3176 C C . ILE B 1 187 ? 24.703 -15.648 26.031 1 36.09 187 ILE B C 1
ATOM 3178 O O . ILE B 1 187 ? 24.484 -16.594 26.781 1 36.09 187 ILE B O 1
ATOM 3182 N N . GLN B 1 188 ? 25.859 -15.25 25.719 1 34.75 188 GLN B N 1
ATOM 3183 C CA . GLN B 1 188 ? 27.047 -15.875 26.312 1 34.75 188 GLN B CA 1
ATOM 3184 C C . GLN B 1 188 ? 27.047 -15.688 27.828 1 34.75 188 GLN B C 1
ATOM 3186 O O . GLN B 1 188 ? 27.422 -16.609 28.562 1 34.75 188 GLN B O 1
ATOM 3191 N N . LYS B 1 189 ? 26.641 -14.602 28.266 1 42.41 189 LYS B N 1
ATOM 3192 C CA . LYS B 1 189 ? 26.609 -14.352 29.703 1 42.41 189 LYS B CA 1
ATOM 3193 C C . LYS B 1 189 ? 25.516 -15.18 30.375 1 42.41 189 LYS B C 1
ATOM 3195 O O . LYS B 1 189 ? 25.719 -15.68 31.484 1 42.41 189 LYS B O 1
ATOM 3200 N N . MET B 1 190 ? 24.469 -15.328 29.703 1 36.31 190 MET B N 1
ATOM 3201 C CA . MET B 1 190 ? 23.375 -16.141 30.266 1 36.31 190 MET B CA 1
ATOM 3202 C C . MET B 1 190 ? 23.719 -17.625 30.203 1 36.31 190 MET B C 1
ATOM 3204 O O . MET B 1 190 ? 23.234 -18.406 31.016 1 36.31 190 MET B O 1
ATOM 3208 N N . ALA B 1 191 ? 24.406 -17.969 29.203 1 37.81 191 ALA B N 1
ATOM 3209 C CA . ALA B 1 191 ? 24.875 -19.344 29.125 1 37.81 191 ALA B CA 1
ATOM 3210 C C . ALA B 1 191 ? 26.016 -19.594 30.125 1 37.81 191 ALA B C 1
ATOM 3212 O O . ALA B 1 191 ? 26.281 -20.734 30.484 1 37.81 191 ALA B O 1
ATOM 3213 N N . SER B 1 192 ? 26.734 -18.469 30.344 1 36.94 192 SER B N 1
ATOM 3214 C CA . SER B 1 192 ? 27.828 -18.641 31.281 1 36.94 192 SER B CA 1
ATOM 3215 C C . SER B 1 192 ? 27.328 -18.656 32.719 1 36.94 192 SER B C 1
ATOM 3217 O O . SER B 1 192 ? 28.125 -18.703 33.656 1 36.94 192 SER B O 1
ATOM 3219 N N . ILE B 1 193 ? 26.047 -18.469 32.844 1 32.47 193 ILE B N 1
ATOM 3220 C CA . ILE B 1 193 ? 25.641 -18.734 34.219 1 32.47 193 ILE B CA 1
ATOM 3221 C C . ILE B 1 193 ? 25.234 -20.188 34.375 1 32.47 193 ILE B C 1
ATOM 3223 O O . ILE B 1 193 ? 24.531 -20.734 33.531 1 32.47 193 ILE B O 1
#

InterPro domains:
  IPR036890 Histidine kinase/HSP90-like ATPase superfamily [G3DSA:3.30.565.10] (25-141)
  IPR036890 Histidine kinase/HSP90-like ATPase superfamily [SSF55874] (47-112)

Organism: Winmispira thermophila (strain ATCC 700085 / DSM 6578 / Z-1203) (NCBI:txid869211)

Nearest PDB structures (foldseek):
  1th8-assembly1_A-2  TM=7.032E-01  e=1.906E-05  Geobacillus stearothermophilus
  6m37-assembly1_C-2  TM=6.407E-01  e=7.663E-06  Bacillus subtilis subsp. subtilis str. 168
  1thn-assembly1_A  TM=7.347E-01  e=5.687E-05  Geobacillus stearothermophilus
  6m37-assembly1_A-2  TM=6.192E-01  e=5.687E-05  Bacillus subtilis subsp. subtilis str. 168
  6m36-assembly2_M  TM=6.861E-01  e=2.048E-03  Bacillus subtilis subsp. subtilis str. 168

Solvent-accessible surface area (backbone atoms only — not comparable to full-atom values): 21302 Å² total; per-residue (Å²): 128,82,77,73,82,75,78,77,85,64,78,40,75,44,66,80,43,74,67,67,61,62,78,92,41,48,78,52,70,41,62,21,45,83,88,43,41,61,58,55,37,46,72,54,54,65,67,44,48,64,71,43,80,48,54,46,44,51,40,52,54,51,38,52,54,52,48,46,30,24,52,70,32,34,60,53,37,54,90,36,49,37,38,38,37,37,44,57,49,65,48,32,42,39,37,32,44,32,31,72,33,86,28,62,82,58,51,67,60,47,41,50,52,50,49,53,35,50,50,22,53,62,66,66,33,60,76,59,31,70,75,50,66,53,60,74,56,95,84,51,50,92,79,53,59,50,44,67,63,54,22,43,62,55,62,29,66,65,36,50,35,21,30,79,67,30,31,30,41,20,38,24,29,69,46,79,75,75,68,74,66,70,43,73,62,46,50,48,51,60,65,70,98,129,80,77,74,82,74,77,78,84,65,80,40,75,44,64,78,40,76,66,68,61,62,80,91,41,47,78,51,71,39,63,20,46,81,89,44,42,59,57,54,36,46,71,54,53,66,67,45,46,63,73,43,80,48,53,47,44,51,40,54,54,51,37,51,55,52,47,45,30,25,52,69,32,34,60,53,38,52,90,36,47,37,38,37,36,36,44,56,50,64,48,34,40,39,37,31,45,32,32,72,33,85,29,58,82,58,51,66,61,48,40,51,51,51,49,52,33,50,50,21,52,63,66,67,33,60,76,61,31,70,75,51,67,54,59,75,57,94,83,51,51,91,81,53,59,50,44,67,63,55,22,42,62,55,61,28,66,65,36,51,34,21,30,78,67,30,33,32,40,20,35,24,29,68,46,80,74,72,66,75,64,70,41,73,63,46,49,46,52,60,65,70,95

pLDDT: mean 88.27, std 18.61, range [27.38, 98.94]

Foldseek 3Di:
DPPPCPDQDAEAADQPDPLPVLPPWDKDKAFLDLVCLLVVLCVALVPADPLQPPSVVVSVLVSVLSNCQSCVFVVVHRPWMWMKTWDYDSWKIKMKIATNGQADPCRVVLRVLSVQLVVCVVVVVVVSNVVNQADDDPSDDPPRRNCSVVVNQVQLVVHWYAYPSRRMIITMHTDDDPPPPCPVVNVVVVVVD/DPPPCPDQDAEAADQPDPLPVLPPWDKDKAFLDLVCLLVVLCVALVPADPLQPPSVVVSVLVSVLSNCQSCVFVVVHRPWMWMKTWDYDSWKTKMKIATDGQADPCRVVLRVLSVQLVVCVVVVVVVSNVVNQADDDPSDDPPRRNCSVVVNQVQLVVHWYAYPSRRMIITMHTDDDPPPPCPVVNVVVVVVD

Secondary structure (DSSP, 8-state):
-----------EE-TT-GGG--TT-EEEEEES-GGGHHHHHHHHHTTS-TT-TTHHHHHHHHHHHHHHIIIIISTT-TTSEEEEEEEE-SSEEEEEEE-SSS--TTHHHHHHHHHHHHHHHHTT-HHHHTT-S----TT--TT--S-HHHHHHHH-TTEEEE-SSSSEEEEEEE---------HHHHHHHH--/-----------EE-TT-GGG--TT-EEEEEES-GGGHHHHHHHHHTTS-TT-TTHHHHHHHHHHHHHHIIIIISTT-TTSEEEEEEEE-SSEEEEEEE-SSS--TTHHHHHHHHHHHHHHHHTT-HHHHTT-S----TT--TT--S-HHHHHHHH-TTEEEE-SSSSEEEEEEE---------HHHHHHHH--